Protein 1RJ9 (pdb70)

Foldseek 3Di:
DVVVVLVVQLVLLVQLQQDDVNSVVLSVVQVVVPDPDRVVVSLLVQLVLQALVPDCNVQVVVVHHDDDPPADDFPAAEEEEAAAPPQQQLLVVLLVLVVVVVVVFQEAEELLALADDCSRVSSVVSCVVVVHHYQYDHRPPQSLVSLLVQLLVCVVVVGRHYYYGHHHHDLPDPVSLVSSLSNQVSNCVSPVVDDRAYEYGGELVDHLCRLVRLVSNCVSPNHQEYEYECCLDLRLSSNSSVNCNPPVHHHAWYANDSDSNRIGGDDSSVSSVSSSD/DDDFFDAWQAVVNLVVLLVVVLVLLVLLQAANVLSVVLSVVLCVVRVTGTRPGGHDSNRVSVVSSLVSQLVLQPVFFDADDADQAFAEEEAEAAPLQQLLVLLLVCLVVVVVVAAEEEEQAEPPDPCSQVSSVVSCVVSVHHYHYDDPPDALLVVLVVVVVVCVVVVHRYYYYRYHHDALPPVVVLQSVQVNCVSNVGPAYEYRGELQDHNCLLVRLQSNCVSRNHQEYEYEPPLDLRLRSSSSSNCVRRVHHHAWYQNDSDSNRIDTDGSSVSSCSSSPVD

Nearest PDB structures (foldseek):
  2ng1-assembly1_A  TM=8.913E-01  e=1.045E-41  Thermus aquaticus
  1ng1-assembly1_A  TM=8.735E-01  e=5.032E-41  Thermus aquaticus
  2ffh-assembly1_A  TM=8.565E-01  e=5.165E-40  Thermus aquaticus
  5l3r-assembly1_A  TM=9.601E-01  e=1.207E-31  Arabidopsis thaliana
  2j37-assembly1_W  TM=8.945E-01  e=8.361E-26  Canis sp.

Structure (mmCIF, N/CA/C/O backbone):
data_1RJ9
#
_entry.id   1RJ9
#
_cell.length_a   75.040
_cell.length_b   83.680
_cell.length_c   94.020
_cell.angle_alpha   90.00
_cell.angle_beta   90.00
_cell.angle_gamma   90.00
#
_symmetry.space_group_name_H-M   'P 21 21 21'
#
loop_
_entity.id
_entity.type
_entity.pdbx_description
1 polymer 'Signal Recognition Protein'
2 polymer 'Signal recognition particle protein'
3 non-polymer 'MAGNESIUM ION'
4 non-polymer 'PHOSPHOMETHYLPHOSPHONIC ACID GUANYLATE ESTER'
5 water water
#
loop_
_atom_site.group_PDB
_atom_site.id
_atom_site.type_symbol
_atom_site.label_atom_id
_atom_site.label_alt_id
_atom_site.label_comp_id
_atom_site.label_asym_id
_atom_site.label_entity_id
_atom_site.label_seq_id
_atom_site.pdbx_PDB_ins_code
_atom_site.Cartn_x
_atom_site.Cartn_y
_atom_site.Cartn_z
_atom_site.occupancy
_atom_site.B_iso_or_equiv
_atom_site.auth_seq_id
_atom_site.auth_comp_id
_atom_site.auth_asym_id
_atom_site.auth_atom_id
_atom_site.pdbx_PDB_model_num
ATOM 1 N N . ASN A 1 27 ? 68.414 20.230 7.187 1.00 43.49 27 ASN A N 1
ATOM 2 C CA . ASN A 1 27 ? 67.187 20.590 6.419 1.00 43.60 27 ASN A CA 1
ATOM 3 C C . ASN A 1 27 ? 66.129 19.498 6.559 1.00 43.89 27 ASN A C 1
ATOM 4 O O . ASN A 1 27 ? 65.281 19.551 7.454 1.00 44.36 27 ASN A O 1
ATOM 6 N N . LEU A 1 28 ? 66.183 18.510 5.671 1.00 43.37 28 LEU A N 1
ATOM 7 C CA . LEU A 1 28 ? 65.233 17.405 5.699 1.00 42.36 28 LEU A CA 1
ATOM 8 C C . LEU A 1 28 ? 65.403 16.528 6.939 1.00 41.78 28 LEU A C 1
ATOM 9 O O . LEU A 1 28 ? 64.426 16.007 7.480 1.00 40.38 28 LEU A O 1
ATOM 14 N N . GLU A 1 29 ? 66.645 16.362 7.383 1.00 41.32 29 GLU A N 1
ATOM 15 C CA . GLU A 1 29 ? 66.923 15.545 8.557 1.00 40.24 29 GLU A CA 1
ATOM 16 C C . GLU A 1 29 ? 66.365 16.173 9.825 1.00 38.80 29 GLU A C 1
ATOM 17 O O . GLU A 1 29 ? 66.034 15.468 10.779 1.00 37.21 29 GLU A O 1
ATOM 23 N N . GLU A 1 30 ? 66.270 17.498 9.838 1.00 37.93 30 GLU A N 1
ATOM 24 C CA . GLU A 1 30 ? 65.735 18.188 11.002 1.00 37.25 30 GLU A CA 1
ATOM 25 C C . GLU A 1 30 ? 64.221 18.038 10.955 1.00 35.23 30 GLU A C 1
ATOM 26 O O . GLU A 1 30 ? 63.566 17.913 11.988 1.00 35.07 30 GLU A O 1
ATOM 32 N N . VAL A 1 31 ? 63.673 18.040 9.745 1.00 33.40 31 VAL A N 1
ATOM 33 C CA . VAL A 1 31 ? 62.237 17.898 9.564 1.00 32.55 31 VAL A CA 1
ATOM 34 C C . VAL A 1 31 ? 61.797 16.484 9.938 1.00 31.20 31 VAL A C 1
ATOM 35 O O . VAL A 1 31 ? 60.751 16.297 10.555 1.00 31.15 31 VAL A O 1
ATOM 39 N N . LEU A 1 32 ? 62.593 15.486 9.572 1.00 30.92 32 LEU A N 1
ATOM 40 C CA . LEU A 1 32 ? 62.249 14.109 9.900 1.00 29.98 32 LEU A CA 1
ATOM 41 C C . LEU A 1 32 ? 62.360 13.901 11.403 1.00 30.49 32 LEU A C 1
ATOM 42 O O . LEU A 1 32 ? 61.583 13.151 12.000 1.00 26.61 32 LEU A O 1
ATOM 47 N N . GLU A 1 33 ? 63.331 14.573 12.012 1.00 30.63 33 GLU A N 1
ATOM 48 C CA . GLU A 1 33 ? 63.542 14.465 13.446 1.00 32.35 33 GLU A CA 1
ATOM 49 C C . GLU A 1 33 ? 62.371 15.126 14.159 1.00 31.10 33 GLU A C 1
ATOM 50 O O . GLU A 1 33 ? 61.887 14.625 15.171 1.00 30.31 33 GLU A O 1
ATOM 56 N N . GLU A 1 34 ? 61.915 16.250 13.617 1.00 30.38 34 GLU A N 1
ATOM 57 C CA . GLU A 1 34 ? 60.783 16.967 14.190 1.00 31.04 34 GLU A CA 1
ATOM 58 C C . GLU A 1 34 ? 59.543 16.096 14.065 1.00 30.43 34 GLU A C 1
ATOM 59 O O . GLU A 1 34 ? 58.763 15.947 15.006 1.00 28.77 34 GLU A O 1
ATOM 65 N N . LEU A 1 35 ? 59.370 15.526 12.880 1.00 28.24 35 LEU A N 1
ATOM 66 C CA . LEU A 1 35 ? 58.223 14.686 12.602 1.00 27.36 35 LEU A CA 1
ATOM 67 C C . LEU A 1 35 ? 58.171 13.462 13.510 1.00 25.99 35 LEU A C 1
ATOM 68 O O . LEU A 1 35 ? 57.092 13.043 13.933 1.00 24.70 35 LEU A O 1
ATOM 73 N N . GLU A 1 36 ? 59.333 12.894 13.821 1.00 24.04 36 GLU A N 1
ATOM 74 C CA . GLU A 1 36 ? 59.376 11.722 14.683 1.00 25.15 36 GLU A CA 1
ATOM 75 C C . GLU A 1 36 ? 58.816 12.073 16.056 1.00 24.58 36 GLU A C 1
ATOM 76 O O . GLU A 1 36 ? 58.016 11.328 16.621 1.00 23.93 36 GLU A O 1
ATOM 82 N N . MET A 1 37 ? 59.236 13.218 16.585 1.00 24.74 37 MET A N 1
ATOM 83 C CA . MET A 1 37 ? 58.773 13.666 17.891 1.00 23.99 37 MET A CA 1
ATOM 84 C C . MET A 1 37 ? 57.276 13.932 17.886 1.00 20.97 37 MET A C 1
ATOM 85 O O . MET A 1 37 ? 56.572 13.557 18.820 1.00 19.35 37 MET A O 1
ATOM 90 N N . ALA A 1 38 ? 56.796 14.578 16.831 1.00 20.77 38 ALA A N 1
ATOM 91 C CA . ALA A 1 38 ? 55.381 14.893 16.711 1.00 19.96 38 ALA A CA 1
ATOM 92 C C . ALA A 1 38 ? 54.527 13.627 16.692 1.00 20.00 38 ALA A C 1
ATOM 93 O O . ALA A 1 38 ? 53.458 13.577 17.308 1.00 18.52 38 ALA A O 1
ATOM 95 N N . LEU A 1 39 ? 54.999 12.605 15.985 1.00 17.89 39 LEU A N 1
ATOM 96 C CA . LEU A 1 39 ? 54.261 11.348 15.896 1.00 18.31 39 LEU A CA 1
ATOM 97 C C . LEU A 1 39 ? 54.290 10.609 17.228 1.00 17.08 39 LEU A C 1
ATOM 98 O O . LEU A 1 39 ? 53.268 10.071 17.673 1.00 16.34 39 LEU A O 1
ATOM 103 N N . LEU A 1 40 ? 55.455 10.591 17.872 1.00 16.13 40 LEU A N 1
ATOM 104 C CA . LEU A 1 40 ? 55.587 9.928 19.165 1.00 16.92 40 LEU A CA 1
ATOM 105 C C . LEU A 1 40 ? 54.731 10.629 20.221 1.00 16.10 40 LEU A C 1
ATOM 106 O O . LEU A 1 40 ? 54.111 9.978 21.056 1.00 15.94 40 LEU A O 1
ATOM 111 N N . ALA A 1 41 ? 54.700 11.956 20.174 1.00 17.02 41 ALA A N 1
ATOM 112 C CA . ALA A 1 41 ? 53.919 12.741 21.130 1.00 16.87 41 ALA A CA 1
ATOM 113 C C . ALA A 1 41 ? 52.427 12.506 20.930 1.00 17.75 41 ALA A C 1
ATOM 114 O O . ALA A 1 41 ? 51.635 12.680 21.856 1.00 16.82 41 ALA A O 1
ATOM 116 N N . ALA A 1 42 ? 52.061 12.097 19.717 1.00 16.98 42 ALA A N 1
ATOM 117 C CA . ALA A 1 42 ? 50.677 11.831 19.358 1.00 15.78 42 ALA A CA 1
ATOM 118 C C . ALA A 1 42 ? 50.272 10.399 19.693 1.00 15.36 42 ALA A C 1
ATOM 119 O O . ALA A 1 42 ? 49.153 9.985 19.396 1.00 16.68 42 ALA A O 1
ATOM 121 N N . ASP A 1 43 ? 51.191 9.655 20.304 1.00 15.08 43 ASP A N 1
ATOM 122 C CA . ASP A 1 43 ? 50.964 8.270 20.711 1.00 15.14 43 ASP A CA 1
ATOM 123 C C . ASP A 1 43 ? 50.928 7.260 19.561 1.00 14.43 43 ASP A C 1
ATOM 124 O O . ASP A 1 43 ? 50.301 6.206 19.667 1.00 13.86 43 ASP A O 1
ATOM 129 N N . VAL A 1 44 ? 51.611 7.579 18.468 1.00 14.99 44 VAL A N 1
ATOM 130 C CA . VAL A 1 44 ? 51.658 6.689 17.312 1.00 13.46 44 VAL A CA 1
ATOM 131 C C . VAL A 1 44 ? 52.524 5.462 17.591 1.00 13.68 44 VAL A C 1
ATOM 132 O O . VAL A 1 44 ? 52.304 4.394 17.021 1.00 13.94 44 VAL A O 1
ATOM 136 N N . GLY A 1 45 ? 53.513 5.612 18.463 1.00 13.32 45 GLY A N 1
ATOM 137 C CA . GLY A 1 45 ? 54.370 4.485 18.784 1.00 15.84 45 GLY A CA 1
ATOM 138 C C . GLY A 1 45 ? 55.623 4.441 17.931 1.00 16.03 45 GLY A C 1
ATOM 139 O O . GLY A 1 45 ? 55.660 5.001 16.837 1.00 15.18 45 GLY A O 1
ATOM 140 N N . LEU A 1 46 ? 56.645 3.757 18.429 1.00 18.32 46 LEU A N 1
ATOM 141 C CA . LEU A 1 46 ? 57.919 3.660 17.726 1.00 20.36 46 LEU A CA 1
ATOM 142 C C . LEU A 1 46 ? 57.864 2.857 16.434 1.00 20.22 46 LEU A C 1
ATOM 143 O O . LEU A 1 46 ? 58.385 3.300 15.411 1.00 21.91 46 LEU A O 1
ATOM 148 N N . SER A 1 47 ? 57.237 1.685 16.483 1.00 21.25 47 SER A N 1
ATOM 149 C CA . SER A 1 47 ? 57.118 0.822 15.308 1.00 22.74 47 SER A CA 1
ATOM 150 C C . SER A 1 47 ? 56.539 1.561 14.108 1.00 21.20 47 SER A C 1
ATOM 151 O O . SER A 1 47 ? 57.192 1.697 13.071 1.00 19.77 47 SER A O 1
ATOM 154 N N . ALA A 1 48 ? 55.307 2.034 14.259 1.00 18.64 48 ALA A N 1
ATOM 155 C CA . ALA A 1 48 ? 54.620 2.747 13.191 1.00 17.66 48 ALA A CA 1
ATOM 156 C C . ALA A 1 48 ? 55.301 4.062 12.809 1.00 15.97 48 ALA A C 1
ATOM 157 O O . ALA A 1 48 ? 55.354 4.423 11.632 1.00 15.73 48 ALA A O 1
ATOM 159 N N . THR A 1 49 ? 55.820 4.782 13.796 1.00 16.00 49 THR A N 1
ATOM 160 C CA . THR A 1 49 ? 56.490 6.045 13.515 1.00 15.09 49 THR A CA 1
ATOM 161 C C . THR A 1 49 ? 57.687 5.820 12.590 1.00 16.73 49 THR A C 1
ATOM 162 O O . THR A 1 49 ? 57.838 6.511 11.586 1.00 16.51 49 THR A O 1
ATOM 166 N N . GLU A 1 50 ? 58.526 4.843 12.914 1.00 19.06 50 GLU A N 1
ATOM 167 C CA . GLU A 1 50 ? 59.693 4.552 12.087 1.00 22.24 50 GLU A CA 1
ATOM 168 C C . GLU A 1 50 ? 59.300 4.076 10.687 1.00 21.45 50 GLU A C 1
ATOM 169 O O . GLU A 1 50 ? 59.938 4.445 9.698 1.00 22.29 50 GLU A O 1
ATOM 175 N N . GLU A 1 51 ? 58.250 3.270 10.592 1.00 20.86 51 GLU A N 1
ATOM 176 C CA . GLU A 1 51 ? 57.819 2.788 9.285 1.00 22.56 51 GLU A CA 1
ATOM 177 C C . GLU A 1 51 ? 57.324 3.939 8.413 1.00 20.35 51 GLU A C 1
ATOM 178 O O . GLU A 1 51 ? 57.547 3.953 7.206 1.00 18.61 51 GLU A O 1
ATOM 184 N N . ILE A 1 52 ? 56.672 4.916 9.033 1.00 18.66 52 ILE A N 1
ATOM 185 C CA . ILE A 1 52 ? 56.160 6.071 8.302 1.00 18.85 52 ILE A CA 1
ATOM 186 C C . ILE A 1 52 ? 57.295 6.969 7.806 1.00 18.48 52 ILE A C 1
ATOM 187 O O . ILE A 1 52 ? 57.307 7.386 6.648 1.00 17.56 52 ILE A O 1
ATOM 192 N N . LEU A 1 53 ? 58.247 7.260 8.683 1.00 20.36 53 LEU A N 1
ATOM 193 C CA . LEU A 1 53 ? 59.371 8.117 8.324 1.00 23.09 53 LEU A CA 1
ATOM 194 C C . LEU A 1 53 ? 60.284 7.468 7.290 1.00 22.69 53 LEU A C 1
ATOM 195 O O . LEU A 1 53 ? 60.820 8.149 6.412 1.00 21.86 53 LEU A O 1
ATOM 200 N N . GLN A 1 54 ? 60.449 6.154 7.388 1.00 20.85 54 GLN A N 1
ATOM 201 C CA . GLN A 1 54 ? 61.298 5.432 6.449 1.00 22.73 54 GLN A CA 1
ATOM 202 C C . GLN A 1 54 ? 60.701 5.516 5.047 1.00 21.46 54 GLN A C 1
ATOM 203 O O . GLN A 1 54 ? 61.419 5.709 4.064 1.00 21.49 54 GLN A O 1
ATOM 209 N N . GLU A 1 55 ? 59.381 5.386 4.960 1.00 19.47 55 GLU A N 1
ATOM 210 C CA . GLU A 1 55 ? 58.707 5.448 3.673 1.00 19.87 55 GLU A CA 1
ATOM 211 C C . GLU A 1 55 ? 58.735 6.862 3.096 1.00 20.27 55 GLU A C 1
ATOM 212 O O . GLU A 1 55 ? 58.995 7.049 1.902 1.00 20.10 55 GLU A O 1
ATOM 218 N N . VAL A 1 56 ? 58.482 7.856 3.943 1.00 19.41 56 VAL A N 1
ATOM 219 C CA . VAL A 1 56 ? 58.493 9.240 3.491 1.00 21.43 56 VAL A CA 1
ATOM 220 C C . VAL A 1 56 ? 59.894 9.640 3.031 1.00 22.52 56 VAL A C 1
ATOM 221 O O . VAL A 1 56 ? 60.050 10.351 2.038 1.00 22.26 56 VAL A O 1
ATOM 225 N N . ARG A 1 57 ? 60.911 9.179 3.751 1.00 23.52 57 ARG A N 1
ATOM 226 C CA . ARG A 1 57 ? 62.293 9.487 3.397 1.00 24.87 57 ARG A CA 1
ATOM 227 C C . ARG A 1 57 ? 62.651 8.880 2.041 1.00 24.86 57 ARG A C 1
ATOM 228 O O . ARG A 1 57 ? 63.449 9.441 1.291 1.00 23.93 57 ARG A O 1
ATOM 236 N N . ALA A 1 58 ? 62.054 7.734 1.733 1.00 24.08 58 ALA A N 1
ATOM 237 C CA . ALA A 1 58 ? 62.326 7.043 0.478 1.00 23.67 58 ALA A CA 1
ATOM 238 C C . ALA A 1 58 ? 61.563 7.628 -0.707 1.00 24.00 58 ALA A C 1
ATOM 239 O O . ALA A 1 58 ? 61.963 7.450 -1.854 1.00 23.66 58 ALA A O 1
ATOM 241 N N . SER A 1 59 ? 60.469 8.330 -0.430 1.00 25.09 59 SER A N 1
ATOM 242 C CA . SER A 1 59 ? 59.656 8.917 -1.491 1.00 26.81 59 SER A CA 1
ATOM 243 C C . SER A 1 59 ? 60.396 10.006 -2.264 1.00 27.26 59 SER A C 1
ATOM 244 O O . SER A 1 59 ? 60.010 10.348 -3.379 1.00 26.95 59 SER A O 1
ATOM 247 N N . GLY A 1 60 ? 61.450 10.551 -1.666 1.00 28.88 60 GLY A N 1
ATOM 248 C CA . GLY A 1 60 ? 62.215 11.594 -2.326 1.00 31.13 60 GLY A CA 1
ATOM 249 C C . GLY A 1 60 ? 61.485 12.923 -2.352 1.00 32.92 60 GLY A C 1
ATOM 250 O O . GLY A 1 60 ? 61.997 13.916 -2.870 1.00 32.97 60 GLY A O 1
ATOM 251 N N . ARG A 1 61 ? 60.279 12.939 -1.796 1.00 33.20 61 ARG A N 1
ATOM 252 C CA . ARG A 1 61 ? 59.478 14.151 -1.745 1.00 33.39 61 ARG A CA 1
ATOM 253 C C . ARG A 1 61 ? 60.219 15.239 -0.978 1.00 34.71 61 ARG A C 1
ATOM 254 O O . ARG A 1 61 ? 60.849 14.976 0.047 1.00 35.28 61 ARG A O 1
ATOM 262 N N . LYS A 1 62 ? 60.150 16.459 -1.496 1.00 35.90 62 LYS A N 1
ATOM 263 C CA . LYS A 1 62 ? 60.807 17.608 -0.885 1.00 36.72 62 LYS A CA 1
ATOM 264 C C . LYS A 1 62 ? 60.028 18.079 0.334 1.00 37.27 62 LYS A C 1
ATOM 265 O O . LYS A 1 62 ? 60.588 18.274 1.415 1.00 37.85 62 LYS A O 1
ATOM 271 N N . ASP A 1 63 ? 58.729 18.265 0.146 1.00 37.55 63 ASP A N 1
ATOM 272 C CA . ASP A 1 63 ? 57.868 18.715 1.222 1.00 38.31 63 ASP A CA 1
ATOM 273 C C . ASP A 1 63 ? 57.353 17.536 2.036 1.00 37.96 63 ASP A C 1
ATOM 274 O O . ASP A 1 63 ? 56.290 16.982 1.750 1.00 38.43 63 ASP A O 1
ATOM 279 N N . LEU A 1 64 ? 58.120 17.132 3.042 1.00 37.75 64 LEU A N 1
ATOM 280 C CA . LEU A 1 64 ? 57.678 16.046 3.896 1.00 38.04 64 LEU A CA 1
ATOM 281 C C . LEU A 1 64 ? 56.431 16.629 4.555 1.00 39.32 64 LEU A C 1
ATOM 282 O O . LEU A 1 64 ? 55.851 17.580 4.030 1.00 40.14 64 LEU A O 1
ATOM 287 N N . LYS A 1 65 ? 56.013 16.096 5.695 1.00 39.87 65 LYS A N 1
ATOM 288 C CA . LYS A 1 65 ? 54.812 16.626 6.340 1.00 38.51 65 LYS A CA 1
ATOM 289 C C . LYS A 1 65 ? 53.606 16.356 5.445 1.00 37.61 65 LYS A C 1
ATOM 290 O O . LYS A 1 65 ? 52.670 15.670 5.843 1.00 37.00 65 LYS A O 1
ATOM 296 N N . GLU A 1 66 ? 53.637 16.905 4.233 1.00 36.77 66 GLU A N 1
ATOM 297 C CA . GLU A 1 66 ? 52.555 16.719 3.275 1.00 35.56 66 GLU A CA 1
ATOM 298 C C . GLU A 1 66 ? 52.517 15.272 2.791 1.00 34.43 66 GLU A C 1
ATOM 299 O O . GLU A 1 66 ? 51.444 14.688 2.639 1.00 34.89 66 GLU A O 1
ATOM 305 N N . ALA A 1 67 ? 53.690 14.697 2.540 1.00 32.22 67 ALA A N 1
ATOM 306 C CA . ALA A 1 67 ? 53.767 13.308 2.097 1.00 29.03 67 ALA A CA 1
ATOM 307 C C . ALA A 1 67 ? 53.348 12.439 3.279 1.00 26.68 67 ALA A C 1
ATOM 308 O O . ALA A 1 67 ? 52.739 11.379 3.113 1.00 25.30 67 ALA A O 1
ATOM 310 N N . VAL A 1 68 ? 53.679 12.909 4.477 1.00 25.38 68 VAL A N 1
ATOM 311 C CA . VAL A 1 68 ? 53.329 12.208 5.702 1.00 24.49 68 VAL A CA 1
ATOM 312 C C . VAL A 1 68 ? 51.816 12.220 5.869 1.00 24.56 68 VAL A C 1
ATOM 313 O O . VAL A 1 68 ? 51.204 11.191 6.143 1.00 21.94 68 VAL A O 1
ATOM 317 N N . LYS A 1 69 ? 51.218 13.396 5.705 1.00 25.42 69 LYS A N 1
ATOM 318 C CA . LYS A 1 69 ? 49.775 13.540 5.843 1.00 27.08 69 LYS A CA 1
ATOM 319 C C . LYS A 1 69 ? 49.081 12.619 4.857 1.00 26.68 69 LYS A C 1
ATOM 320 O O . LYS A 1 69 ? 48.103 11.954 5.197 1.00 26.60 69 LYS A O 1
ATOM 326 N N . GLU A 1 70 ? 49.595 12.585 3.631 1.00 27.13 70 GLU A N 1
ATOM 327 C CA . GLU A 1 70 ? 49.035 11.734 2.593 1.00 26.96 70 GLU A CA 1
ATOM 328 C C . GLU A 1 70 ? 49.143 10.272 3.005 1.00 26.14 70 GLU A C 1
ATOM 329 O O . GLU A 1 70 ? 48.208 9.500 2.819 1.00 27.12 70 GLU A O 1
ATOM 335 N N . LYS A 1 71 ? 50.293 9.903 3.565 1.00 26.73 71 LYS A N 1
ATOM 336 C CA . LYS A 1 71 ? 50.539 8.538 4.016 1.00 26.71 71 LYS A CA 1
ATOM 337 C C . LYS A 1 71 ? 49.616 8.153 5.174 1.00 26.57 71 LYS A C 1
ATOM 338 O O . LYS A 1 71 ? 49.014 7.076 5.168 1.00 26.41 71 LYS A O 1
ATOM 344 N N . LEU A 1 72 ? 49.504 9.034 6.165 1.00 25.13 72 LEU A N 1
ATOM 345 C CA . LEU A 1 72 ? 48.657 8.774 7.328 1.00 25.89 72 LEU A CA 1
ATOM 346 C C . LEU A 1 72 ? 47.181 8.688 6.932 1.00 26.72 72 LEU A C 1
ATOM 347 O O . LEU A 1 72 ? 46.451 7.818 7.428 1.00 28.16 72 LEU A O 1
ATOM 352 N N . VAL A 1 73 ? 46.739 9.573 6.038 1.00 28.64 73 VAL A N 1
ATOM 353 C CA . VAL A 1 73 ? 45.342 9.560 5.591 1.00 30.91 73 VAL A CA 1
ATOM 354 C C . VAL A 1 73 ? 45.094 8.233 4.858 1.00 33.53 73 VAL A C 1
ATOM 355 O O . VAL A 1 73 ? 44.002 7.987 4.326 1.00 34.97 73 VAL A O 1
ATOM 359 N N . GLY A 1 74 ? 46.121 7.374 4.847 1.00 33.81 74 GLY A N 1
ATOM 360 C CA . GLY A 1 74 ? 46.029 6.051 4.231 1.00 33.31 74 GLY A CA 1
ATOM 361 C C . GLY A 1 74 ? 46.006 4.949 5.283 1.00 35.38 74 GLY A C 1
ATOM 362 O O . GLY A 1 74 ? 45.391 3.895 5.087 1.00 36.62 74 GLY A O 1
ATOM 363 N N . MET A 1 75 ? 46.689 5.196 6.398 1.00 37.14 75 MET A N 1
ATOM 364 C CA . MET A 1 75 ? 46.758 4.242 7.506 1.00 38.18 75 MET A CA 1
ATOM 365 C C . MET A 1 75 ? 45.566 4.468 8.428 1.00 38.97 75 MET A C 1
ATOM 366 O O . MET A 1 75 ? 45.550 3.988 9.567 1.00 41.41 75 MET A O 1
ATOM 371 N N . LEU A 1 76 ? 44.584 5.221 7.929 1.00 38.61 76 LEU A N 1
ATOM 372 C CA . LEU A 1 76 ? 43.368 5.516 8.689 1.00 37.33 76 LEU A CA 1
ATOM 373 C C . LEU A 1 76 ? 42.146 5.194 7.876 1.00 37.54 76 LEU A C 1
ATOM 374 O O . LEU A 1 76 ? 41.144 5.900 7.902 1.00 35.79 76 LEU A O 1
ATOM 379 N N . GLU A 1 77 ? 42.248 4.114 7.125 1.00 38.24 77 GLU A N 1
ATOM 380 C CA . GLU A 1 77 ? 41.139 3.673 6.307 1.00 38.28 77 GLU A CA 1
ATOM 381 C C . GLU A 1 77 ? 41.425 2.418 5.537 1.00 38.92 77 GLU A C 1
ATOM 382 O O . GLU A 1 77 ? 42.126 2.429 4.508 1.00 36.89 77 GLU A O 1
ATOM 388 N N . PRO A 1 78 ? 40.898 1.299 6.048 1.00 39.11 78 PRO A N 1
ATOM 389 C CA . PRO A 1 78 ? 41.114 0.026 5.367 1.00 40.15 78 PRO A CA 1
ATOM 390 C C . PRO A 1 78 ? 40.113 -0.222 4.223 1.00 41.60 78 PRO A C 1
ATOM 391 O O . PRO A 1 78 ? 40.411 -1.015 3.337 1.00 41.55 78 PRO A O 1
ATOM 395 N N . ASP A 1 79 ? 38.952 0.456 4.177 1.00 43.44 79 ASP A N 1
ATOM 396 C CA . ASP A 1 79 ? 37.984 0.181 3.065 1.00 44.02 79 ASP A CA 1
ATOM 397 C C . ASP A 1 79 ? 38.636 0.374 1.665 1.00 43.34 79 ASP A C 1
ATOM 398 O O . ASP A 1 79 ? 37.995 0.144 0.665 1.00 43.37 79 ASP A O 1
ATOM 403 N N . GLU A 1 80 ? 39.875 0.869 1.611 1.00 42.24 80 GLU A N 1
ATOM 404 C CA . GLU A 1 80 ? 40.652 1.033 0.368 1.00 40.88 80 GLU A CA 1
ATOM 405 C C . GLU A 1 80 ? 40.294 1.979 -0.792 1.00 38.88 80 GLU A C 1
ATOM 406 O O . GLU A 1 80 ? 40.951 3.010 -0.933 1.00 38.11 80 GLU A O 1
ATOM 412 N N . ARG A 1 81 ? 39.275 1.666 -1.592 1.00 37.02 81 ARG A N 1
ATOM 413 C CA . ARG A 1 81 ? 38.916 2.487 -2.743 1.00 34.68 81 ARG A CA 1
ATOM 414 C C . ARG A 1 81 ? 39.037 4.004 -2.724 1.00 34.09 81 ARG A C 1
ATOM 415 O O . ARG A 1 81 ? 39.610 4.564 -3.659 1.00 33.52 81 ARG A O 1
ATOM 423 N N . ARG A 1 82 ? 38.504 4.685 -1.711 1.00 34.43 82 ARG A N 1
ATOM 424 C CA . ARG A 1 82 ? 38.591 6.150 -1.684 1.00 33.77 82 ARG A CA 1
ATOM 425 C C . ARG A 1 82 ? 40.039 6.641 -1.697 1.00 32.31 82 ARG A C 1
ATOM 426 O O . ARG A 1 82 ? 40.352 7.703 -2.245 1.00 32.96 82 ARG A O 1
ATOM 434 N N . ALA A 1 83 ? 40.917 5.853 -1.089 1.00 32.47 83 ALA A N 1
ATOM 435 C CA . ALA A 1 83 ? 42.337 6.178 -1.025 1.00 32.39 83 ALA A CA 1
ATOM 436 C C . ALA A 1 83 ? 42.963 6.032 -2.414 1.00 32.13 83 ALA A C 1
ATOM 437 O O . ALA A 1 83 ? 43.702 6.905 -2.877 1.00 32.68 83 ALA A O 1
ATOM 439 N N . THR A 1 84 ? 42.656 4.920 -3.073 1.00 31.55 84 THR A N 1
ATOM 440 C CA . THR A 1 84 ? 43.178 4.645 -4.405 1.00 31.62 84 THR A CA 1
ATOM 441 C C . THR A 1 84 ? 42.753 5.727 -5.394 1.00 31.70 84 THR A C 1
ATOM 442 O O . THR A 1 84 ? 43.512 6.091 -6.289 1.00 31.43 84 THR A O 1
ATOM 446 N N . LEU A 1 85 ? 41.537 6.238 -5.230 1.00 32.51 85 LEU A N 1
ATOM 447 C CA . LEU A 1 85 ? 41.016 7.268 -6.123 1.00 33.86 85 LEU A CA 1
ATOM 448 C C . LEU A 1 85 ? 41.830 8.559 -6.123 1.00 34.98 85 LEU A C 1
ATOM 449 O O . LEU A 1 85 ? 42.039 9.156 -7.179 1.00 36.76 85 LEU A O 1
ATOM 454 N N . ARG A 1 86 ? 42.297 8.991 -4.954 1.00 36.35 86 ARG A N 1
ATOM 455 C CA . ARG A 1 86 ? 43.085 10.221 -4.875 1.00 38.42 86 ARG A CA 1
ATOM 456 C C . ARG A 1 86 ? 44.455 10.019 -5.506 1.00 39.27 86 ARG A C 1
ATOM 457 O O . ARG A 1 86 ? 45.094 10.973 -5.952 1.00 40.15 86 ARG A O 1
ATOM 465 N N . LYS A 1 87 ? 44.902 8.768 -5.528 1.00 40.06 87 LYS A N 1
ATOM 466 C CA . LYS A 1 87 ? 46.196 8.413 -6.093 1.00 39.56 87 LYS A CA 1
ATOM 467 C C . LYS A 1 87 ? 46.200 8.436 -7.622 1.00 39.63 87 LYS A C 1
ATOM 468 O O . LYS A 1 87 ? 47.212 8.769 -8.242 1.00 39.72 87 LYS A O 1
ATOM 474 N N . LEU A 1 88 ? 45.070 8.089 -8.228 1.00 38.36 88 LEU A N 1
ATOM 475 C CA . LEU A 1 88 ? 44.981 8.056 -9.681 1.00 38.13 88 LEU A CA 1
ATOM 476 C C . LEU A 1 88 ? 44.615 9.397 -10.297 1.00 38.34 88 LEU A C 1
ATOM 477 O O . LEU A 1 88 ? 44.208 9.465 -11.457 1.00 39.56 88 LEU A O 1
ATOM 482 N N . GLY A 1 89 ? 44.768 10.465 -9.524 1.00 38.47 89 GLY A N 1
ATOM 483 C CA . GLY A 1 89 ? 44.451 11.785 -10.037 1.00 39.35 89 GLY A CA 1
ATOM 484 C C . GLY A 1 89 ? 42.962 12.064 -10.092 1.00 39.58 89 GLY A C 1
ATOM 485 O O . GLY A 1 89 ? 42.503 12.889 -10.884 1.00 40.13 89 GLY A O 1
ATOM 486 N N . PHE A 1 90 ? 42.203 11.370 -9.252 1.00 39.82 90 PHE A N 1
ATOM 487 C CA . PHE A 1 90 ? 40.759 11.555 -9.192 1.00 40.40 90 PHE A CA 1
ATOM 488 C C . PHE A 1 90 ? 40.448 12.319 -7.904 1.00 41.89 90 PHE A C 1
ATOM 489 O O . PHE A 1 90 ? 41.363 12.794 -7.227 1.00 42.44 90 PHE A O 1
ATOM 497 N N . ASN A 1 91 ? 39.168 12.450 -7.572 1.00 43.47 91 ASN A N 1
ATOM 498 C CA . ASN A 1 91 ? 38.765 13.155 -6.355 1.00 44.23 91 ASN A CA 1
ATOM 499 C C . ASN A 1 91 ? 37.296 12.915 -5.998 1.00 44.56 91 ASN A C 1
ATOM 500 O O . ASN A 1 91 ? 36.582 13.847 -5.625 1.00 44.85 91 ASN A O 1
ATOM 502 N N . PRO A 1 92 ? 36.828 11.658 -6.102 1.00 44.98 92 PRO A N 1
ATOM 503 C CA . PRO A 1 92 ? 35.438 11.301 -5.791 1.00 45.16 92 PRO A CA 1
ATOM 504 C C . PRO A 1 92 ? 35.143 11.297 -4.294 1.00 45.51 92 PRO A C 1
ATOM 505 O O . PRO A 1 92 ? 35.840 10.640 -3.519 1.00 45.56 92 PRO A O 1
ATOM 509 N N . GLN A 1 93 ? 34.098 12.020 -3.901 1.00 45.32 93 GLN A N 1
ATOM 510 C CA . GLN A 1 93 ? 33.702 12.102 -2.499 1.00 44.84 93 GLN A CA 1
ATOM 511 C C . GLN A 1 93 ? 32.187 11.986 -2.364 1.00 45.29 93 GLN A C 1
ATOM 512 O O . GLN A 1 93 ? 31.474 11.835 -3.357 1.00 44.90 93 GLN A O 1
ATOM 514 N N . LYS A 1 94 ? 31.707 12.057 -1.126 1.00 46.27 94 LYS A N 1
ATOM 515 C CA . LYS A 1 94 ? 30.280 11.967 -0.831 1.00 46.20 94 LYS A CA 1
ATOM 516 C C . LYS A 1 94 ? 30.092 11.794 0.670 1.00 46.47 94 LYS A C 1
ATOM 517 O O . LYS A 1 94 ? 29.089 12.234 1.239 1.00 47.08 94 LYS A O 1
ATOM 519 N N . PRO A 1 95 ? 31.071 11.151 1.302 1.00 45.99 95 PRO A N 1
ATOM 520 C CA . PRO A 1 95 ? 31.035 10.895 2.735 1.00 44.99 95 PRO A CA 1
ATOM 521 C C . PRO A 1 95 ? 29.890 9.941 3.064 1.00 44.43 95 PRO A C 1
ATOM 522 O O . PRO A 1 95 ? 30.117 8.765 3.374 1.00 44.94 95 PRO A O 1
ATOM 524 N N . LYS A 1 96 ? 28.663 10.452 2.988 1.00 41.61 96 LYS A N 1
ATOM 525 C CA . LYS A 1 96 ? 27.466 9.664 3.271 1.00 40.47 96 LYS A CA 1
ATOM 526 C C . LYS A 1 96 ? 27.432 9.195 4.722 1.00 38.65 96 LYS A C 1
ATOM 527 O O . LYS A 1 96 ? 28.376 8.574 5.209 1.00 39.32 96 LYS A O 1
ATOM 529 N N . PRO A 1 97 ? 26.336 9.492 5.434 1.00 37.19 97 PRO A N 1
ATOM 530 C CA . PRO A 1 97 ? 26.199 9.087 6.835 1.00 36.05 97 PRO A CA 1
ATOM 531 C C . PRO A 1 97 ? 26.559 7.618 7.042 1.00 34.19 97 PRO A C 1
ATOM 532 O O . PRO A 1 97 ? 26.118 6.751 6.286 1.00 34.43 97 PRO A O 1
ATOM 536 N N . VAL A 1 98 ? 27.370 7.349 8.060 1.00 31.46 98 VAL A N 1
ATOM 537 C CA . VAL A 1 98 ? 27.779 5.985 8.372 1.00 28.39 98 VAL A CA 1
ATOM 538 C C . VAL A 1 98 ? 26.530 5.168 8.688 1.00 25.73 98 VAL A C 1
ATOM 539 O O . VAL A 1 98 ? 25.676 5.604 9.452 1.00 24.77 98 VAL A O 1
ATOM 543 N N . GLU A 1 99 ? 26.423 3.985 8.098 1.00 24.43 99 GLU A N 1
ATOM 544 C CA . GLU A 1 99 ? 25.259 3.146 8.335 1.00 24.99 99 GLU A CA 1
ATOM 545 C C . GLU A 1 99 ? 25.618 1.734 8.759 1.00 21.90 99 GLU A C 1
ATOM 546 O O . GLU A 1 99 ? 26.431 1.068 8.119 1.00 18.26 99 GLU A O 1
ATOM 552 N N . PRO A 1 100 ? 25.017 1.265 9.860 1.00 20.59 100 PRO A N 1
ATOM 553 C CA . PRO A 1 100 ? 25.277 -0.085 10.367 1.00 20.64 100 PRO A CA 1
ATOM 554 C C . PRO A 1 100 ? 24.874 -1.099 9.304 1.00 19.81 100 PRO A C 1
ATOM 555 O O . PRO A 1 100 ? 23.891 -0.894 8.586 1.00 18.21 100 PRO A O 1
ATOM 559 N N . LYS A 1 101 ? 25.637 -2.179 9.198 1.00 19.61 101 LYS A N 1
ATOM 560 C CA . LYS A 1 101 ? 25.347 -3.212 8.214 1.00 21.02 101 LYS A CA 1
ATOM 561 C C . LYS A 1 101 ? 24.042 -3.922 8.559 1.00 21.71 101 LYS A C 1
ATOM 562 O O . LYS A 1 101 ? 23.284 -4.317 7.670 1.00 21.55 101 LYS A O 1
ATOM 568 N N . GLY A 1 102 ? 23.780 -4.066 9.856 1.00 19.93 102 GLY A N 1
ATOM 569 C CA . GLY A 1 102 ? 22.573 -4.735 10.304 1.00 20.43 102 GLY A CA 1
ATOM 570 C C . GLY A 1 102 ? 21.764 -3.945 11.316 1.00 19.48 102 GLY A C 1
ATOM 571 O O . GLY A 1 102 ? 21.910 -2.727 11.432 1.00 18.78 102 GLY A O 1
ATOM 572 N N . ARG A 1 103 ? 20.913 -4.645 12.060 1.00 17.62 103 ARG A N 1
ATOM 573 C CA . ARG A 1 103 ? 20.055 -4.008 13.052 1.00 16.44 103 ARG A CA 1
ATOM 574 C C . ARG A 1 103 ? 20.631 -3.975 14.460 1.00 17.07 103 ARG A C 1
ATOM 575 O O . ARG A 1 103 ? 20.170 -3.201 15.299 1.00 17.40 103 ARG A O 1
ATOM 583 N N . VAL A 1 104 ? 21.630 -4.809 14.726 1.00 13.30 104 VAL A N 1
ATOM 584 C CA . VAL A 1 104 ? 22.211 -4.837 16.061 1.00 13.31 104 VAL A CA 1
ATOM 585 C C . VAL A 1 104 ? 23.670 -4.436 16.074 1.00 11.62 104 VAL A C 1
ATOM 586 O O . VAL A 1 104 ? 24.463 -4.890 15.251 1.00 13.64 104 VAL A O 1
ATOM 590 N N . VAL A 1 105 ? 24.007 -3.564 17.017 1.00 13.02 105 VAL A N 1
ATOM 591 C CA . VAL A 1 105 ? 25.369 -3.081 17.184 1.00 12.79 105 VAL A CA 1
ATOM 592 C C . VAL A 1 105 ? 25.797 -3.381 18.614 1.00 14.16 105 VAL A C 1
ATOM 593 O O . VAL A 1 105 ? 25.189 -2.888 19.563 1.00 14.07 105 VAL A O 1
ATOM 597 N N . LEU A 1 106 ? 26.830 -4.204 18.754 1.00 13.56 106 LEU A N 1
ATOM 598 C CA . LEU A 1 106 ? 27.365 -4.570 20.059 1.00 13.07 106 LEU A CA 1
ATOM 599 C C . LEU A 1 106 ? 28.535 -3.636 20.326 1.00 12.54 106 LEU A C 1
ATOM 600 O O . LEU A 1 106 ? 29.473 -3.565 19.528 1.00 13.76 106 LEU A O 1
ATOM 605 N N . VAL A 1 107 ? 28.475 -2.918 21.443 1.00 12.26 107 VAL A N 1
ATOM 606 C CA . VAL A 1 107 ? 29.522 -1.962 21.801 1.00 12.29 107 VAL A CA 1
ATOM 607 C C . VAL A 1 107 ? 30.382 -2.527 22.919 1.00 11.26 107 VAL A C 1
ATOM 608 O O . VAL A 1 107 ? 29.878 -2.871 23.989 1.00 13.34 107 VAL A O 1
ATOM 612 N N . VAL A 1 108 ? 31.683 -2.620 22.665 1.00 10.65 108 VAL A N 1
ATOM 613 C CA . VAL A 1 108 ? 32.604 -3.194 23.636 1.00 11.90 108 VAL A CA 1
ATOM 614 C C . VAL A 1 108 ? 33.796 -2.298 23.949 1.00 10.80 108 VAL A C 1
ATOM 615 O O . VAL A 1 108 ? 34.083 -1.355 23.217 1.00 11.92 108 VAL A O 1
ATOM 619 N N . GLY A 1 109 ? 34.492 -2.605 25.041 1.00 10.06 109 GLY A N 1
ATOM 620 C CA . GLY A 1 109 ? 35.642 -1.806 25.415 1.00 10.78 109 GLY A CA 1
ATOM 621 C C . GLY A 1 109 ? 36.015 -1.935 26.876 1.00 10.98 109 GLY A C 1
ATOM 622 O O . GLY A 1 109 ? 35.238 -2.451 27.683 1.00 11.44 109 GLY A O 1
ATOM 623 N N . VAL A 1 110 ? 37.209 -1.460 27.222 1.00 11.53 110 VAL A N 1
ATOM 624 C CA . VAL A 1 110 ? 37.671 -1.544 28.600 1.00 11.62 110 VAL A CA 1
ATOM 625 C C . VAL A 1 110 ? 36.983 -0.502 29.473 1.00 10.62 110 VAL A C 1
ATOM 626 O O . VAL A 1 110 ? 36.364 0.437 28.975 1.00 11.75 110 VAL A O 1
ATOM 630 N N . ASN A 1 111 ? 37.110 -0.680 30.783 1.00 11.12 111 ASN A N 1
ATOM 631 C CA . ASN A 1 111 ? 36.508 0.211 31.772 1.00 10.23 111 ASN A CA 1
ATOM 632 C C . ASN A 1 111 ? 36.849 1.696 31.605 1.00 9.85 111 ASN A C 1
ATOM 633 O O . ASN A 1 111 ? 38.023 2.068 31.532 1.00 10.74 111 ASN A O 1
ATOM 638 N N . GLY A 1 112 ? 35.812 2.531 31.553 1.00 9.93 112 GLY A N 1
ATOM 639 C CA . GLY A 1 112 ? 35.990 3.974 31.468 1.00 8.69 112 GLY A CA 1
ATOM 640 C C . GLY A 1 112 ? 36.179 4.690 30.144 1.00 7.76 112 GLY A C 1
ATOM 641 O O . GLY A 1 112 ? 36.246 5.917 30.129 1.00 8.88 112 GLY A O 1
ATOM 642 N N . VAL A 1 113 ? 36.235 3.954 29.039 1.00 10.16 113 VAL A N 1
ATOM 643 C CA . VAL A 1 113 ? 36.476 4.565 27.739 1.00 10.73 113 VAL A CA 1
ATOM 644 C C . VAL A 1 113 ? 35.382 5.420 27.123 1.00 9.08 113 VAL A C 1
ATOM 645 O O . VAL A 1 113 ? 35.689 6.294 26.314 1.00 11.46 113 VAL A O 1
ATOM 649 N N . GLY A 1 114 ? 34.124 5.173 27.482 1.00 8.68 114 GLY A N 1
ATOM 650 C CA . GLY A 1 114 ? 33.032 5.970 26.939 1.00 10.36 114 GLY A CA 1
ATOM 651 C C . GLY A 1 114 ? 31.945 5.197 26.210 1.00 9.62 114 GLY A C 1
ATOM 652 O O . GLY A 1 114 ? 31.204 5.768 25.412 1.00 9.67 114 GLY A O 1
ATOM 653 N N . LYS A 1 115 ? 31.831 3.902 26.496 1.00 9.99 115 LYS A N 1
ATOM 654 C CA . LYS A 1 115 ? 30.832 3.061 25.840 1.00 11.09 115 LYS A CA 1
ATOM 655 C C . LYS A 1 115 ? 29.388 3.557 25.991 1.00 11.52 115 LYS A C 1
ATOM 656 O O . LYS A 1 115 ? 28.689 3.772 25.000 1.00 11.09 115 LYS A O 1
ATOM 662 N N . THR A 1 116 ? 28.950 3.738 27.231 1.00 10.24 116 THR A N 1
ATOM 663 C CA . THR A 1 116 ? 27.585 4.171 27.518 1.00 11.29 116 THR A CA 1
ATOM 664 C C . THR A 1 116 ? 27.200 5.518 26.909 1.00 11.42 116 THR A C 1
ATOM 665 O O . THR A 1 116 ? 26.134 5.647 26.304 1.00 10.81 116 THR A O 1
ATOM 669 N N . THR A 1 117 ? 28.065 6.516 27.059 1.00 9.64 117 THR A N 1
ATOM 670 C CA . THR A 1 117 ? 27.799 7.840 26.502 1.00 10.71 117 THR A CA 1
ATOM 671 C C . THR A 1 117 ? 27.814 7.828 24.960 1.00 11.27 117 THR A C 1
ATOM 672 O O . THR A 1 117 ? 27.057 8.562 24.306 1.00 9.38 117 THR A O 1
ATOM 676 N N . THR A 1 118 ? 28.685 7.005 24.381 1.00 10.63 118 THR A N 1
ATOM 677 C CA . THR A 1 118 ? 28.774 6.909 22.927 1.00 10.22 118 THR A CA 1
ATOM 678 C C . THR A 1 118 ? 27.473 6.322 22.379 1.00 9.72 118 THR A C 1
ATOM 679 O O . THR A 1 118 ? 27.005 6.721 21.314 1.00 10.05 118 THR A O 1
ATOM 683 N N . ILE A 1 119 ? 26.893 5.373 23.105 1.00 9.10 119 ILE A N 1
ATOM 684 C CA . ILE A 1 119 ? 25.634 4.779 22.674 1.00 10.14 119 ILE A CA 1
ATOM 685 C C . ILE A 1 119 ? 24.537 5.844 22.695 1.00 10.28 119 ILE A C 1
ATOM 686 O O . ILE A 1 119 ? 23.714 5.904 21.786 1.00 11.10 119 ILE A O 1
ATOM 691 N N . ALA A 1 120 ? 24.535 6.691 23.720 1.00 7.74 120 ALA A N 1
ATOM 692 C CA . ALA A 1 120 ? 23.544 7.759 23.786 1.00 10.13 120 ALA A CA 1
ATOM 693 C C . ALA A 1 120 ? 23.685 8.645 22.544 1.00 11.33 120 ALA A C 1
ATOM 694 O O . ALA A 1 120 ? 22.689 8.995 21.907 1.00 11.80 120 ALA A O 1
ATOM 696 N N . LYS A 1 121 ? 24.926 8.992 22.197 1.00 10.39 121 LYS A N 1
ATOM 697 C CA . LYS A 1 121 ? 25.195 9.831 21.028 1.00 10.77 121 LYS A CA 1
ATOM 698 C C . LYS A 1 121 ? 24.797 9.152 19.717 1.00 11.12 121 LYS A C 1
ATOM 699 O O . LYS A 1 121 ? 24.372 9.814 18.769 1.00 12.10 121 LYS A O 1
ATOM 705 N N . LEU A 1 122 ? 24.966 7.836 19.651 1.00 11.42 122 LEU A N 1
ATOM 706 C CA . LEU A 1 122 ? 24.603 7.105 18.445 1.00 12.50 122 LEU A CA 1
ATOM 707 C C . LEU A 1 122 ? 23.080 7.105 18.303 1.00 11.93 122 LEU A C 1
ATOM 708 O O . LEU A 1 122 ? 22.545 7.125 17.192 1.00 13.13 122 LEU A O 1
ATOM 713 N N . GLY A 1 123 ? 22.388 7.096 19.437 1.00 14.85 123 GLY A N 1
ATOM 714 C CA . GLY A 1 123 ? 20.938 7.121 19.417 1.00 14.22 123 GLY A CA 1
ATOM 715 C C . GLY A 1 123 ? 20.481 8.429 18.801 1.00 15.87 123 GLY A C 1
ATOM 716 O O . GLY A 1 123 ? 19.613 8.454 17.922 1.00 15.71 123 GLY A O 1
ATOM 717 N N . ARG A 1 124 ? 21.081 9.520 19.262 1.00 15.55 124 ARG A N 1
ATOM 718 C CA . ARG A 1 124 ? 20.760 10.848 18.765 1.00 15.52 124 ARG A CA 1
ATOM 719 C C . ARG A 1 124 ? 21.072 10.966 17.275 1.00 15.72 124 ARG A C 1
ATOM 720 O O . ARG A 1 124 ? 20.272 11.489 16.501 1.00 17.25 124 ARG A O 1
ATOM 728 N N . TYR A 1 125 ? 22.239 10.472 16.882 1.00 15.02 125 TYR A N 1
ATOM 729 C CA . TYR A 1 125 ? 22.672 10.533 15.496 1.00 14.89 125 TYR A CA 1
ATOM 730 C C . TYR A 1 125 ? 21.715 9.819 14.544 1.00 15.80 125 TYR A C 1
ATOM 731 O O . TYR A 1 125 ? 21.338 10.374 13.509 1.00 15.59 125 TYR A O 1
ATOM 740 N N . TYR A 1 126 ? 21.318 8.598 14.891 1.00 13.92 126 TYR A N 1
ATOM 741 C CA . TYR A 1 126 ? 20.419 7.841 14.033 1.00 16.71 126 TYR A CA 1
ATOM 742 C C . TYR A 1 126 ? 18.956 8.237 14.150 1.00 17.68 126 TYR A C 1
ATOM 743 O O . TYR A 1 126 ? 18.198 8.082 13.191 1.00 18.75 126 TYR A O 1
ATOM 752 N N . GLN A 1 127 ? 18.546 8.756 15.302 1.00 18.31 127 GLN A N 1
ATOM 753 C CA . GLN A 1 127 ? 17.158 9.173 15.423 1.00 21.08 127 GLN A CA 1
ATOM 754 C C . GLN A 1 127 ? 16.972 10.415 14.546 1.00 21.82 127 GLN A C 1
ATOM 755 O O . GLN A 1 127 ? 15.882 10.654 14.024 1.00 23.14 127 GLN A O 1
ATOM 761 N N . ASN A 1 128 ? 18.043 11.188 14.363 1.00 21.69 128 ASN A N 1
ATOM 762 C CA . ASN A 1 128 ? 17.979 12.378 13.513 1.00 22.88 128 ASN A CA 1
ATOM 763 C C . ASN A 1 128 ? 17.878 11.980 12.044 1.00 23.76 128 ASN A C 1
ATOM 764 O O . ASN A 1 128 ? 17.502 12.788 11.197 1.00 25.30 128 ASN A O 1
ATOM 769 N N . LEU A 1 129 ? 18.232 10.736 11.743 1.00 23.22 129 LEU A N 1
ATOM 770 C CA . LEU A 1 129 ? 18.167 10.234 10.380 1.00 23.37 129 LEU A CA 1
ATOM 771 C C . LEU A 1 129 ? 16.858 9.489 10.155 1.00 23.21 129 LEU A C 1
ATOM 772 O O . LEU A 1 129 ? 16.688 8.806 9.146 1.00 23.95 129 LEU A O 1
ATOM 777 N N . GLY A 1 130 ? 15.941 9.624 11.109 1.00 22.19 130 GLY A N 1
ATOM 778 C CA . GLY A 1 130 ? 14.643 8.982 11.005 1.00 23.17 130 GLY A CA 1
ATOM 779 C C . GLY A 1 130 ? 14.563 7.527 11.430 1.00 23.57 130 GLY A C 1
ATOM 780 O O . GLY A 1 130 ? 13.532 6.885 11.239 1.00 24.63 130 GLY A O 1
ATOM 781 N N . LYS A 1 131 ? 15.629 6.996 12.018 1.00 22.37 131 LYS A N 1
ATOM 782 C CA . LYS A 1 131 ? 15.619 5.598 12.439 1.00 20.36 131 LYS A CA 1
ATOM 783 C C . LYS A 1 131 ? 14.958 5.401 13.799 1.00 19.76 131 LYS A C 1
ATOM 784 O O . LYS A 1 131 ? 14.987 6.292 14.656 1.00 18.74 131 LYS A O 1
ATOM 790 N N . LYS A 1 132 ? 14.348 4.233 13.981 1.00 18.15 132 LYS A N 1
ATOM 791 C CA . LYS A 1 132 ? 13.704 3.877 15.242 1.00 19.98 132 LYS A CA 1
ATOM 792 C C . LYS A 1 132 ? 14.761 3.116 16.039 1.00 17.90 132 LYS A C 1
ATOM 793 O O . LYS A 1 132 ? 15.107 1.980 15.709 1.00 18.22 132 LYS A O 1
ATOM 799 N N . VAL A 1 133 ? 15.272 3.759 17.083 1.00 17.28 133 VAL A N 1
ATOM 800 C CA . VAL A 1 133 ? 16.336 3.183 17.894 1.00 16.59 133 VAL A CA 1
ATOM 801 C C . VAL A 1 133 ? 15.919 2.708 19.277 1.00 15.96 133 VAL A C 1
ATOM 802 O O . VAL A 1 133 ? 15.037 3.288 19.908 1.00 16.67 133 VAL A O 1
ATOM 806 N N . MET A 1 134 ? 16.577 1.643 19.731 1.00 16.27 134 MET A N 1
ATOM 807 C CA . MET A 1 134 ? 16.342 1.041 21.041 1.00 15.25 134 MET A CA 1
ATOM 808 C C . MET A 1 134 ? 17.707 0.756 21.660 1.00 14.63 134 MET A C 1
ATOM 809 O O . MET A 1 134 ? 18.676 0.530 20.939 1.00 13.85 134 MET A O 1
ATOM 814 N N . PHE A 1 135 ? 17.792 0.781 22.987 1.00 14.53 135 PHE A N 1
ATOM 815 C CA . PHE A 1 135 ? 19.059 0.482 23.662 1.00 14.16 135 PHE A CA 1
ATOM 816 C C . PHE A 1 135 ? 18.903 -0.715 24.595 1.00 13.77 135 PHE A C 1
ATOM 817 O O . PHE A 1 135 ? 17.815 -0.981 25.103 1.00 13.91 135 PHE A O 1
ATOM 825 N N . CYS A 1 136 ? 19.997 -1.437 24.813 1.00 12.63 136 CYS A N 1
ATOM 826 C CA . CYS A 1 136 ? 19.990 -2.546 25.752 1.00 13.86 136 CYS A CA 1
ATOM 827 C C . CYS A 1 136 ? 21.047 -2.202 26.791 1.00 13.56 136 CYS A C 1
ATOM 828 O O . CYS A 1 136 ? 22.231 -2.114 26.466 1.00 13.91 136 CYS A O 1
ATOM 831 N N . ALA A 1 137 ? 20.623 -1.976 28.029 1.00 15.62 137 ALA A N 1
ATOM 832 C CA . ALA A 1 137 ? 21.562 -1.639 29.092 1.00 16.34 137 ALA A CA 1
ATOM 833 C C . ALA A 1 137 ? 22.264 -2.915 29.549 1.00 17.87 137 ALA A C 1
ATOM 834 O O . ALA A 1 137 ? 21.986 -3.443 30.630 1.00 17.82 137 ALA A O 1
ATOM 836 N N . GLY A 1 138 ? 23.183 -3.386 28.707 1.00 17.83 138 GLY A N 1
ATOM 837 C CA . GLY A 1 138 ? 23.922 -4.611 28.966 1.00 17.67 138 GLY A CA 1
ATOM 838 C C . GLY A 1 138 ? 24.855 -4.630 30.160 1.00 18.19 138 GLY A C 1
ATOM 839 O O . GLY A 1 138 ? 25.282 -5.703 30.588 1.00 18.61 138 GLY A O 1
ATOM 840 N N . ASP A 1 139 ? 25.198 -3.460 30.689 1.00 17.60 139 ASP A N 1
ATOM 841 C CA . ASP A 1 139 ? 26.065 -3.410 31.859 1.00 17.17 139 ASP A CA 1
ATOM 842 C C . ASP A 1 139 ? 25.199 -3.658 33.089 1.00 17.44 139 ASP A C 1
ATOM 843 O O . ASP A 1 139 ? 24.581 -2.741 33.628 1.00 16.85 139 ASP A O 1
ATOM 848 N N . THR A 1 140 ? 25.145 -4.915 33.513 1.00 17.42 140 THR A N 1
ATOM 849 C CA . THR A 1 140 ? 24.363 -5.303 34.679 1.00 18.32 140 THR A CA 1
ATOM 850 C C . THR A 1 140 ? 25.321 -5.577 35.834 1.00 18.47 140 THR A C 1
ATOM 851 O O . THR A 1 140 ? 24.919 -6.047 36.897 1.00 18.92 140 THR A O 1
ATOM 855 N N . PHE A 1 141 ? 26.592 -5.259 35.614 1.00 17.59 141 PHE A N 1
ATOM 856 C CA . PHE A 1 141 ? 27.635 -5.497 36.603 1.00 19.19 141 PHE A CA 1
ATOM 857 C C . PHE A 1 141 ? 28.009 -4.313 37.492 1.00 18.39 141 PHE A C 1
ATOM 858 O O . PHE A 1 141 ? 28.051 -4.444 38.716 1.00 20.01 141 PHE A O 1
ATOM 866 N N . ARG A 1 142 ? 28.290 -3.166 36.882 1.00 16.27 142 ARG A N 1
ATOM 867 C CA . ARG A 1 142 ? 28.707 -1.986 37.637 1.00 16.74 142 ARG A CA 1
ATOM 868 C C . ARG A 1 142 ? 27.567 -1.161 38.243 1.00 16.30 142 ARG A C 1
ATOM 869 O O . ARG A 1 142 ? 26.466 -1.086 37.692 1.00 15.80 142 ARG A O 1
ATOM 877 N N . ALA A 1 143 ? 27.847 -0.531 39.379 1.00 16.89 143 ALA A N 1
ATOM 878 C CA . ALA A 1 143 ? 26.849 0.293 40.058 1.00 17.65 143 ALA A CA 1
ATOM 879 C C . ALA A 1 143 ? 26.309 1.364 39.123 1.00 16.98 143 ALA A C 1
ATOM 880 O O . ALA A 1 143 ? 27.080 2.127 38.538 1.00 17.91 143 ALA A O 1
ATOM 882 N N . ALA A 1 144 ? 24.986 1.409 38.989 1.00 15.58 144 ALA A N 1
ATOM 883 C CA . ALA A 1 144 ? 24.306 2.388 38.141 1.00 17.09 144 ALA A CA 1
ATOM 884 C C . ALA A 1 144 ? 24.656 2.246 36.662 1.00 17.41 144 ALA A C 1
ATOM 885 O O . ALA A 1 144 ? 24.355 3.132 35.858 1.00 17.26 144 ALA A O 1
ATOM 887 N N . GLY A 1 145 ? 25.286 1.129 36.312 1.00 18.26 145 GLY A N 1
ATOM 888 C CA . GLY A 1 145 ? 25.671 0.895 34.933 1.00 20.84 145 GLY A CA 1
ATOM 889 C C . GLY A 1 145 ? 24.499 0.878 33.973 1.00 21.69 145 GLY A C 1
ATOM 890 O O . GLY A 1 145 ? 24.638 1.260 32.811 1.00 25.25 145 GLY A O 1
ATOM 891 N N . GLY A 1 146 ? 23.342 0.432 34.453 1.00 21.85 146 GLY A N 1
ATOM 892 C CA . GLY A 1 146 ? 22.162 0.372 33.613 1.00 19.11 146 GLY A CA 1
ATOM 893 C C . GLY A 1 146 ? 21.290 1.604 33.745 1.00 19.49 146 GLY A C 1
ATOM 894 O O . GLY A 1 146 ? 20.725 2.086 32.762 1.00 17.71 146 GLY A O 1
ATOM 895 N N . THR A 1 147 ? 21.177 2.123 34.962 1.00 18.19 147 THR A N 1
ATOM 896 C CA . THR A 1 147 ? 20.364 3.307 35.197 1.00 19.37 147 THR A CA 1
ATOM 897 C C . THR A 1 147 ? 20.939 4.504 34.440 1.00 16.80 147 THR A C 1
ATOM 898 O O . THR A 1 147 ? 20.200 5.385 34.001 1.00 15.66 147 THR A O 1
ATOM 902 N N . GLN A 1 148 ? 22.259 4.526 34.280 1.00 15.84 148 GLN A N 1
ATOM 903 C CA . GLN A 1 148 ? 22.921 5.612 33.558 1.00 13.94 148 GLN A CA 1
ATOM 904 C C . GLN A 1 148 ? 22.432 5.637 32.109 1.00 13.60 148 GLN A C 1
ATOM 905 O O . GLN A 1 148 ? 22.169 6.703 31.547 1.00 12.16 148 GLN A O 1
ATOM 911 N N . LEU A 1 149 ? 22.316 4.460 31.504 1.00 11.38 149 LEU A N 1
ATOM 912 C CA . LEU A 1 149 ? 21.863 4.389 30.117 1.00 13.25 149 LEU A CA 1
ATOM 913 C C . LEU A 1 149 ? 20.366 4.679 30.038 1.00 12.32 149 LEU A C 1
ATOM 914 O O . LEU A 1 149 ? 19.901 5.323 29.096 1.00 12.45 149 LEU A O 1
ATOM 919 N N . SER A 1 150 ? 19.624 4.214 31.041 1.00 12.24 150 SER A N 1
ATOM 920 C CA . SER A 1 150 ? 18.181 4.430 31.102 1.00 14.97 150 SER A CA 1
ATOM 921 C C . SER A 1 150 ? 17.866 5.921 31.112 1.00 15.99 150 SER A C 1
ATOM 922 O O . SER A 1 150 ? 16.901 6.366 30.486 1.00 15.14 150 SER A O 1
ATOM 925 N N . GLU A 1 151 ? 18.680 6.689 31.831 1.00 15.62 151 GLU A N 1
ATOM 926 C CA . GLU A 1 151 ? 18.488 8.134 31.908 1.00 16.69 151 GLU A CA 1
ATOM 927 C C . GLU A 1 151 ? 18.727 8.775 30.544 1.00 15.26 151 GLU A C 1
ATOM 928 O O . GLU A 1 151 ? 18.022 9.708 30.164 1.00 13.55 151 GLU A O 1
ATOM 934 N N . TRP A 1 152 ? 19.724 8.289 29.809 1.00 14.68 152 TRP A N 1
ATOM 935 C CA . TRP A 1 152 ? 19.992 8.832 28.476 1.00 14.15 152 TRP A CA 1
ATOM 936 C C . TRP A 1 152 ? 18.813 8.511 27.552 1.00 13.86 152 TRP A C 1
ATOM 937 O O . TRP A 1 152 ? 18.390 9.340 26.741 1.00 13.48 152 TRP A O 1
ATOM 948 N N . GLY A 1 153 ? 18.289 7.298 27.681 1.00 13.93 153 GLY A N 1
ATOM 949 C CA . GLY A 1 153 ? 17.159 6.905 26.864 1.00 15.06 153 GLY A CA 1
ATOM 950 C C . GLY A 1 153 ? 15.986 7.829 27.125 1.00 15.80 153 GLY A C 1
ATOM 951 O O . GLY A 1 153 ? 15.294 8.248 26.193 1.00 16.39 153 GLY A O 1
ATOM 952 N N . LYS A 1 154 ? 15.764 8.160 28.394 1.00 15.43 154 LYS A N 1
ATOM 953 C CA . LYS A 1 154 ? 14.659 9.043 28.758 1.00 17.61 154 LYS A CA 1
ATOM 954 C C . LYS A 1 154 ? 14.857 10.417 28.127 1.00 17.29 154 LYS A C 1
ATOM 955 O O . LYS A 1 154 ? 13.919 11.012 27.601 1.00 15.85 154 LYS A O 1
ATOM 961 N N . ARG A 1 155 ? 16.085 10.917 28.173 1.00 17.38 155 ARG A N 1
ATOM 962 C CA . ARG A 1 155 ? 16.380 12.220 27.596 1.00 19.05 155 ARG A CA 1
ATOM 963 C C . ARG A 1 155 ? 16.191 12.223 26.084 1.00 19.44 155 ARG A C 1
ATOM 964 O O . ARG A 1 155 ? 15.789 13.229 25.501 1.00 19.52 155 ARG A O 1
ATOM 972 N N . LEU A 1 156 ? 16.466 11.086 25.455 1.00 18.50 156 LEU A N 1
ATOM 973 C CA . LEU A 1 156 ? 16.347 10.967 24.008 1.00 19.91 156 LEU A CA 1
ATOM 974 C C . LEU A 1 156 ? 15.053 10.308 23.533 1.00 19.15 156 LEU A C 1
ATOM 975 O O . LEU A 1 156 ? 14.863 10.113 22.337 1.00 21.58 156 LEU A O 1
ATOM 980 N N . SER A 1 157 ? 14.161 9.977 24.460 1.00 20.92 157 SER A N 1
ATOM 981 C CA . SER A 1 157 ? 12.912 9.316 24.099 1.00 20.47 157 SER A CA 1
ATOM 982 C C . SER A 1 157 ? 13.224 8.036 23.328 1.00 20.62 157 SER A C 1
ATOM 983 O O . SER A 1 157 ? 12.623 7.750 22.292 1.00 21.46 157 SER A O 1
ATOM 986 N N . ILE A 1 158 ? 14.189 7.278 23.840 1.00 18.22 158 ILE A N 1
ATOM 987 C CA . ILE A 1 158 ? 14.589 6.015 23.234 1.00 16.82 158 ILE A CA 1
ATOM 988 C C . ILE A 1 158 ? 14.363 4.932 24.284 1.00 16.35 158 ILE A C 1
ATOM 989 O O . ILE A 1 158 ? 14.798 5.071 25.425 1.00 17.45 158 ILE A O 1
ATOM 994 N N . PRO A 1 159 ? 13.651 3.852 23.917 1.00 15.76 159 PRO A N 1
ATOM 995 C CA . PRO A 1 159 ? 13.358 2.740 24.829 1.00 15.53 159 PRO A CA 1
ATOM 996 C C . PRO A 1 159 ? 14.650 2.076 25.269 1.00 14.09 159 PRO A C 1
ATOM 997 O O . PRO A 1 159 ? 15.560 1.901 24.458 1.00 14.35 159 PRO A O 1
ATOM 1001 N N . VAL A 1 160 ? 14.730 1.702 26.542 1.00 14.67 160 VAL A N 1
ATOM 1002 C CA . VAL A 1 160 ? 15.923 1.040 27.054 1.00 15.79 160 VAL A CA 1
ATOM 1003 C C . VAL A 1 160 ? 15.552 -0.218 27.816 1.00 16.25 160 VAL A C 1
ATOM 1004 O O . VAL A 1 160 ? 14.822 -0.168 28.807 1.00 17.93 160 VAL A O 1
ATOM 1008 N N . ILE A 1 161 ? 16.049 -1.352 27.341 1.00 15.87 161 ILE A N 1
ATOM 1009 C CA . ILE A 1 161 ? 15.784 -2.627 27.988 1.00 16.80 161 ILE A CA 1
ATOM 1010 C C . ILE A 1 161 ? 16.843 -2.826 29.064 1.00 17.15 161 ILE A C 1
ATOM 1011 O O . ILE A 1 161 ? 18.032 -2.918 28.760 1.00 17.52 161 ILE A O 1
ATOM 1016 N N . GLN A 1 162 ? 16.412 -2.882 30.321 1.00 17.46 162 GLN A N 1
ATOM 1017 C CA . GLN A 1 162 ? 17.346 -3.039 31.428 1.00 20.51 162 GLN A CA 1
ATOM 1018 C C . GLN A 1 162 ? 16.822 -3.962 32.513 1.00 20.75 162 GLN A C 1
ATOM 1019 O O . GLN A 1 162 ? 15.629 -4.241 32.585 1.00 20.26 162 GLN A O 1
ATOM 1025 N N . GLY A 1 163 ? 17.724 -4.433 33.364 1.00 20.82 163 GLY A N 1
ATOM 1026 C CA . GLY A 1 163 ? 17.314 -5.314 34.438 1.00 22.20 163 GLY A CA 1
ATOM 1027 C C . GLY A 1 163 ? 18.028 -4.983 35.730 1.00 23.23 163 GLY A C 1
ATOM 1028 O O . GLY A 1 163 ? 18.907 -4.122 35.750 1.00 23.23 163 GLY A O 1
ATOM 1029 N N . PRO A 1 164 ? 17.657 -5.636 36.837 1.00 24.89 164 PRO A N 1
ATOM 1030 C CA . PRO A 1 164 ? 18.313 -5.365 38.118 1.00 24.95 164 PRO A CA 1
ATOM 1031 C C . PRO A 1 164 ? 19.799 -5.692 37.998 1.00 25.08 164 PRO A C 1
ATOM 1032 O O . PRO A 1 164 ? 20.179 -6.567 37.220 1.00 25.09 164 PRO A O 1
ATOM 1036 N N . GLU A 1 165 ? 20.640 -4.992 38.749 1.00 25.68 165 GLU A N 1
ATOM 1037 C CA . GLU A 1 165 ? 22.066 -5.276 38.698 1.00 27.51 165 GLU A CA 1
ATOM 1038 C C . GLU A 1 165 ? 22.245 -6.741 39.085 1.00 26.77 165 GLU A C 1
ATOM 1039 O O . GLU A 1 165 ? 21.638 -7.219 40.044 1.00 27.65 165 GLU A O 1
ATOM 1045 N N . GLY A 1 166 ? 23.049 -7.459 38.310 1.00 26.04 166 GLY A N 1
ATOM 1046 C CA . GLY A 1 166 ? 23.261 -8.869 38.576 1.00 25.43 166 GLY A CA 1
ATOM 1047 C C . GLY A 1 166 ? 22.571 -9.738 37.538 1.00 25.18 166 GLY A C 1
ATOM 1048 O O . GLY A 1 166 ? 22.856 -10.930 37.431 1.00 26.41 166 GLY A O 1
ATOM 1049 N N . THR A 1 167 ? 21.659 -9.149 36.771 1.00 24.68 167 THR A N 1
ATOM 1050 C CA . THR A 1 167 ? 20.952 -9.894 35.733 1.00 25.30 167 THR A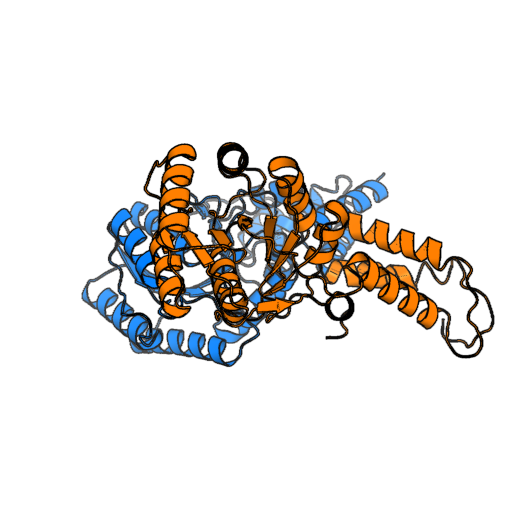 CA 1
ATOM 1051 C C . THR A 1 167 ? 21.970 -10.386 34.710 1.00 24.02 167 THR A C 1
ATOM 1052 O O . THR A 1 167 ? 22.985 -9.732 34.479 1.00 23.96 167 THR A O 1
ATOM 1056 N N . ASP A 1 168 ? 21.700 -11.541 34.106 1.00 22.10 168 ASP A N 1
ATOM 1057 C CA . ASP A 1 168 ? 22.593 -12.114 33.098 1.00 21.28 168 ASP A CA 1
ATOM 1058 C C . ASP A 1 168 ? 22.563 -11.237 31.844 1.00 19.12 168 ASP A C 1
ATOM 1059 O O . ASP A 1 168 ? 21.520 -11.104 31.210 1.00 18.85 168 ASP A O 1
ATOM 1064 N N . SER A 1 169 ? 23.709 -10.655 31.489 1.00 19.01 169 SER A N 1
ATOM 1065 C CA . SER A 1 169 ? 23.815 -9.770 30.320 1.00 18.97 169 SER A CA 1
ATOM 1066 C C . SER A 1 169 ? 23.348 -10.422 29.022 1.00 16.52 169 SER A C 1
ATOM 1067 O O . SER A 1 169 ? 22.705 -9.777 28.188 1.00 16.93 169 SER A O 1
ATOM 1070 N N . ALA A 1 170 ? 23.681 -11.698 28.852 1.00 16.24 170 ALA A N 1
ATOM 1071 C CA . ALA A 1 170 ? 23.297 -12.438 27.654 1.00 15.78 170 ALA A CA 1
ATOM 1072 C C . ALA A 1 170 ? 21.783 -12.565 27.542 1.00 16.06 170 ALA A C 1
ATOM 1073 O O . ALA A 1 170 ? 21.212 -12.345 26.471 1.00 16.50 170 ALA A O 1
ATOM 1075 N N . ALA A 1 171 ? 21.136 -12.934 28.643 1.00 16.81 171 ALA A N 1
ATOM 1076 C CA . ALA A 1 171 ? 19.685 -13.075 28.661 1.00 17.73 171 ALA A CA 1
ATOM 1077 C C . ALA A 1 171 ? 19.037 -11.726 28.357 1.00 16.78 171 ALA A C 1
ATOM 1078 O O . ALA A 1 171 ? 18.038 -11.658 27.647 1.00 16.95 171 ALA A O 1
ATOM 1080 N N . LEU A 1 172 ? 19.616 -10.654 28.891 1.00 16.79 172 LEU A N 1
ATOM 1081 C CA . LEU A 1 172 ? 19.078 -9.317 28.659 1.00 16.76 172 LEU A CA 1
ATOM 1082 C C . LEU A 1 172 ? 19.183 -8.952 27.183 1.00 15.12 172 LEU A C 1
ATOM 1083 O O . LEU A 1 172 ? 18.237 -8.424 26.598 1.00 15.30 172 LEU A O 1
ATOM 1088 N N . ALA A 1 173 ? 20.339 -9.231 26.588 1.00 15.08 173 ALA A N 1
ATOM 1089 C CA . ALA A 1 173 ? 20.565 -8.933 25.178 1.00 14.45 173 ALA A CA 1
ATOM 1090 C C . ALA A 1 173 ? 19.573 -9.713 24.317 1.00 15.20 173 ALA A C 1
ATOM 1091 O O . ALA A 1 173 ? 19.001 -9.170 23.366 1.00 14.24 173 ALA A O 1
ATOM 1093 N N . TYR A 1 174 ? 19.370 -10.984 24.658 1.00 15.76 174 TYR A N 1
ATOM 1094 C CA . TYR A 1 174 ? 18.430 -11.838 23.927 1.00 16.97 174 TYR A CA 1
ATOM 1095 C C . TYR A 1 174 ? 17.041 -11.200 23.959 1.00 15.95 174 TYR A C 1
ATOM 1096 O O . TYR A 1 174 ? 16.368 -11.091 22.929 1.00 16.55 174 TYR A O 1
ATOM 1105 N N . ASP A 1 175 ? 16.620 -10.782 25.150 1.00 15.88 175 ASP A N 1
ATOM 1106 C CA . ASP A 1 175 ? 15.320 -10.145 25.333 1.00 14.93 175 ASP A CA 1
ATOM 1107 C C . ASP A 1 175 ? 15.244 -8.852 24.538 1.00 13.27 175 ASP A C 1
ATOM 1108 O O . ASP A 1 175 ? 14.204 -8.523 23.973 1.00 10.82 175 ASP A O 1
ATOM 1113 N N . ALA A 1 176 ? 16.352 -8.117 24.502 1.00 13.65 176 ALA A N 1
ATOM 1114 C CA . ALA A 1 176 ? 16.405 -6.851 23.775 1.00 14.68 176 ALA A CA 1
ATOM 1115 C C . ALA A 1 176 ? 16.217 -7.038 22.273 1.00 13.51 176 ALA A C 1
ATOM 1116 O O . ALA A 1 176 ? 15.522 -6.255 21.620 1.00 15.41 176 ALA A O 1
ATOM 1118 N N . VAL A 1 177 ? 16.856 -8.064 21.725 1.00 14.09 177 VAL A N 1
ATOM 1119 C CA . VAL A 1 177 ? 16.746 -8.352 20.300 1.00 13.58 177 VAL A CA 1
ATOM 1120 C C . VAL A 1 177 ? 15.317 -8.784 19.979 1.00 14.19 177 VAL A C 1
ATOM 1121 O O . VAL A 1 177 ? 14.754 -8.370 18.965 1.00 14.07 177 VAL A O 1
ATOM 1125 N N . GLN A 1 178 ? 14.729 -9.601 20.851 1.00 14.76 178 GLN A N 1
ATOM 1126 C CA . GLN A 1 178 ? 13.355 -10.063 20.641 1.00 15.55 178 GLN A CA 1
ATOM 1127 C C . GLN A 1 178 ? 12.384 -8.883 20.650 1.00 15.93 178 GLN A C 1
ATOM 1128 O O . GLN A 1 178 ? 11.471 -8.812 19.820 1.00 16.00 178 GLN A O 1
ATOM 1134 N N . ALA A 1 179 ? 12.582 -7.958 21.587 1.00 14.46 179 ALA A N 1
ATOM 1135 C CA . ALA A 1 179 ? 11.728 -6.778 21.690 1.00 16.26 179 ALA A CA 1
ATOM 1136 C C . ALA A 1 179 ? 11.878 -5.905 20.445 1.00 16.98 179 ALA A C 1
ATOM 1137 O O . ALA A 1 179 ? 10.896 -5.383 19.913 1.00 17.24 179 ALA A O 1
ATOM 1139 N N . MET A 1 180 ? 13.113 -5.749 19.982 1.00 17.72 180 MET A N 1
ATOM 1140 C CA . MET A 1 180 ? 13.387 -4.948 18.796 1.00 18.27 180 MET A CA 1
ATOM 1141 C C . MET A 1 180 ? 12.666 -5.513 17.573 1.00 17.71 180 MET A C 1
ATOM 1142 O O . MET A 1 180 ? 12.103 -4.767 16.770 1.00 15.91 180 MET A O 1
ATOM 1147 N N . LYS A 1 181 ? 12.698 -6.833 17.423 1.00 18.57 181 LYS A N 1
ATOM 1148 C CA . LYS A 1 181 ? 12.037 -7.457 16.282 1.00 20.27 181 LYS A CA 1
ATOM 1149 C C . LYS A 1 181 ? 10.524 -7.347 16.389 1.00 20.21 181 LYS A C 1
ATOM 1150 O O . LYS A 1 181 ? 9.853 -6.993 15.421 1.00 22.21 181 LYS A O 1
ATOM 1156 N N . ALA A 1 182 ? 9.987 -7.631 17.570 1.00 19.19 182 ALA A N 1
ATOM 1157 C CA . ALA A 1 182 ? 8.546 -7.558 17.770 1.00 19.52 182 ALA A CA 1
ATOM 1158 C C . ALA A 1 182 ? 7.986 -6.152 17.533 1.00 21.37 182 ALA A C 1
ATOM 1159 O O . ALA A 1 182 ? 6.876 -5.997 17.017 1.00 20.51 182 ALA A O 1
ATOM 1161 N N . ARG A 1 183 ? 8.756 -5.132 17.895 1.00 22.04 183 ARG A N 1
ATOM 1162 C CA . ARG A 1 183 ? 8.299 -3.753 17.747 1.00 23.56 183 ARG A CA 1
ATOM 1163 C C . ARG A 1 183 ? 8.658 -3.077 16.431 1.00 22.80 183 ARG A C 1
ATOM 1164 O O . ARG A 1 183 ? 8.242 -1.946 16.180 1.00 23.41 183 ARG A O 1
ATOM 1172 N N . GLY A 1 184 ? 9.435 -3.755 15.594 1.00 23.98 184 GLY A N 1
ATOM 1173 C CA . GLY A 1 184 ? 9.802 -3.179 14.309 1.00 22.65 184 GLY A CA 1
ATOM 1174 C C . GLY A 1 184 ? 10.819 -2.050 14.353 1.00 23.27 184 GLY A C 1
ATOM 1175 O O . GLY A 1 184 ? 10.794 -1.150 13.509 1.00 22.09 184 GLY A O 1
ATOM 1176 N N . TYR A 1 185 ? 11.720 -2.090 15.331 1.00 21.54 185 TYR A N 1
ATOM 1177 C CA . TYR A 1 185 ? 12.753 -1.067 15.450 1.00 22.04 185 TYR A CA 1
ATOM 1178 C C . TYR A 1 185 ? 13.839 -1.296 14.408 1.00 20.65 185 TYR A C 1
ATOM 1179 O O . TYR A 1 185 ? 14.082 -2.427 13.996 1.00 21.43 185 TYR A O 1
ATOM 1188 N N . ASP A 1 186 ? 14.488 -0.217 13.984 1.00 19.27 186 ASP A N 1
ATOM 1189 C CA . ASP A 1 186 ? 15.531 -0.302 12.970 1.00 18.68 186 ASP A CA 1
ATOM 1190 C C . ASP A 1 186 ? 16.900 -0.672 13.533 1.00 18.08 186 ASP A C 1
ATOM 1191 O O . ASP A 1 186 ? 17.646 -1.449 12.929 1.00 17.28 186 ASP A O 1
ATOM 1196 N N . LEU A 1 187 ? 17.224 -0.116 14.694 1.00 16.97 187 LEU A N 1
ATOM 1197 C CA . LEU A 1 187 ? 18.523 -0.357 15.309 1.00 16.51 187 LEU A CA 1
ATOM 1198 C C . LEU A 1 187 ? 18.463 -0.592 16.809 1.00 15.52 187 LEU A C 1
ATOM 1199 O O . LEU A 1 187 ? 17.634 -0.010 17.507 1.00 14.57 187 LEU A O 1
ATOM 1204 N N . LEU A 1 188 ? 19.355 -1.457 17.289 1.00 15.68 188 LEU A N 1
ATOM 1205 C CA . LEU A 1 188 ? 19.474 -1.767 18.712 1.00 12.84 188 LEU A CA 1
ATOM 1206 C C . LEU A 1 188 ? 20.954 -1.687 19.069 1.00 14.18 188 LEU A C 1
ATOM 1207 O O . LEU A 1 188 ? 21.778 -2.366 18.458 1.00 13.38 188 LEU A O 1
ATOM 1212 N N . PHE A 1 189 ? 21.285 -0.855 20.051 1.00 12.79 189 PHE A N 1
ATOM 1213 C CA . PHE A 1 189 ? 22.667 -0.709 20.485 1.00 13.45 189 PHE A CA 1
ATOM 1214 C C . PHE A 1 189 ? 22.799 -1.403 21.829 1.00 11.79 189 PHE A C 1
ATOM 1215 O O . PHE A 1 189 ? 22.108 -1.053 22.789 1.00 14.77 189 PHE A O 1
ATOM 1223 N N . VAL A 1 190 ? 23.676 -2.399 21.881 1.00 12.63 190 VAL A N 1
ATOM 1224 C CA . VAL A 1 190 ? 23.893 -3.178 23.094 1.00 10.67 190 VAL A CA 1
ATOM 1225 C C . VAL A 1 190 ? 25.123 -2.698 23.857 1.00 12.32 190 VAL A C 1
ATOM 1226 O O . VAL A 1 190 ? 26.258 -2.818 23.385 1.00 10.53 190 VAL A O 1
ATOM 1230 N N . ASP A 1 191 ? 24.876 -2.139 25.037 1.00 12.48 191 ASP A N 1
ATOM 1231 C CA . ASP A 1 191 ? 25.933 -1.646 25.905 1.00 12.90 191 ASP A CA 1
ATOM 1232 C C . ASP A 1 191 ? 26.483 -2.867 26.638 1.00 13.51 191 ASP A C 1
ATOM 1233 O O . ASP A 1 191 ? 25.774 -3.863 26.817 1.00 13.18 191 ASP A O 1
ATOM 1238 N N . THR A 1 192 ? 27.746 -2.807 27.041 1.00 12.66 192 THR A N 1
ATOM 1239 C CA . THR A 1 192 ? 28.346 -3.905 27.787 1.00 14.33 192 THR A CA 1
ATOM 1240 C C . THR A 1 192 ? 29.118 -3.309 28.950 1.00 14.20 192 THR A C 1
ATOM 1241 O O . THR A 1 192 ? 29.529 -2.153 28.898 1.00 13.69 192 THR A O 1
ATOM 1245 N N . ALA A 1 193 ? 29.297 -4.083 30.012 1.00 12.96 193 ALA A N 1
ATOM 1246 C CA . ALA A 1 193 ? 30.048 -3.582 31.154 1.00 12.69 193 ALA A CA 1
ATOM 1247 C C . ALA A 1 193 ? 31.499 -3.410 30.718 1.00 12.69 193 ALA A C 1
ATOM 1248 O O . ALA A 1 193 ? 31.948 -4.066 29.781 1.00 13.16 193 ALA A O 1
ATOM 1250 N N . GLY A 1 194 ? 32.219 -2.509 31.376 1.00 10.43 194 GLY A N 1
ATOM 1251 C CA . GLY A 1 194 ? 33.617 -2.326 31.044 1.00 11.59 194 GLY A CA 1
ATOM 1252 C C . GLY A 1 194 ? 34.329 -3.575 31.530 1.00 13.03 194 GLY A C 1
ATOM 1253 O O . GLY A 1 194 ? 33.886 -4.201 32.491 1.00 13.87 194 GLY A O 1
ATOM 1254 N N . ARG A 1 195 ? 35.408 -3.958 30.859 1.00 14.13 195 ARG A N 1
ATOM 1255 C CA . ARG A 1 195 ? 36.164 -5.142 31.253 1.00 13.93 195 ARG A CA 1
ATOM 1256 C C . ARG A 1 195 ? 37.576 -5.014 30.707 1.00 14.64 195 ARG A C 1
ATOM 1257 O O . ARG A 1 195 ? 37.777 -4.502 29.607 1.00 15.03 195 ARG A O 1
ATOM 1265 N N . LEU A 1 196 ? 38.563 -5.463 31.468 1.00 15.29 196 LEU A N 1
ATOM 1266 C CA . LEU A 1 196 ? 39.917 -5.394 30.958 1.00 17.17 196 LEU A CA 1
ATOM 1267 C C . LEU A 1 196 ? 40.095 -6.583 30.023 1.00 16.55 196 LEU A C 1
ATOM 1268 O O . LEU A 1 196 ? 39.566 -7.673 30.268 1.00 15.43 196 LEU A O 1
ATOM 1273 N N . HIS A 1 197 ? 40.813 -6.349 28.934 1.00 16.61 197 HIS A N 1
ATOM 1274 C CA . HIS A 1 197 ? 41.054 -7.368 27.919 1.00 18.69 197 HIS A CA 1
ATOM 1275 C C . HIS A 1 197 ? 41.897 -8.542 28.411 1.00 19.74 197 HIS A C 1
ATOM 1276 O O . HIS A 1 197 ? 42.003 -9.562 27.729 1.00 20.32 197 HIS A O 1
ATOM 1283 N N . THR A 1 198 ? 42.482 -8.400 29.596 1.00 20.23 198 THR A N 1
ATOM 1284 C CA . THR A 1 198 ? 43.327 -9.442 30.168 1.00 23.11 198 THR A CA 1
ATOM 1285 C C . THR A 1 198 ? 42.577 -10.455 31.031 1.00 24.79 198 THR A C 1
ATOM 1286 O O . THR A 1 198 ? 43.188 -11.343 31.625 1.00 23.44 198 THR A O 1
ATOM 1290 N N . LYS A 1 199 ? 41.258 -10.326 31.104 1.00 26.02 199 LYS A N 1
ATOM 1291 C CA . LYS A 1 199 ? 40.474 -11.254 31.909 1.00 27.54 199 LYS A CA 1
ATOM 1292 C C . LYS A 1 199 ? 39.678 -12.203 31.018 1.00 27.11 199 LYS A C 1
ATOM 1293 O O . LYS A 1 199 ? 38.614 -11.859 30.510 1.00 25.57 199 LYS A O 1
ATOM 1299 N N . HIS A 1 200 ? 40.211 -13.407 30.842 1.00 27.76 200 HIS A N 1
ATOM 1300 C CA . HIS A 1 200 ? 39.593 -14.424 29.997 1.00 28.65 200 HIS A CA 1
ATOM 1301 C C . HIS A 1 200 ? 38.120 -14.707 30.290 1.00 27.45 200 HIS A C 1
ATOM 1302 O O . HIS A 1 200 ? 37.333 -14.908 29.364 1.00 26.14 200 HIS A O 1
ATOM 1309 N N . ASN A 1 201 ? 37.748 -14.718 31.567 1.00 26.89 201 ASN A N 1
ATOM 1310 C CA . ASN A 1 201 ? 36.367 -15.001 31.952 1.00 26.53 201 ASN A CA 1
ATOM 1311 C C . ASN A 1 201 ? 35.395 -13.914 31.504 1.00 24.51 201 ASN A C 1
ATOM 1312 O O . ASN A 1 201 ? 34.292 -14.215 31.050 1.00 22.94 201 ASN A O 1
ATOM 1317 N N . LEU A 1 202 ? 35.800 -12.655 31.635 1.00 22.08 202 LEU A N 1
ATOM 1318 C CA . LEU A 1 202 ? 34.947 -11.545 31.227 1.00 21.53 202 LEU A CA 1
ATOM 1319 C C . LEU A 1 202 ? 34.883 -11.445 29.711 1.00 19.44 202 LEU A C 1
ATOM 1320 O O . LEU A 1 202 ? 33.898 -10.970 29.158 1.00 18.01 202 LEU A O 1
ATOM 1325 N N . MET A 1 203 ? 35.942 -11.886 29.043 1.00 19.61 203 MET A N 1
ATOM 1326 C CA . MET A 1 203 ? 35.979 -11.851 27.590 1.00 19.41 203 MET A CA 1
ATOM 1327 C C . MET A 1 203 ? 35.077 -12.962 27.061 1.00 19.78 203 MET A C 1
ATOM 1328 O O . MET A 1 203 ? 34.459 -12.827 26.004 1.00 19.47 203 MET A O 1
ATOM 1333 N N . GLU A 1 204 ? 34.997 -14.058 27.808 1.00 20.29 204 GLU A N 1
ATOM 1334 C CA . GLU A 1 204 ? 34.142 -15.176 27.425 1.00 21.79 204 GLU A CA 1
ATOM 1335 C C . GLU A 1 204 ? 32.696 -14.712 27.568 1.00 19.87 204 GLU A C 1
ATOM 1336 O O . GLU A 1 204 ? 31.850 -15.022 26.732 1.00 21.41 204 GLU A O 1
ATOM 1342 N N . GLU A 1 205 ? 32.420 -13.959 28.630 1.00 19.39 205 GLU A N 1
ATOM 1343 C CA . GLU A 1 205 ? 31.075 -13.442 28.866 1.00 18.98 205 GLU A CA 1
ATOM 1344 C C . GLU A 1 205 ? 30.638 -12.600 27.673 1.00 17.89 205 GLU A C 1
ATOM 1345 O O . GLU A 1 205 ? 29.477 -12.642 27.263 1.00 15.27 205 GLU A O 1
ATOM 1351 N N . LEU A 1 206 ? 31.578 -11.834 27.126 1.00 15.83 206 LEU A N 1
ATOM 1352 C CA . LEU A 1 206 ? 31.297 -10.991 25.976 1.00 16.50 206 LEU A CA 1
ATOM 1353 C C . LEU A 1 206 ? 30.879 -11.870 24.800 1.00 17.21 206 LEU A C 1
ATOM 1354 O O . LEU A 1 206 ? 29.932 -11.547 24.079 1.00 17.83 206 LEU A O 1
ATOM 1359 N N . LYS A 1 207 ? 31.584 -12.983 24.609 1.00 15.73 207 LYS A N 1
ATOM 1360 C CA . LYS A 1 207 ? 31.260 -13.902 23.522 1.00 15.16 207 LYS A CA 1
ATOM 1361 C C . LYS A 1 207 ? 29.883 -14.530 23.742 1.00 14.77 207 LYS A C 1
ATOM 1362 O O . LYS A 1 207 ? 29.165 -14.828 22.787 1.00 14.62 207 LYS A O 1
ATOM 1368 N N . LYS A 1 208 ? 29.519 -14.724 25.006 1.00 14.31 208 LYS A N 1
ATOM 1369 C CA . LYS A 1 208 ? 28.221 -15.301 25.347 1.00 17.08 208 LYS A CA 1
ATOM 1370 C C . LYS A 1 208 ? 27.122 -14.304 24.968 1.00 16.45 208 LYS A C 1
ATOM 1371 O O . LYS A 1 208 ? 26.054 -14.688 24.479 1.00 16.53 208 LYS A O 1
ATOM 1377 N N . VAL A 1 209 ? 27.391 -13.022 25.194 1.00 15.94 209 VAL A N 1
ATOM 1378 C CA . VAL A 1 209 ? 26.440 -11.969 24.852 1.00 15.22 209 VAL A CA 1
ATOM 1379 C C . VAL A 1 209 ? 26.218 -11.966 23.341 1.00 15.01 209 VAL A C 1
ATOM 1380 O O . VAL A 1 209 ? 25.085 -11.854 22.868 1.00 14.60 209 VAL A O 1
ATOM 1384 N N . LYS A 1 210 ? 27.300 -12.094 22.581 1.00 14.98 210 LYS A N 1
ATOM 1385 C CA . LYS A 1 210 ? 27.189 -12.104 21.127 1.00 14.81 210 LYS A CA 1
ATOM 1386 C C . LYS A 1 210 ? 26.383 -13.324 20.673 1.00 15.26 210 LYS A C 1
ATOM 1387 O O . LYS A 1 210 ? 25.575 -13.238 19.745 1.00 15.84 210 LYS A O 1
ATOM 1393 N N . ARG A 1 211 ? 26.598 -14.457 21.335 1.00 15.82 211 ARG A N 1
ATOM 1394 C CA . ARG A 1 211 ? 25.882 -15.686 20.999 1.00 16.95 211 ARG A CA 1
ATOM 1395 C C . ARG A 1 211 ? 24.388 -15.571 21.327 1.00 16.24 211 ARG A C 1
ATOM 1396 O O . ARG A 1 211 ? 23.543 -16.131 20.620 1.00 15.66 211 ARG A O 1
ATOM 1404 N N . ALA A 1 212 ? 24.060 -14.846 22.394 1.00 14.07 212 ALA A N 1
ATOM 1405 C CA . ALA A 1 212 ? 22.662 -14.668 22.779 1.00 15.50 212 ALA A CA 1
ATOM 1406 C C . ALA A 1 212 ? 21.952 -13.834 21.718 1.00 14.89 212 ALA A C 1
ATOM 1407 O O . ALA A 1 212 ? 20.799 -14.100 21.366 1.00 15.89 212 ALA A O 1
ATOM 1409 N N . ILE A 1 213 ? 22.652 -12.825 21.210 1.00 14.46 213 ILE A N 1
ATOM 1410 C CA . ILE A 1 213 ? 22.097 -11.964 20.180 1.00 14.29 213 ILE A CA 1
ATOM 1411 C C . ILE A 1 213 ? 21.765 -12.800 18.947 1.00 16.26 213 ILE A C 1
ATOM 1412 O O . ILE A 1 213 ? 20.669 -12.692 18.387 1.00 14.99 213 ILE A O 1
ATOM 1417 N N . ALA A 1 214 ? 22.712 -13.640 18.539 1.00 16.51 214 ALA A N 1
ATOM 1418 C CA . ALA A 1 214 ? 22.529 -14.489 17.365 1.00 17.81 214 ALA A CA 1
ATOM 1419 C C . ALA A 1 214 ? 21.422 -15.515 17.576 1.00 19.08 214 ALA A C 1
ATOM 1420 O O . ALA A 1 214 ? 20.811 -15.989 16.616 1.00 18.65 214 ALA A O 1
ATOM 1422 N N . LYS A 1 215 ? 21.156 -15.850 18.835 1.00 20.53 215 LYS A N 1
ATOM 1423 C CA . LYS A 1 215 ? 20.116 -16.817 19.158 1.00 21.44 215 LYS A CA 1
ATOM 1424 C C . LYS A 1 215 ? 18.749 -16.212 18.857 1.00 22.24 215 LYS A C 1
ATOM 1425 O O . LYS A 1 215 ? 17.845 -16.904 18.388 1.00 21.34 215 LYS A O 1
ATOM 1431 N N . ALA A 1 216 ? 18.608 -14.915 19.127 1.00 20.51 216 ALA A N 1
ATOM 1432 C CA . ALA A 1 216 ? 17.355 -14.210 18.883 1.00 21.96 216 ALA A CA 1
ATOM 1433 C C . ALA A 1 216 ? 17.221 -13.808 17.410 1.00 22.38 216 ALA A C 1
ATOM 1434 O O . ALA A 1 216 ? 16.116 -13.579 16.917 1.00 22.29 216 ALA A O 1
ATOM 1436 N N . ASP A 1 217 ? 18.355 -13.716 16.720 1.00 22.44 217 ASP A N 1
ATOM 1437 C CA . ASP A 1 217 ? 18.391 -13.355 15.300 1.00 23.62 217 ASP A CA 1
ATOM 1438 C C . ASP A 1 217 ? 19.725 -13.842 14.738 1.00 23.60 217 ASP A C 1
ATOM 1439 O O . ASP A 1 217 ? 20.754 -13.189 14.907 1.00 22.75 217 ASP A O 1
ATOM 1444 N N . PRO A 1 218 ? 19.715 -14.997 14.048 1.00 24.70 218 PRO A N 1
ATOM 1445 C CA . PRO A 1 218 ? 20.874 -15.658 13.431 1.00 23.98 218 PRO A CA 1
ATOM 1446 C C . PRO A 1 218 ? 21.829 -14.790 12.621 1.00 23.30 218 PRO A C 1
ATOM 1447 O O . PRO A 1 218 ? 23.022 -15.100 12.513 1.00 21.31 218 PRO A O 1
ATOM 1451 N N . GLU A 1 219 ? 21.321 -13.709 12.048 1.00 23.58 219 GLU A N 1
ATOM 1452 C CA . GLU A 1 219 ? 22.176 -12.846 11.253 1.00 24.38 219 GLU A CA 1
ATOM 1453 C C . GLU A 1 219 ? 22.787 -11.685 12.031 1.00 22.80 219 GLU A C 1
ATOM 1454 O O . GLU A 1 219 ? 23.439 -10.819 11.446 1.00 23.98 219 GLU A O 1
ATOM 1460 N N . GLU A 1 220 ? 22.623 -11.675 13.350 1.00 18.94 220 GLU A N 1
ATOM 1461 C CA . GLU A 1 220 ? 23.168 -10.573 14.145 1.00 17.72 220 GLU A CA 1
ATOM 1462 C C . GLU A 1 220 ? 24.194 -11.054 15.188 1.00 15.66 220 GLU A C 1
ATOM 1463 O O . GLU A 1 220 ? 24.236 -12.242 15.531 1.00 15.40 220 GLU A O 1
ATOM 1469 N N . PRO A 1 221 ? 25.052 -10.134 15.685 1.00 14.92 221 PRO A N 1
ATOM 1470 C CA . PRO A 1 221 ? 25.098 -8.712 15.321 1.00 16.24 221 PRO A CA 1
ATOM 1471 C C . PRO A 1 221 ? 26.003 -8.437 14.132 1.00 15.89 221 PRO A C 1
ATOM 1472 O O . PRO A 1 221 ? 27.108 -8.966 14.044 1.00 17.77 221 PRO A O 1
ATOM 1476 N N . LYS A 1 222 ? 25.526 -7.596 13.225 1.00 14.72 222 LYS A N 1
ATOM 1477 C CA . LYS A 1 222 ? 26.288 -7.238 12.038 1.00 16.48 222 LYS A CA 1
ATOM 1478 C C . LYS A 1 222 ? 27.419 -6.248 12.352 1.00 15.20 222 LYS A C 1
ATOM 1479 O O . LYS A 1 222 ? 28.369 -6.124 11.579 1.00 14.48 222 LYS A O 1
ATOM 1485 N N . GLU A 1 223 ? 27.318 -5.542 13.475 1.00 14.60 223 GLU A N 1
ATOM 1486 C CA . GLU A 1 223 ? 28.370 -4.602 13.859 1.00 13.19 223 GLU A CA 1
ATOM 1487 C C . GLU A 1 223 ? 28.823 -4.841 15.295 1.00 13.18 223 GLU A C 1
ATOM 1488 O O . GLU A 1 223 ? 28.010 -5.055 16.192 1.00 11.72 223 GLU A O 1
ATOM 1494 N N . VAL A 1 224 ? 30.133 -4.835 15.499 1.00 12.25 224 VAL A N 1
ATOM 1495 C CA . VAL A 1 224 ? 30.702 -4.991 16.830 1.00 11.22 224 VAL A CA 1
ATOM 1496 C C . VAL A 1 224 ? 31.722 -3.867 16.841 1.00 11.95 224 VAL A C 1
ATOM 1497 O O . VAL A 1 224 ? 32.747 -3.933 16.154 1.00 9.80 224 VAL A O 1
ATOM 1501 N N . TRP A 1 225 ? 31.419 -2.819 17.598 1.00 11.80 225 TRP A N 1
ATOM 1502 C CA . TRP A 1 225 ? 32.291 -1.658 17.644 1.00 11.19 225 TRP A CA 1
ATOM 1503 C C . TRP A 1 225 ? 33.023 -1.472 18.956 1.00 11.00 225 TRP A C 1
ATOM 1504 O O . TRP A 1 225 ? 32.422 -1.491 20.032 1.00 10.43 225 TRP A O 1
ATOM 1515 N N . LEU A 1 226 ? 34.332 -1.296 18.842 1.00 9.34 226 LEU A N 1
ATOM 1516 C CA . LEU A 1 226 ? 35.189 -1.082 19.988 1.00 9.01 226 LEU A CA 1
ATOM 1517 C C . LEU A 1 226 ? 35.235 0.409 20.281 1.00 9.34 226 LEU A C 1
ATOM 1518 O O . LEU A 1 226 ? 35.231 1.226 19.365 1.00 12.02 226 LEU A O 1
ATOM 1523 N N . VAL A 1 227 ? 35.257 0.759 21.558 1.00 8.85 227 VAL A N 1
ATOM 1524 C CA . VAL A 1 227 ? 35.362 2.154 21.953 1.00 9.26 227 VAL A CA 1
ATOM 1525 C C . VAL A 1 227 ? 36.748 2.318 22.573 1.00 9.63 227 VAL A C 1
ATOM 1526 O O . VAL A 1 227 ? 37.150 1.530 23.431 1.00 10.53 227 VAL A O 1
ATOM 1530 N N . LEU A 1 228 ? 37.485 3.322 22.110 1.00 10.14 228 LEU A N 1
ATOM 1531 C CA . LEU A 1 228 ? 38.819 3.604 22.625 1.00 12.40 228 LEU A CA 1
ATOM 1532 C C . LEU A 1 228 ? 38.910 5.045 23.098 1.00 12.45 228 LEU A C 1
ATOM 1533 O O . LEU A 1 228 ? 38.382 5.953 22.454 1.00 12.68 228 LEU A O 1
ATOM 1538 N N . ASP A 1 229 ? 39.588 5.243 24.223 1.00 12.31 229 ASP A N 1
ATOM 1539 C CA . ASP A 1 229 ? 39.780 6.570 24.797 1.00 13.76 229 ASP A CA 1
ATOM 1540 C C . ASP A 1 229 ? 41.014 7.179 24.123 1.00 12.99 229 ASP A C 1
ATOM 1541 O O . ASP A 1 229 ? 42.095 6.599 24.160 1.00 13.98 229 ASP A O 1
ATOM 1546 N N . ALA A 1 230 ? 40.840 8.335 23.491 1.00 12.91 230 ALA A N 1
ATOM 1547 C CA . ALA A 1 230 ? 41.937 9.011 22.800 1.00 11.84 230 ALA A CA 1
ATOM 1548 C C . ALA A 1 230 ? 43.203 9.185 23.640 1.00 12.47 230 ALA A C 1
ATOM 1549 O O . ALA A 1 230 ? 44.311 9.224 23.100 1.00 12.85 230 ALA A O 1
ATOM 1551 N N . VAL A 1 231 ? 43.045 9.282 24.955 1.00 13.18 231 VAL A N 1
ATOM 1552 C CA . VAL A 1 231 ? 44.196 9.504 25.829 1.00 13.95 231 VAL A CA 1
ATOM 1553 C C . VAL A 1 231 ? 45.042 8.252 26.053 1.00 12.84 231 VAL A C 1
ATOM 1554 O O . VAL A 1 231 ? 46.155 8.326 26.584 1.00 12.64 231 VAL A O 1
ATOM 1558 N N . THR A 1 232 ? 44.516 7.111 25.617 1.00 13.12 232 THR A N 1
ATOM 1559 C CA . THR A 1 232 ? 45.195 5.829 25.766 1.00 13.06 232 THR A CA 1
ATOM 1560 C C . THR A 1 232 ? 46.505 5.734 24.998 1.00 11.86 232 THR A C 1
ATOM 1561 O O . THR A 1 232 ? 46.603 6.172 23.854 1.00 14.08 232 THR A O 1
ATOM 1565 N N . GLY A 1 233 ? 47.508 5.153 25.642 1.00 10.67 233 GLY A N 1
ATOM 1566 C CA . GLY A 1 233 ? 48.793 4.979 25.003 1.00 11.18 233 GLY A CA 1
ATOM 1567 C C . GLY A 1 233 ? 48.862 3.696 24.190 1.00 10.42 233 GLY A C 1
ATOM 1568 O O . GLY A 1 233 ? 47.864 3.256 23.625 1.00 12.04 233 GLY A O 1
ATOM 1569 N N . GLN A 1 234 ? 50.043 3.091 24.145 1.00 12.51 234 GLN A N 1
ATOM 1570 C CA . GLN A 1 234 ? 50.252 1.872 23.374 1.00 12.49 234 GLN A CA 1
ATOM 1571 C C . GLN A 1 234 ? 49.402 0.674 23.789 1.00 12.60 234 GLN A C 1
ATOM 1572 O O . GLN A 1 234 ? 49.260 -0.280 23.024 1.00 13.51 234 GLN A O 1
ATOM 1578 N N . ASN A 1 235 ? 48.831 0.707 24.986 1.00 11.39 235 ASN A N 1
ATOM 1579 C CA . ASN A 1 235 ? 48.001 -0.408 25.411 1.00 12.51 235 ASN A CA 1
ATOM 1580 C C . ASN A 1 235 ? 46.737 -0.481 24.547 1.00 11.70 235 ASN A C 1
ATOM 1581 O O . ASN A 1 235 ? 46.043 -1.500 24.523 1.00 12.98 235 ASN A O 1
ATOM 1586 N N . GLY A 1 236 ? 46.441 0.607 23.841 1.00 12.10 236 GLY A N 1
ATOM 1587 C CA . GLY A 1 236 ? 45.269 0.631 22.983 1.00 10.31 236 GLY A CA 1
ATOM 1588 C C . GLY A 1 236 ? 45.350 -0.433 21.900 1.00 11.19 236 GLY A C 1
ATOM 1589 O O . GLY A 1 236 ? 44.330 -1.001 21.494 1.00 10.53 236 GLY A O 1
ATOM 1590 N N . LEU A 1 237 ? 46.562 -0.710 21.429 1.00 11.84 237 LEU A N 1
ATOM 1591 C CA . LEU A 1 237 ? 46.741 -1.723 20.393 1.00 12.24 237 LEU A CA 1
ATOM 1592 C C . LEU A 1 237 ? 46.416 -3.103 20.951 1.00 13.10 237 LEU A C 1
ATOM 1593 O O . LEU A 1 237 ? 45.799 -3.923 20.273 1.00 12.72 237 LEU A O 1
ATOM 1598 N N . GLU A 1 238 ? 46.823 -3.355 22.192 1.00 12.10 238 GLU A N 1
ATOM 1599 C CA . GLU A 1 238 ? 46.560 -4.647 22.821 1.00 13.81 238 GLU A CA 1
ATOM 1600 C C . GLU A 1 238 ? 45.055 -4.822 23.033 1.00 12.82 238 GLU A C 1
ATOM 1601 O O . GLU A 1 238 ? 44.513 -5.900 22.804 1.00 12.56 238 GLU A O 1
ATOM 1607 N N . GLN A 1 239 ? 44.386 -3.753 23.464 1.00 12.83 239 GLN A N 1
ATOM 1608 C CA . GLN A 1 239 ? 42.939 -3.790 23.676 1.00 12.67 239 GLN A CA 1
ATOM 1609 C C . GLN A 1 239 ? 42.258 -4.182 22.365 1.00 11.99 239 GLN A C 1
ATOM 1610 O O . GLN A 1 239 ? 41.471 -5.127 22.320 1.00 12.31 239 GLN A O 1
ATOM 1616 N N . ALA A 1 240 ? 42.583 -3.462 21.296 1.00 11.09 240 ALA A N 1
ATOM 1617 C CA . ALA A 1 240 ? 41.994 -3.734 19.994 1.00 11.16 240 ALA A CA 1
ATOM 1618 C C . ALA A 1 240 ? 42.235 -5.179 19.552 1.00 12.10 240 ALA A C 1
ATOM 1619 O O . ALA A 1 240 ? 41.315 -5.840 19.072 1.00 12.04 240 ALA A O 1
ATOM 1621 N N . LYS A 1 241 ? 43.461 -5.665 19.716 1.00 11.40 241 LYS A N 1
ATOM 1622 C CA . LYS A 1 241 ? 43.797 -7.036 19.328 1.00 13.39 241 LYS A CA 1
ATOM 1623 C C . LYS A 1 241 ? 42.981 -8.077 20.094 1.00 12.51 241 LYS A C 1
ATOM 1624 O O . LYS A 1 241 ? 42.424 -9.005 19.497 1.00 13.51 241 LYS A O 1
ATOM 1630 N N . LYS A 1 242 ? 42.906 -7.920 21.411 1.00 11.44 242 LYS A N 1
ATOM 1631 C CA . LYS A 1 242 ? 42.167 -8.858 22.254 1.00 12.52 242 LYS A CA 1
ATOM 1632 C C . LYS A 1 242 ? 40.657 -8.865 22.020 1.00 13.16 242 LYS A C 1
ATOM 1633 O O . LYS A 1 242 ? 40.038 -9.926 22.000 1.00 11.55 242 LYS A O 1
ATOM 1639 N N . PHE A 1 243 ? 40.056 -7.690 21.865 1.00 13.08 243 PHE A N 1
ATOM 1640 C CA . PHE A 1 243 ? 38.615 -7.636 21.624 1.00 11.75 243 PHE A CA 1
ATOM 1641 C C . PHE A 1 243 ? 38.318 -8.175 20.224 1.00 11.25 243 PHE A C 1
ATOM 1642 O O . PHE A 1 243 ? 37.300 -8.838 19.997 1.00 12.06 243 PHE A O 1
ATOM 1650 N N . HIS A 1 244 ? 39.212 -7.897 19.282 1.00 10.40 244 HIS A N 1
ATOM 1651 C CA . HIS A 1 244 ? 39.025 -8.376 17.917 1.00 11.34 244 HIS A CA 1
ATOM 1652 C C . HIS A 1 244 ? 39.080 -9.902 17.893 1.00 12.10 244 HIS A C 1
ATOM 1653 O O . HIS A 1 244 ? 38.292 -10.564 17.203 1.00 12.04 244 HIS A O 1
ATOM 1660 N N . GLU A 1 245 ? 40.022 -10.453 18.648 1.00 13.29 245 GLU A N 1
ATOM 1661 C CA . GLU A 1 245 ? 40.192 -11.900 18.722 1.00 15.57 245 GLU A CA 1
ATOM 1662 C C . GLU A 1 245 ? 39.001 -12.547 19.413 1.00 14.84 245 GLU A C 1
ATOM 1663 O O . GLU A 1 245 ? 38.622 -13.674 19.097 1.00 16.57 245 GLU A O 1
ATOM 1669 N N . ALA A 1 246 ? 38.412 -11.825 20.357 1.00 14.48 246 ALA A N 1
ATOM 1670 C CA . ALA A 1 246 ? 37.274 -12.335 21.111 1.00 13.83 246 ALA A CA 1
ATOM 1671 C C . ALA A 1 246 ? 35.923 -12.251 20.403 1.00 13.97 246 ALA A C 1
ATOM 1672 O O . ALA A 1 246 ? 35.159 -13.216 20.419 1.00 13.19 246 ALA A O 1
ATOM 1674 N N . VAL A 1 247 ? 35.624 -11.116 19.776 1.00 13.83 247 VAL A N 1
ATOM 1675 C CA . VAL A 1 247 ? 34.326 -10.954 19.129 1.00 14.36 247 VAL A CA 1
ATOM 1676 C C . VAL A 1 247 ? 34.290 -10.471 17.680 1.00 13.76 247 VAL A C 1
ATOM 1677 O O . VAL A 1 247 ? 33.207 -10.263 17.132 1.00 14.71 247 VAL A O 1
ATOM 1681 N N . GLY A 1 248 ? 35.454 -10.294 17.058 1.00 13.28 248 GLY A N 1
ATOM 1682 C CA . GLY A 1 248 ? 35.493 -9.852 15.670 1.00 12.06 248 GLY A CA 1
ATOM 1683 C C . GLY A 1 248 ? 34.946 -8.451 15.438 1.00 13.34 248 GLY A C 1
ATOM 1684 O O . GLY A 1 248 ? 33.777 -8.276 15.080 1.00 13.30 248 GLY A O 1
ATOM 1685 N N . LEU A 1 249 ? 35.798 -7.449 15.629 1.00 13.38 249 LEU A N 1
ATOM 1686 C CA . LEU A 1 249 ? 35.397 -6.054 15.462 1.00 13.42 249 LEU A CA 1
ATOM 1687 C C . LEU A 1 249 ? 35.131 -5.688 14.009 1.00 13.63 249 LEU A C 1
ATOM 1688 O O . LEU A 1 249 ? 35.793 -6.190 13.105 1.00 11.30 249 LEU A O 1
ATOM 1693 N N . THR A 1 250 ? 34.158 -4.806 13.803 1.00 13.03 250 THR A N 1
ATOM 1694 C CA . THR A 1 250 ? 33.811 -4.332 12.473 1.00 12.56 250 THR A CA 1
ATOM 1695 C C . THR A 1 250 ? 34.004 -2.813 12.436 1.00 12.38 250 THR A C 1
ATOM 1696 O O . THR A 1 250 ? 33.804 -2.173 11.404 1.00 12.62 250 THR A O 1
ATOM 1700 N N . GLY A 1 251 ? 34.404 -2.241 13.568 1.00 10.91 251 GLY A N 1
ATOM 1701 C CA . GLY A 1 251 ? 34.611 -0.805 13.618 1.00 11.96 251 GLY A CA 1
ATOM 1702 C C . GLY A 1 251 ? 35.096 -0.321 14.969 1.00 13.05 251 GLY A C 1
ATOM 1703 O O . GLY A 1 251 ? 35.007 -1.038 15.968 1.00 13.25 251 GLY A O 1
ATOM 1704 N N . VAL A 1 252 ? 35.617 0.899 14.996 1.00 13.61 252 VAL A N 1
ATOM 1705 C CA . VAL A 1 252 ? 36.109 1.493 16.228 1.00 14.68 252 VAL A CA 1
ATOM 1706 C C . VAL A 1 252 ? 35.678 2.949 16.326 1.00 14.77 252 VAL A C 1
ATOM 1707 O O . VAL A 1 252 ? 35.589 3.660 15.316 1.00 12.13 252 VAL A O 1
ATOM 1711 N N . ILE A 1 253 ? 35.395 3.380 17.550 1.00 12.47 253 ILE A N 1
ATOM 1712 C CA . ILE A 1 253 ? 35.009 4.756 17.808 1.00 10.77 253 ILE A CA 1
ATOM 1713 C C . ILE A 1 253 ? 36.031 5.285 18.812 1.00 10.45 253 ILE A C 1
ATOM 1714 O O . ILE A 1 253 ? 36.334 4.626 19.806 1.00 11.31 253 ILE A O 1
ATOM 1719 N N . VAL A 1 254 ? 36.581 6.460 18.534 1.00 10.50 254 VAL A N 1
ATOM 1720 C CA . VAL A 1 254 ? 37.564 7.055 19.425 1.00 11.43 254 VAL A CA 1
ATOM 1721 C C . VAL A 1 254 ? 36.901 8.224 20.128 1.00 11.98 254 VAL A C 1
ATOM 1722 O O . VAL A 1 254 ? 36.395 9.147 19.485 1.00 13.05 254 VAL A O 1
ATOM 1726 N N . THR A 1 255 ? 36.910 8.178 21.453 1.00 12.55 255 THR A N 1
ATOM 1727 C CA . THR A 1 255 ? 36.277 9.216 22.251 1.00 11.20 255 THR A CA 1
ATOM 1728 C C . THR A 1 255 ? 37.267 10.198 22.858 1.00 10.97 255 THR A C 1
ATOM 1729 O O . THR A 1 255 ? 38.482 10.004 22.801 1.00 9.37 255 THR A O 1
ATOM 1733 N N . LYS A 1 256 ? 36.717 11.261 23.433 1.00 10.64 256 LYS A N 1
ATOM 1734 C CA . LYS A 1 256 ? 37.498 12.285 24.117 1.00 12.16 256 LYS A CA 1
ATOM 1735 C C . LYS A 1 256 ? 38.539 12.999 23.261 1.00 11.79 256 LYS A C 1
ATOM 1736 O O . LYS A 1 256 ? 39.572 13.437 23.767 1.00 13.03 256 LYS A O 1
ATOM 1742 N N . LEU A 1 257 ? 38.265 13.117 21.964 1.00 11.07 257 LEU A N 1
ATOM 1743 C CA . LEU A 1 257 ? 39.177 13.811 21.066 1.00 12.39 257 LEU A CA 1
ATOM 1744 C C . LEU A 1 257 ? 39.043 15.325 21.237 1.00 13.47 257 LEU A C 1
ATOM 1745 O O . LEU A 1 257 ? 39.740 16.101 20.573 1.00 13.57 257 LEU A O 1
ATOM 1750 N N . ASP A 1 258 ? 38.136 15.747 22.119 1.00 13.13 258 ASP A N 1
ATOM 1751 C CA . AS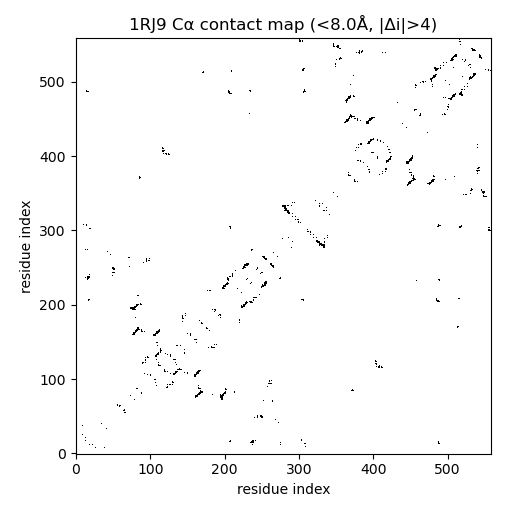P A 1 258 ? 37.977 17.169 22.389 1.00 14.52 258 ASP A CA 1
ATOM 1752 C C . ASP A 1 258 ? 39.095 17.593 23.342 1.00 14.47 258 ASP A C 1
ATOM 1753 O O . ASP A 1 258 ? 39.302 18.781 23.588 1.00 14.77 258 ASP A O 1
ATOM 1758 N N . GLY A 1 259 ? 39.818 16.604 23.864 1.00 14.54 259 GLY A N 1
ATOM 1759 C CA . GLY A 1 259 ? 40.928 16.873 24.763 1.00 13.29 259 GLY A CA 1
ATOM 1760 C C . GLY A 1 259 ? 42.213 17.072 23.975 1.00 14.07 259 GLY A C 1
ATOM 1761 O O . GLY A 1 259 ? 42.168 17.221 22.754 1.00 16.25 259 GLY A O 1
ATOM 1762 N N . THR A 1 260 ? 43.358 17.056 24.655 1.00 14.01 260 THR A N 1
ATOM 1763 C CA . THR A 1 260 ? 44.640 17.265 23.985 1.00 14.11 260 THR A CA 1
ATOM 1764 C C . THR A 1 260 ? 45.264 16.029 23.351 1.00 15.92 260 THR A C 1
ATOM 1765 O O . THR A 1 260 ? 46.196 16.153 22.550 1.00 15.39 260 THR A O 1
ATOM 1769 N N . ALA A 1 261 ? 44.774 14.844 23.713 1.00 12.68 261 ALA A N 1
ATOM 1770 C CA . ALA A 1 261 ? 45.306 13.602 23.145 1.00 13.68 261 ALA A CA 1
ATOM 1771 C C . ALA A 1 261 ? 44.880 13.485 21.680 1.00 11.42 261 ALA A C 1
ATOM 1772 O O . ALA A 1 261 ? 43.748 13.799 21.329 1.00 13.94 261 ALA A O 1
ATOM 1774 N N . LYS A 1 262 ? 45.785 13.024 20.827 1.00 13.85 262 LYS A N 1
ATOM 1775 C CA . LYS A 1 262 ? 45.500 12.917 19.398 1.00 12.67 262 LYS A CA 1
ATOM 1776 C C . LYS A 1 262 ? 44.912 11.592 18.939 1.00 12.96 262 LYS A C 1
ATOM 1777 O O . LYS A 1 262 ? 44.388 11.497 17.826 1.00 13.42 262 LYS A O 1
ATOM 1783 N N . GLY A 1 263 ? 45.006 10.567 19.782 1.00 12.00 263 GLY A N 1
ATOM 1784 C CA . GLY A 1 263 ? 44.485 9.261 19.411 1.00 12.25 263 GLY A CA 1
ATOM 1785 C C . GLY A 1 263 ? 45.374 8.562 18.390 1.00 12.35 263 GLY A C 1
ATOM 1786 O O . GLY A 1 263 ? 44.902 7.771 17.575 1.00 12.33 263 GLY A O 1
ATOM 1787 N N . GLY A 1 264 ? 46.670 8.850 18.446 1.00 13.38 264 GLY A N 1
ATOM 1788 C CA . GLY A 1 264 ? 47.609 8.252 17.516 1.00 14.13 264 GLY A CA 1
ATOM 1789 C C . GLY A 1 264 ? 47.718 6.735 17.508 1.00 14.47 264 GLY A C 1
ATOM 1790 O O . GLY A 1 264 ? 48.153 6.164 16.510 1.00 13.78 264 GLY A O 1
ATOM 1791 N N . VAL A 1 265 ? 47.333 6.067 18.593 1.00 12.48 265 VAL A N 1
ATOM 1792 C CA . VAL A 1 265 ? 47.440 4.609 18.627 1.00 13.92 265 VAL A CA 1
ATOM 1793 C C . VAL A 1 265 ? 46.543 3.966 17.561 1.00 14.50 265 VAL A C 1
ATOM 1794 O O . VAL A 1 265 ? 46.679 2.785 17.247 1.00 14.31 265 VAL A O 1
ATOM 1798 N N . LEU A 1 266 ? 45.631 4.753 17.001 1.00 14.92 266 LEU A N 1
ATOM 1799 C CA . LEU A 1 266 ? 44.750 4.262 15.945 1.00 15.54 266 LEU A CA 1
ATOM 1800 C C . LEU A 1 266 ? 45.546 3.855 14.709 1.00 16.54 266 LEU A C 1
ATOM 1801 O O . LEU A 1 266 ? 45.141 2.964 13.957 1.00 16.65 266 LEU A O 1
ATOM 1806 N N . ILE A 1 267 ? 46.670 4.521 14.487 1.00 15.98 267 ILE A N 1
ATOM 1807 C CA . ILE A 1 267 ? 47.489 4.210 13.326 1.00 17.76 267 ILE A CA 1
ATOM 1808 C C . ILE A 1 267 ? 47.960 2.753 13.349 1.00 17.08 267 ILE A C 1
ATOM 1809 O O . ILE A 1 267 ? 47.708 2.005 12.405 1.00 17.10 267 ILE A O 1
ATOM 1814 N N . PRO A 1 268 ? 48.648 2.329 14.422 1.00 16.64 268 PRO A N 1
ATOM 1815 C CA . PRO A 1 268 ? 49.103 0.935 14.469 1.00 17.09 268 PRO A CA 1
ATOM 1816 C C . PRO A 1 268 ? 47.906 -0.018 14.439 1.00 17.66 268 PRO A C 1
ATOM 1817 O O . PRO A 1 268 ? 47.970 -1.101 13.857 1.00 17.58 268 PRO A O 1
ATOM 1821 N N . ILE A 1 269 ? 46.809 0.392 15.069 1.00 16.61 269 ILE A N 1
ATOM 1822 C CA . ILE A 1 269 ? 45.615 -0.444 15.113 1.00 16.64 269 ILE A CA 1
ATOM 1823 C C . ILE A 1 269 ? 45.027 -0.710 13.730 1.00 18.54 269 ILE A C 1
ATOM 1824 O O . ILE A 1 269 ? 44.819 -1.863 13.342 1.00 18.43 269 ILE A O 1
ATOM 1829 N N . VAL A 1 270 ? 44.758 0.356 12.987 1.00 18.89 270 VAL A N 1
ATOM 1830 C CA . VAL A 1 270 ? 44.180 0.212 11.661 1.00 21.45 270 VAL A CA 1
ATOM 1831 C C . VAL A 1 270 ? 45.157 -0.476 10.720 1.00 22.47 270 VAL A C 1
ATOM 1832 O O . VAL A 1 270 ? 44.751 -1.221 9.831 1.00 23.55 270 VAL A O 1
ATOM 1836 N N . ARG A 1 271 ? 46.448 -0.245 10.924 1.00 23.53 271 ARG A N 1
ATOM 1837 C CA . ARG A 1 271 ? 47.444 -0.861 10.061 1.00 24.99 271 ARG A CA 1
ATOM 1838 C C . ARG A 1 271 ? 47.581 -2.360 10.317 1.00 24.58 271 ARG A C 1
ATOM 1839 O O . ARG A 1 271 ? 47.769 -3.138 9.385 1.00 22.77 271 ARG A O 1
ATOM 1847 N N . THR A 1 272 ? 47.470 -2.768 11.575 1.00 22.47 272 THR A N 1
ATOM 1848 C CA . THR A 1 272 ? 47.607 -4.178 11.917 1.00 23.19 272 THR A CA 1
ATOM 1849 C C . THR A 1 272 ? 46.312 -4.984 11.869 1.00 22.54 272 THR A C 1
ATOM 1850 O O . THR A 1 272 ? 46.328 -6.149 11.481 1.00 21.65 272 THR A O 1
ATOM 1854 N N . LEU A 1 273 ? 45.195 -4.375 12.264 1.00 20.97 273 LEU A N 1
ATOM 1855 C CA . LEU A 1 273 ? 43.920 -5.088 12.290 1.00 20.53 273 LEU A CA 1
ATOM 1856 C C . LEU A 1 273 ? 42.960 -4.764 11.152 1.00 20.06 273 LEU A C 1
ATOM 1857 O O . LEU A 1 273 ? 42.010 -5.505 10.911 1.00 19.67 273 LEU A O 1
ATOM 1862 N N . LYS A 1 274 ? 43.205 -3.660 10.456 1.00 20.73 274 LYS A N 1
ATOM 1863 C CA . LYS A 1 274 ? 42.356 -3.247 9.344 1.00 22.81 274 LYS A CA 1
ATOM 1864 C C . LYS A 1 274 ? 40.890 -3.056 9.727 1.00 22.47 274 LYS A C 1
ATOM 1865 O O . LYS A 1 274 ? 39.985 -3.363 8.950 1.00 24.19 274 LYS A O 1
ATOM 1871 N N . VAL A 1 275 ? 40.664 -2.554 10.933 1.00 22.00 275 VAL A N 1
ATOM 1872 C CA . VAL A 1 275 ? 39.314 -2.285 11.408 1.00 21.02 275 VAL A CA 1
ATOM 1873 C C . VAL A 1 275 ? 39.081 -0.796 11.158 1.00 19.20 275 VAL A C 1
ATOM 1874 O O . VAL A 1 275 ? 39.893 0.039 11.554 1.00 19.74 275 VAL A O 1
ATOM 1878 N N . PRO A 1 276 ? 37.972 -0.444 10.490 1.00 19.30 276 PRO A N 1
ATOM 1879 C CA . PRO A 1 276 ? 37.665 0.960 10.193 1.00 18.40 276 PRO A CA 1
ATOM 1880 C C . PRO A 1 276 ? 37.234 1.808 11.383 1.00 16.91 276 PRO A C 1
ATOM 1881 O O . PRO A 1 276 ? 36.592 1.317 12.311 1.00 16.87 276 PRO A O 1
ATOM 1885 N N . ILE A 1 277 ? 37.584 3.091 11.338 1.00 16.13 277 ILE A N 1
ATOM 1886 C CA . ILE A 1 277 ? 37.193 4.032 12.383 1.00 16.29 277 ILE A CA 1
ATOM 1887 C C . ILE A 1 277 ? 35.844 4.586 11.930 1.00 15.68 277 ILE A C 1
ATOM 1888 O O . ILE A 1 277 ? 35.745 5.173 10.855 1.00 16.45 277 ILE A O 1
ATOM 1893 N N . LYS A 1 278 ? 34.811 4.396 12.744 1.00 14.50 278 LYS A N 1
ATOM 1894 C CA . LYS A 1 278 ? 33.467 4.847 12.390 1.00 14.37 278 LYS A CA 1
ATOM 1895 C C . LYS A 1 278 ? 33.116 6.283 12.779 1.00 13.29 278 LYS A C 1
ATOM 1896 O O . LYS A 1 278 ? 32.608 7.052 11.952 1.00 12.59 278 LYS A O 1
ATOM 1902 N N . PHE A 1 279 ? 33.383 6.641 14.033 1.00 12.39 279 PHE A N 1
ATOM 1903 C CA . PHE A 1 279 ? 33.058 7.975 14.546 1.00 13.42 279 PHE A CA 1
ATOM 1904 C C . PHE A 1 279 ? 34.116 8.456 15.535 1.00 13.91 279 PHE A C 1
ATOM 1905 O O . PHE A 1 279 ? 34.967 7.686 15.975 1.00 13.82 279 PHE A O 1
ATOM 1913 N N . VAL A 1 280 ? 34.037 9.738 15.885 1.00 14.78 280 VAL A N 1
ATOM 1914 C CA . VAL A 1 280 ? 34.925 10.325 16.877 1.00 14.29 280 VAL A CA 1
ATOM 1915 C C . VAL A 1 280 ? 34.027 11.006 17.908 1.00 13.58 280 VAL A C 1
ATOM 1916 O O . VAL A 1 280 ? 33.022 11.628 17.553 1.00 14.43 280 VAL A O 1
ATOM 1920 N N . GLY A 1 281 ? 34.375 10.852 19.182 1.00 13.41 281 GLY A N 1
ATOM 1921 C CA . GLY A 1 281 ? 33.607 11.473 20.247 1.00 10.77 281 GLY A CA 1
ATOM 1922 C C . GLY A 1 281 ? 34.310 12.766 20.609 1.00 11.13 281 GLY A C 1
ATOM 1923 O O . GLY A 1 281 ? 35.526 12.770 20.801 1.00 9.52 281 GLY A O 1
ATOM 1924 N N . VAL A 1 282 ? 33.559 13.858 20.712 1.00 10.73 282 VAL A N 1
ATOM 1925 C CA . VAL A 1 282 ? 34.157 15.153 21.013 1.00 10.54 282 VAL A CA 1
ATOM 1926 C C . VAL A 1 282 ? 33.419 15.953 22.080 1.00 10.75 282 VAL A C 1
ATOM 1927 O O . VAL A 1 282 ? 33.320 17.177 21.985 1.00 13.25 282 VAL A O 1
ATOM 1931 N N . GLY A 1 283 ? 32.916 15.272 23.101 1.00 11.30 283 GLY A N 1
ATOM 1932 C CA . GLY A 1 283 ? 32.202 15.974 24.148 1.00 13.25 283 GLY A CA 1
ATOM 1933 C C . GLY A 1 283 ? 31.335 15.038 24.957 1.00 14.06 283 GLY A C 1
ATOM 1934 O O . GLY A 1 283 ? 31.331 13.825 24.731 1.00 14.69 283 GLY A O 1
ATOM 1935 N N . GLU A 1 284 ? 30.588 15.598 25.896 1.00 14.41 284 GLU A N 1
ATOM 1936 C CA . GLU A 1 284 ? 29.731 14.790 26.749 1.00 17.08 284 GLU A CA 1
ATOM 1937 C C . GLU A 1 284 ? 28.253 15.037 26.486 1.00 16.90 284 GLU A C 1
ATOM 1938 O O . GLU A 1 284 ? 27.398 14.589 27.250 1.00 18.65 284 GLU A O 1
ATOM 1944 N N . GLY A 1 285 ? 27.964 15.753 25.404 1.00 16.42 285 GLY A N 1
ATOM 1945 C CA . GLY A 1 285 ? 26.590 16.035 25.042 1.00 17.00 285 GLY A CA 1
ATOM 1946 C C . GLY A 1 285 ? 26.103 15.049 23.996 1.00 16.19 285 GLY A C 1
ATOM 1947 O O . GLY A 1 285 ? 26.918 14.426 23.315 1.00 15.48 285 GLY A O 1
ATOM 1948 N N . PRO A 1 286 ? 24.780 14.888 23.837 1.00 16.92 286 PRO A N 1
ATOM 1949 C CA . PRO A 1 286 ? 24.168 13.968 22.868 1.00 18.77 286 PRO A CA 1
ATOM 1950 C C . PRO A 1 286 ? 24.594 14.189 21.417 1.00 17.99 286 PRO A C 1
ATOM 1951 O O . PRO A 1 286 ? 24.580 13.255 20.611 1.00 17.18 286 PRO A O 1
ATOM 1955 N N . ASP A 1 287 ? 24.960 15.426 21.086 1.00 17.90 287 ASP A N 1
ATOM 1956 C CA . ASP A 1 287 ? 25.363 15.769 19.720 1.00 18.07 287 ASP A CA 1
ATOM 1957 C C . ASP A 1 287 ? 26.869 15.760 19.480 1.00 17.69 287 ASP A C 1
ATOM 1958 O O . ASP A 1 287 ? 27.317 15.987 18.358 1.00 16.70 287 ASP A O 1
ATOM 1963 N N . ASP A 1 288 ? 27.646 15.492 20.522 1.00 16.30 288 ASP A N 1
ATOM 1964 C CA . ASP A 1 288 ? 29.104 15.506 20.411 1.00 16.75 288 ASP A CA 1
ATOM 1965 C C . ASP A 1 288 ? 29.715 14.263 19.767 1.00 15.92 288 ASP A C 1
ATOM 1966 O O . ASP A 1 288 ? 30.621 13.629 20.317 1.00 15.33 288 ASP A O 1
ATOM 1971 N N . LEU A 1 289 ? 29.215 13.934 18.584 1.00 16.50 289 LEU A N 1
ATOM 1972 C CA . LEU A 1 289 ? 29.689 12.782 17.832 1.00 16.96 289 LEU A CA 1
ATOM 1973 C C . LEU A 1 289 ? 29.798 13.204 16.373 1.00 17.81 289 LEU A C 1
ATOM 1974 O O . LEU A 1 289 ? 28.918 13.896 15.860 1.00 18.51 289 LEU A O 1
ATOM 1979 N N . GLN A 1 290 ? 30.872 12.798 15.704 1.00 18.00 290 GLN A N 1
ATOM 1980 C CA . GLN A 1 290 ? 31.054 13.149 14.300 1.00 18.51 290 GLN A CA 1
ATOM 1981 C C . GLN A 1 290 ? 31.576 11.966 13.498 1.00 18.98 290 GLN A C 1
ATOM 1982 O O . GLN A 1 290 ? 32.369 11.165 13.995 1.00 15.25 290 GLN A O 1
ATOM 1988 N N . PRO A 1 291 ? 31.124 11.831 12.243 1.00 20.09 291 PRO A N 1
ATOM 1989 C CA . PRO A 1 291 ? 31.610 10.715 11.430 1.00 19.52 291 PRO A CA 1
ATOM 1990 C C . PRO A 1 291 ? 33.116 10.918 11.316 1.00 18.76 291 PRO A C 1
ATOM 1991 O O . PRO A 1 291 ? 33.586 12.059 11.302 1.00 15.73 291 PRO A O 1
ATOM 1995 N N . PHE A 1 292 ? 33.873 9.831 11.254 1.00 18.41 292 PHE A N 1
ATOM 1996 C CA . PHE A 1 292 ? 35.325 9.943 11.152 1.00 20.03 292 PHE A CA 1
ATOM 1997 C C . PHE A 1 292 ? 35.740 10.586 9.832 1.00 21.35 292 PHE A C 1
ATOM 1998 O O . PHE A 1 292 ? 35.276 10.187 8.762 1.00 21.27 292 PHE A O 1
ATOM 2006 N N . ASP A 1 293 ? 36.610 11.589 9.926 1.00 22.73 293 ASP A N 1
ATOM 2007 C CA . ASP A 1 293 ? 37.128 12.302 8.763 1.00 22.78 293 ASP A CA 1
ATOM 2008 C C . ASP A 1 293 ? 38.650 12.173 8.791 1.00 21.46 293 ASP A C 1
ATOM 2009 O O . ASP A 1 293 ? 39.324 12.870 9.549 1.00 20.42 293 ASP A O 1
ATOM 2014 N N . PRO A 1 294 ? 39.210 11.275 7.964 1.00 21.61 294 PRO A N 1
ATOM 2015 C CA . PRO A 1 294 ? 40.657 11.053 7.897 1.00 22.84 294 PRO A CA 1
ATOM 2016 C C . PRO A 1 294 ? 41.475 12.341 7.787 1.00 22.55 294 PRO A C 1
ATOM 2017 O O . PRO A 1 294 ? 42.413 12.555 8.559 1.00 22.65 294 PRO A O 1
ATOM 2021 N N . GLU A 1 295 ? 41.120 13.191 6.826 1.00 24.24 295 GLU A N 1
ATOM 2022 C CA . GLU A 1 295 ? 41.833 14.452 6.619 1.00 25.76 295 GLU A CA 1
ATOM 2023 C C . GLU A 1 295 ? 41.935 15.287 7.887 1.00 23.88 295 GLU A C 1
ATOM 2024 O O . GLU A 1 295 ? 43.029 15.598 8.348 1.00 22.40 295 GLU A O 1
ATOM 2030 N N . ALA A 1 296 ? 40.786 15.660 8.439 1.00 21.95 296 ALA A N 1
ATOM 2031 C CA . ALA A 1 296 ? 40.752 16.463 9.654 1.00 21.03 296 ALA A CA 1
ATOM 2032 C C . ALA A 1 296 ? 41.517 15.809 10.805 1.00 19.77 296 ALA A C 1
ATOM 2033 O O . ALA A 1 296 ? 42.253 16.479 11.527 1.00 19.99 296 ALA A O 1
ATOM 2035 N N . PHE A 1 297 ? 41.343 14.501 10.976 1.00 18.99 297 PHE A N 1
ATOM 2036 C CA . PHE A 1 297 ? 42.020 13.787 12.056 1.00 17.65 297 PHE A CA 1
ATOM 2037 C C . PHE A 1 297 ? 43.535 13.884 11.947 1.00 17.32 297 PHE A C 1
ATOM 2038 O O . PHE A 1 297 ? 44.216 14.158 12.933 1.00 16.80 297 PHE A O 1
ATOM 2046 N N . VAL A 1 298 ? 44.055 13.667 10.743 1.00 16.80 298 VAL A N 1
ATOM 2047 C CA . VAL A 1 298 ? 45.489 13.725 10.502 1.00 16.68 298 VAL A CA 1
ATOM 2048 C C . VAL A 1 298 ? 46.028 15.142 10.665 1.00 20.11 298 VAL A C 1
ATOM 2049 O O . VAL A 1 298 ? 47.141 15.336 11.152 1.00 19.81 298 VAL A O 1
ATOM 2053 N N . GLU A 1 299 ? 45.244 16.133 10.253 1.00 21.77 299 GLU A N 1
ATOM 2054 C CA . GLU A 1 299 ? 45.675 17.519 10.390 1.00 24.42 299 GLU A CA 1
ATOM 2055 C C . GLU A 1 299 ? 45.837 17.860 11.863 1.00 23.57 299 GLU A C 1
ATOM 2056 O O . GLU A 1 299 ? 46.800 18.517 12.253 1.00 23.18 299 GLU A O 1
ATOM 2062 N N . ALA A 1 300 ? 44.894 17.397 12.679 1.00 23.65 300 ALA A N 1
ATOM 2063 C CA . ALA A 1 300 ? 44.937 17.650 14.113 1.00 23.45 300 ALA A CA 1
ATOM 2064 C C . ALA A 1 300 ? 46.091 16.898 14.770 1.00 22.10 300 ALA A C 1
ATOM 2065 O O . ALA A 1 300 ? 46.794 17.445 15.618 1.00 20.14 300 ALA A O 1
ATOM 2067 N N . LEU A 1 301 ? 46.289 15.646 14.370 1.00 22.39 301 LEU A N 1
ATOM 2068 C CA . LEU A 1 301 ? 47.350 14.829 14.943 1.00 22.24 301 LEU A CA 1
ATOM 2069 C C . LEU A 1 301 ? 48.727 15.464 14.779 1.00 23.80 301 LEU A C 1
ATOM 2070 O O . LEU A 1 301 ? 49.547 15.420 15.693 1.00 22.47 301 LEU A O 1
ATOM 2075 N N . LEU A 1 302 ? 48.978 16.046 13.611 1.00 24.96 302 LEU A N 1
ATOM 2076 C CA . LEU A 1 302 ? 50.258 16.695 13.347 1.00 29.22 302 LEU A CA 1
ATOM 2077 C C . LEU A 1 302 ? 50.216 18.146 13.821 1.00 31.67 302 LEU A C 1
ATOM 2078 O O . LEU A 1 302 ? 51.058 18.958 13.441 1.00 33.39 302 LEU A O 1
ATOM 2083 N N . GLU A 1 303 ? 49.232 18.447 14.667 1.00 34.92 303 GLU A N 1
ATOM 2084 C CA . GLU A 1 303 ? 49.013 19.786 15.215 1.00 38.07 303 GLU A CA 1
ATOM 2085 C C . GLU A 1 303 ? 48.446 20.724 14.162 1.00 39.16 303 GLU A C 1
ATOM 2086 O O . GLU A 1 303 ? 47.204 20.839 14.092 1.00 41.62 303 GLU A O 1
ATOM 2092 N N . GLY B 2 14 ? 80.401 -5.953 23.716 1.00 44.75 14 GLY B N 1
ATOM 2093 C CA . GLY B 2 14 ? 79.351 -5.566 24.700 1.00 43.64 14 GLY B CA 1
ATOM 2094 C C . GLY B 2 14 ? 79.041 -6.728 25.642 1.00 44.17 14 GLY B C 1
ATOM 2095 O O . GLY B 2 14 ? 78.024 -6.721 26.336 1.00 44.00 14 GLY B O 1
ATOM 2096 N N . ARG B 2 15 ? 79.923 -7.722 25.669 1.00 44.80 15 ARG B N 1
ATOM 2097 C CA . ARG B 2 15 ? 79.726 -8.886 26.525 1.00 44.92 15 ARG B CA 1
ATOM 2098 C C . ARG B 2 15 ? 81.045 -9.396 27.105 1.00 45.25 15 ARG B C 1
ATOM 2099 O O . ARG B 2 15 ? 81.464 -10.518 26.817 1.00 46.65 15 ARG B O 1
ATOM 2101 N N . LEU B 2 16 ? 81.690 -8.571 27.925 1.00 44.25 16 LEU B N 1
ATOM 2102 C CA . LEU B 2 16 ? 82.961 -8.935 28.551 1.00 42.85 16 LEU B CA 1
ATOM 2103 C C . LEU B 2 16 ? 82.935 -8.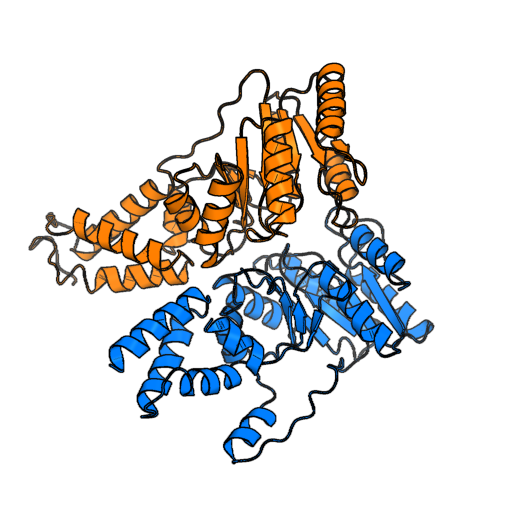603 30.043 1.00 42.00 16 LEU B C 1
ATOM 2104 O O . LEU B 2 16 ? 82.191 -7.725 30.477 1.00 42.04 16 LEU B O 1
ATOM 2106 N N . ARG B 2 17 ? 83.754 -9.301 30.823 1.00 40.92 17 ARG B N 1
ATOM 2107 C CA . ARG B 2 17 ? 83.810 -9.088 32.267 1.00 39.70 17 ARG B CA 1
ATOM 2108 C C . ARG B 2 17 ? 84.775 -7.979 32.682 1.00 39.28 17 ARG B C 1
ATOM 2109 O O . ARG B 2 17 ? 85.806 -7.764 32.045 1.00 40.33 17 ARG B O 1
ATOM 2111 N N . GLY B 2 18 ? 84.418 -7.289 33.761 1.00 37.70 18 GLY B N 1
ATOM 2112 C CA . GLY B 2 18 ? 85.209 -6.193 34.303 1.00 36.43 18 GLY B CA 1
ATOM 2113 C C . GLY B 2 18 ? 86.570 -5.865 33.716 1.00 35.63 18 GLY B C 1
ATOM 2114 O O . GLY B 2 18 ? 87.597 -6.060 34.367 1.00 35.12 18 GLY B O 1
ATOM 2115 N N . ARG B 2 19 ? 86.582 -5.341 32.495 1.00 35.08 19 ARG B N 1
ATOM 2116 C CA . ARG B 2 19 ? 87.834 -4.985 31.839 1.00 34.47 19 ARG B CA 1
ATOM 2117 C C . ARG B 2 19 ? 87.826 -3.546 31.338 1.00 33.98 19 ARG B C 1
ATOM 2118 O O . ARG B 2 19 ? 88.302 -3.251 30.242 1.00 32.12 19 ARG B O 1
ATOM 2126 N N . GLY B 2 20 ? 87.286 -2.650 32.157 1.00 34.26 20 GLY B N 1
ATOM 2127 C CA . GLY B 2 20 ? 87.232 -1.252 31.781 1.00 35.09 20 GLY B CA 1
ATOM 2128 C C . GLY B 2 20 ? 86.051 -0.508 32.371 1.00 35.89 20 GLY B C 1
ATOM 2129 O O . GLY B 2 20 ? 85.096 -1.112 32.867 1.00 35.34 20 GLY B O 1
ATOM 2130 N N . ARG B 2 21 ? 86.124 0.817 32.321 1.00 35.90 21 ARG B N 1
ATOM 2131 C CA . ARG B 2 21 ? 85.057 1.659 32.837 1.00 35.71 21 ARG B CA 1
ATOM 2132 C C . ARG B 2 21 ? 84.033 1.944 31.741 1.00 34.63 21 ARG B C 1
ATOM 2133 O O . ARG B 2 21 ? 84.346 1.895 30.549 1.00 33.02 21 ARG B O 1
ATOM 2141 N N . ILE B 2 22 ? 82.804 2.232 32.153 1.00 33.66 22 ILE B N 1
ATOM 2142 C CA . ILE B 2 22 ? 81.739 2.524 31.207 1.00 33.43 22 ILE B CA 1
ATOM 2143 C C . ILE B 2 22 ? 82.157 3.638 30.252 1.00 35.06 22 ILE B C 1
ATOM 2144 O O . ILE B 2 22 ? 82.527 4.732 30.676 1.00 36.07 22 ILE B O 1
ATOM 2149 N N . THR B 2 23 ? 82.096 3.345 28.959 1.00 36.86 23 THR B N 1
ATOM 2150 C CA . THR B 2 23 ? 82.463 4.306 27.928 1.00 39.10 23 THR B CA 1
ATOM 2151 C C . THR B 2 23 ? 81.230 4.992 27.353 1.00 40.59 23 THR B C 1
ATOM 2152 O O . THR B 2 23 ? 80.107 4.527 27.547 1.00 40.67 23 THR B O 1
ATOM 2156 N N . GLU B 2 24 ? 81.440 6.104 26.655 1.00 41.45 24 GLU B N 1
ATOM 2157 C CA . GLU B 2 24 ? 80.333 6.828 26.040 1.00 42.85 24 GLU B CA 1
ATOM 2158 C C . GLU B 2 24 ? 79.785 5.997 24.886 1.00 42.42 24 GLU B C 1
ATOM 2159 O O . GLU B 2 24 ? 78.679 6.237 24.405 1.00 42.18 24 GLU B O 1
ATOM 2165 N N . GLU B 2 25 ? 80.566 5.007 24.461 1.00 42.70 25 GLU B N 1
ATOM 2166 C CA . GLU B 2 25 ? 80.178 4.129 23.363 1.00 42.30 25 GLU B CA 1
ATOM 2167 C C . GLU B 2 25 ? 79.301 2.989 23.861 1.00 42.47 25 GLU B C 1
ATOM 2168 O O . GLU B 2 25 ? 78.643 2.309 23.072 1.00 42.88 25 GLU B O 1
ATOM 2174 N N . ASP B 2 26 ? 79.310 2.763 25.169 1.00 41.76 26 ASP B N 1
ATOM 2175 C CA . ASP B 2 26 ? 78.483 1.712 25.744 1.00 42.01 26 ASP B CA 1
ATOM 2176 C C . ASP B 2 26 ? 77.172 2.376 26.147 1.00 40.45 26 ASP B C 1
ATOM 2177 O O . ASP B 2 26 ? 76.109 1.758 26.111 1.00 40.38 26 ASP B O 1
ATOM 2182 N N . LEU B 2 27 ? 77.271 3.647 26.530 1.00 39.45 27 LEU B N 1
ATOM 2183 C CA . LEU B 2 27 ? 76.115 4.445 26.920 1.00 39.23 27 LEU B CA 1
ATOM 2184 C C . LEU B 2 27 ? 75.596 5.184 25.694 1.00 39.74 27 LEU B C 1
ATOM 2185 O O . LEU B 2 27 ? 75.475 6.409 25.692 1.00 39.86 27 LEU B O 1
ATOM 2190 N N . LYS B 2 28 ? 75.315 4.425 24.644 1.00 40.52 28 LYS B N 1
ATOM 2191 C CA . LYS B 2 28 ? 74.794 4.970 23.401 1.00 40.91 28 LYS B CA 1
ATOM 2192 C C . LYS B 2 28 ? 74.027 3.833 22.756 1.00 41.04 28 LYS B C 1
ATOM 2193 O O . LYS B 2 28 ? 72.964 4.027 22.166 1.00 42.65 28 LYS B O 1
ATOM 2199 N N . ALA B 2 29 ? 74.574 2.634 22.901 1.00 40.23 29 ALA B N 1
ATOM 2200 C CA . ALA B 2 29 ? 73.960 1.442 22.350 1.00 39.21 29 ALA B CA 1
ATOM 2201 C C . ALA B 2 29 ? 72.915 0.939 23.333 1.00 38.41 29 ALA B C 1
ATOM 2202 O O . ALA B 2 29 ? 71.803 0.588 22.943 1.00 38.24 29 ALA B O 1
ATOM 2204 N N . THR B 2 30 ? 73.281 0.922 24.612 1.00 37.13 30 THR B N 1
ATOM 2205 C CA . THR B 2 30 ? 72.392 0.452 25.669 1.00 36.26 30 THR B CA 1
ATOM 2206 C C . THR B 2 30 ? 71.242 1.408 25.978 1.00 34.31 30 THR B C 1
ATOM 2207 O O . THR B 2 30 ? 70.088 0.987 26.074 1.00 33.54 30 THR B O 1
ATOM 2211 N N . LEU B 2 31 ? 71.557 2.689 26.140 1.00 32.27 31 LEU B N 1
ATOM 2212 C CA . LEU B 2 31 ? 70.538 3.681 26.454 1.00 31.48 31 LEU B CA 1
ATOM 2213 C C . LEU B 2 31 ? 69.548 3.909 25.317 1.00 31.31 31 LEU B C 1
ATOM 2214 O O . LEU B 2 31 ? 68.456 4.431 25.538 1.00 29.30 31 LEU B O 1
ATOM 2219 N N . ARG B 2 32 ? 69.926 3.519 24.104 1.00 31.57 32 ARG B N 1
ATOM 2220 C CA . ARG B 2 32 ? 69.044 3.677 22.957 1.00 33.13 32 ARG B CA 1
ATOM 2221 C C . ARG B 2 32 ? 67.934 2.642 23.096 1.00 32.41 32 ARG B C 1
ATOM 2222 O O . ARG B 2 32 ? 66.784 2.888 22.727 1.00 33.60 32 ARG B O 1
ATOM 2230 N N . GLU B 2 33 ? 68.290 1.479 23.632 1.00 31.16 33 GLU B N 1
ATOM 2231 C CA . GLU B 2 33 ? 67.326 0.409 23.847 1.00 31.59 33 GLU B CA 1
ATOM 2232 C C . GLU B 2 33 ? 66.456 0.752 25.050 1.00 30.00 33 GLU B C 1
ATOM 2233 O O . GLU B 2 33 ? 65.275 0.414 25.095 1.00 29.40 33 GLU B O 1
ATOM 2239 N N . ILE B 2 34 ? 67.058 1.420 26.027 1.00 28.57 34 ILE B N 1
ATOM 2240 C CA . ILE B 2 34 ? 66.349 1.822 27.230 1.00 26.45 34 ILE B CA 1
ATOM 2241 C C . ILE B 2 34 ? 65.332 2.899 26.874 1.00 25.37 34 ILE B C 1
ATOM 2242 O O . ILE B 2 34 ? 64.205 2.883 27.363 1.00 23.52 34 ILE B O 1
ATOM 2247 N N . ARG B 2 35 ? 65.731 3.825 26.010 1.00 25.99 35 ARG B N 1
ATOM 2248 C CA . ARG B 2 35 ? 64.836 4.891 25.583 1.00 27.55 35 ARG B CA 1
ATOM 2249 C C . ARG B 2 35 ? 63.612 4.275 24.920 1.00 26.26 35 ARG B C 1
ATOM 2250 O O . ARG B 2 35 ? 62.491 4.724 25.138 1.00 24.34 35 ARG B O 1
ATOM 2258 N N . ARG B 2 36 ? 63.838 3.242 24.112 1.00 26.40 36 ARG B N 1
ATOM 2259 C CA . ARG B 2 36 ? 62.753 2.560 23.410 1.00 26.62 36 ARG B CA 1
ATOM 2260 C C . ARG B 2 36 ? 61.828 1.815 24.353 1.00 24.21 36 ARG B C 1
ATOM 2261 O O . ARG B 2 36 ? 60.613 1.814 24.168 1.00 23.72 36 ARG B O 1
ATOM 2269 N N . ALA B 2 37 ? 62.405 1.167 25.356 1.00 22.10 37 ALA B N 1
ATOM 2270 C CA . ALA B 2 37 ? 61.602 0.431 26.317 1.00 19.99 37 ALA B CA 1
ATOM 2271 C C . ALA B 2 37 ? 60.704 1.405 27.075 1.00 18.89 37 ALA B C 1
ATOM 2272 O O . ALA B 2 37 ? 59.526 1.128 27.293 1.00 19.08 37 ALA B O 1
ATOM 2274 N N . LEU B 2 38 ? 61.262 2.551 27.463 1.00 18.01 38 LEU B N 1
ATOM 2275 C CA . LEU B 2 38 ? 60.501 3.558 28.198 1.00 17.39 38 LEU B CA 1
ATOM 2276 C C . LEU B 2 38 ? 59.373 4.109 27.336 1.00 16.55 38 LEU B C 1
ATOM 2277 O O . LEU B 2 38 ? 58.256 4.308 27.815 1.00 16.44 38 LEU B O 1
ATOM 2282 N N . MET B 2 39 ? 59.663 4.349 26.062 1.00 17.01 39 MET B N 1
ATOM 2283 C CA . MET B 2 39 ? 58.646 4.852 25.141 1.00 18.63 39 MET B CA 1
ATOM 2284 C C . MET B 2 39 ? 57.532 3.818 24.964 1.00 17.58 39 MET B C 1
ATOM 2285 O O . MET B 2 39 ? 56.347 4.161 25.003 1.00 18.32 39 MET B O 1
ATOM 2290 N N . ASP B 2 40 ? 57.906 2.554 24.775 1.00 18.64 40 ASP B N 1
ATOM 2291 C CA . ASP B 2 40 ? 56.908 1.496 24.613 1.00 18.66 40 ASP B CA 1
ATOM 2292 C C . ASP B 2 40 ? 56.055 1.394 25.869 1.00 17.57 40 ASP B C 1
ATOM 2293 O O . ASP B 2 40 ? 54.908 0.939 25.816 1.00 15.60 40 ASP B O 1
ATOM 2298 N N . ALA B 2 41 ? 56.628 1.810 26.996 1.00 15.99 41 ALA B N 1
ATOM 2299 C CA . ALA B 2 41 ? 55.939 1.770 28.284 1.00 16.16 41 ALA B CA 1
ATOM 2300 C C . ALA B 2 41 ? 55.057 2.997 28.486 1.00 16.79 41 ALA B C 1
ATOM 2301 O O . ALA B 2 41 ? 54.387 3.128 29.512 1.00 17.58 41 ALA B O 1
ATOM 2303 N N . ASP B 2 42 ? 55.078 3.897 27.508 1.00 17.36 42 ASP B N 1
ATOM 2304 C CA . ASP B 2 42 ? 54.276 5.115 27.539 1.00 18.78 42 ASP B CA 1
ATOM 2305 C C . ASP B 2 42 ? 54.812 6.229 28.442 1.00 19.52 42 ASP B C 1
ATOM 2306 O O . ASP B 2 42 ? 54.061 7.121 28.853 1.00 19.08 42 ASP B O 1
ATOM 2311 N N . VAL B 2 43 ? 56.099 6.175 28.773 1.00 17.81 43 VAL B N 1
ATOM 2312 C CA . VAL B 2 43 ? 56.691 7.246 29.567 1.00 17.30 43 VAL B CA 1
ATOM 2313 C C . VAL B 2 43 ? 56.764 8.382 28.551 1.00 16.96 43 VAL B C 1
ATOM 2314 O O . VAL B 2 43 ? 57.094 8.147 27.389 1.00 17.98 43 VAL B O 1
ATOM 2318 N N . ASN B 2 44 ? 56.442 9.600 28.971 1.00 16.47 44 ASN B N 1
ATOM 2319 C CA . ASN B 2 44 ? 56.462 10.739 28.065 1.00 16.84 44 ASN B CA 1
ATOM 2320 C C . ASN B 2 44 ? 57.850 10.974 27.454 1.00 16.95 44 ASN B C 1
ATOM 2321 O O . ASN B 2 44 ? 58.874 10.854 28.130 1.00 15.47 44 ASN B O 1
ATOM 2326 N N . LEU B 2 45 ? 57.863 11.308 26.166 1.00 17.09 45 LEU B N 1
ATOM 2327 C CA . LEU B 2 45 ? 59.100 11.531 25.415 1.00 18.90 45 LEU B CA 1
ATOM 2328 C C . LEU B 2 45 ? 60.120 12.417 26.123 1.00 18.91 45 LEU B C 1
ATOM 2329 O O . LEU B 2 45 ? 61.277 12.025 26.292 1.00 16.96 45 LEU B O 1
ATOM 2334 N N . GLU B 2 46 ? 59.700 13.613 26.525 1.00 19.96 46 GLU B N 1
ATOM 2335 C CA . GLU B 2 46 ? 60.609 14.528 27.195 1.00 21.14 46 GLU B CA 1
ATOM 2336 C C . GLU B 2 46 ? 61.092 13.956 28.523 1.00 20.61 46 GLU B C 1
ATOM 2337 O O . GLU B 2 46 ? 62.233 14.185 28.925 1.00 20.73 46 GLU B O 1
ATOM 2343 N N . VAL B 2 47 ? 60.239 13.194 29.197 1.00 18.95 47 VAL B N 1
ATOM 2344 C CA . VAL B 2 47 ? 60.637 12.595 30.461 1.00 17.31 47 VAL B CA 1
ATOM 2345 C C . VAL B 2 47 ? 61.669 11.506 30.191 1.00 18.00 47 VAL B C 1
ATOM 2346 O O . VAL B 2 47 ? 62.613 11.320 30.960 1.00 16.95 47 VAL B O 1
ATOM 2350 N N . THR B 2 48 ? 61.487 10.788 29.089 1.00 17.48 48 THR B N 1
ATOM 2351 C CA . THR B 2 48 ? 62.412 9.726 28.718 1.00 19.02 48 THR B CA 1
ATOM 2352 C C . THR B 2 48 ? 63.810 10.275 28.410 1.00 20.16 48 THR B C 1
ATOM 2353 O O . THR B 2 48 ? 64.805 9.723 28.869 1.00 20.76 48 THR B O 1
ATOM 2357 N N . ARG B 2 49 ? 63.894 11.364 27.652 1.00 22.09 49 ARG B N 1
ATOM 2358 C CA . ARG B 2 49 ? 65.210 11.914 27.332 1.00 25.19 49 ARG B CA 1
ATOM 2359 C C . ARG B 2 49 ? 65.929 12.365 28.598 1.00 24.93 49 ARG B C 1
ATOM 2360 O O . ARG B 2 49 ? 67.126 12.133 28.748 1.00 24.66 49 ARG B O 1
ATOM 2368 N N . ASP B 2 50 ? 65.200 13.003 29.510 1.00 24.21 50 ASP B N 1
ATOM 2369 C CA . ASP B 2 50 ? 65.802 13.467 30.758 1.00 26.51 50 ASP B CA 1
ATOM 2370 C C . ASP B 2 50 ? 66.334 12.294 31.572 1.00 26.39 50 ASP B C 1
ATOM 2371 O O . ASP B 2 50 ? 67.440 12.346 32.113 1.00 27.05 50 ASP B O 1
ATOM 2376 N N . PHE B 2 51 ? 65.531 11.239 31.659 1.00 24.92 51 PHE B N 1
ATOM 2377 C CA . PHE B 2 51 ? 65.899 10.050 32.414 1.00 24.97 51 PHE B CA 1
ATOM 2378 C C . PHE B 2 51 ? 67.136 9.374 31.835 1.00 26.68 51 PHE B C 1
ATOM 2379 O O . PHE B 2 51 ? 68.016 8.935 32.577 1.00 27.53 51 PHE B O 1
ATOM 2387 N N . VAL B 2 52 ? 67.192 9.279 30.509 1.00 26.78 52 VAL B N 1
ATOM 2388 C CA . VAL B 2 52 ? 68.328 8.654 29.845 1.00 29.07 52 VAL B CA 1
ATOM 2389 C C . VAL B 2 52 ? 69.580 9.491 30.077 1.00 29.47 52 VAL B C 1
ATOM 2390 O O . VAL B 2 52 ? 70.644 8.958 30.384 1.00 29.21 52 VAL B O 1
ATOM 2394 N N . GLU B 2 53 ? 69.445 10.806 29.941 1.00 30.60 53 GLU B N 1
ATOM 2395 C CA . GLU B 2 53 ? 70.573 11.701 30.144 1.00 32.45 53 GLU B CA 1
ATOM 2396 C C . GLU B 2 53 ? 70.974 11.750 31.610 1.00 33.07 53 GLU B C 1
ATOM 2397 O O . GLU B 2 53 ? 72.104 12.108 31.939 1.00 33.39 53 GLU B O 1
ATOM 2403 N N . ARG B 2 54 ? 70.047 11.391 32.492 1.00 32.76 54 ARG B N 1
ATOM 2404 C CA . ARG B 2 54 ? 70.336 11.378 33.917 1.00 32.70 54 ARG B CA 1
ATOM 2405 C C . ARG B 2 54 ? 71.215 10.154 34.171 1.00 32.71 54 ARG B C 1
ATOM 2406 O O . ARG B 2 54 ? 72.220 10.231 34.880 1.00 32.78 54 ARG B O 1
ATOM 2414 N N . VAL B 2 55 ? 70.829 9.024 33.582 1.00 31.67 55 VAL B N 1
ATOM 2415 C CA . VAL B 2 55 ? 71.589 7.786 33.730 1.00 31.13 55 VAL B CA 1
ATOM 2416 C C . VAL B 2 55 ? 72.965 7.942 33.090 1.00 31.94 55 VAL B C 1
ATOM 2417 O O . VAL B 2 55 ? 73.969 7.475 33.631 1.00 31.67 55 VAL B O 1
ATOM 2421 N N . ARG B 2 56 ? 73.013 8.603 31.938 1.00 32.05 56 ARG B N 1
ATOM 2422 C CA . ARG B 2 56 ? 74.281 8.807 31.253 1.00 33.96 56 ARG B CA 1
ATOM 2423 C C . ARG B 2 56 ? 75.266 9.501 32.187 1.00 34.69 56 ARG B C 1
ATOM 2424 O O . ARG B 2 56 ? 76.439 9.135 32.239 1.00 35.46 56 ARG B O 1
ATOM 2432 N N . GLU B 2 57 ? 74.785 10.501 32.924 1.00 35.71 57 GLU B N 1
ATOM 2433 C CA . GLU B 2 57 ? 75.634 11.236 33.856 1.00 37.29 57 GLU B CA 1
ATOM 2434 C C . GLU B 2 57 ? 76.080 10.364 35.022 1.00 37.15 57 GLU B C 1
ATOM 2435 O O . GLU B 2 57 ? 77.254 10.350 35.381 1.00 36.31 57 GLU B O 1
ATOM 2441 N N . GLU B 2 58 ? 75.131 9.647 35.614 1.00 38.43 58 GLU B N 1
ATOM 2442 C CA . GLU B 2 58 ? 75.418 8.789 36.755 1.00 39.58 58 GLU B CA 1
ATOM 2443 C C . GLU B 2 58 ? 76.361 7.639 36.416 1.00 39.14 58 GLU B C 1
ATOM 2444 O O . GLU B 2 58 ? 77.226 7.288 37.216 1.00 38.99 58 GLU B O 1
ATOM 2450 N N . ALA B 2 59 ? 76.193 7.054 35.235 1.00 38.65 59 ALA B N 1
ATOM 2451 C CA . ALA B 2 59 ? 77.029 5.928 34.826 1.00 38.82 59 ALA B CA 1
ATOM 2452 C C . ALA B 2 59 ? 78.306 6.345 34.104 1.00 39.03 59 ALA B C 1
ATOM 2453 O O . ALA B 2 59 ? 79.332 5.675 34.220 1.00 38.83 59 ALA B O 1
ATOM 2455 N N . LEU B 2 60 ? 78.229 7.448 33.363 1.00 39.77 60 LEU B N 1
ATOM 2456 C CA . LEU B 2 60 ? 79.350 7.982 32.592 1.00 40.29 60 LEU B CA 1
ATOM 2457 C C . LEU B 2 60 ? 80.591 7.101 32.631 1.00 40.71 60 LEU B C 1
ATOM 2458 O O . LEU B 2 60 ? 80.742 6.195 31.811 1.00 41.78 60 LEU B O 1
ATOM 2463 N N . GLY B 2 61 ? 81.473 7.361 33.590 1.00 40.23 61 GLY B N 1
ATOM 2464 C CA . GLY B 2 61 ? 82.692 6.580 33.692 1.00 40.10 61 GLY B CA 1
ATOM 2465 C C . GLY B 2 61 ? 82.842 5.809 34.988 1.00 39.64 61 GLY B C 1
ATOM 2466 O O . GLY B 2 61 ? 83.799 6.023 35.731 1.00 39.50 61 GLY B O 1
ATOM 2467 N N . LYS B 2 62 ? 81.898 4.914 35.265 1.00 38.93 62 LYS B N 1
ATOM 2468 C CA . LYS B 2 62 ? 81.954 4.100 36.475 1.00 39.10 62 LYS B CA 1
ATOM 2469 C C . LYS B 2 62 ? 82.654 2.770 36.197 1.00 38.51 62 LYS B C 1
ATOM 2470 O O . LYS B 2 62 ? 82.624 2.259 35.076 1.00 37.55 62 LYS B O 1
ATOM 2476 N N . GLN B 2 63 ? 83.292 2.217 37.224 1.00 38.71 63 GLN B N 1
ATOM 2477 C CA . GLN B 2 63 ? 83.999 0.954 37.081 1.00 39.24 63 GLN B CA 1
ATOM 2478 C C . GLN B 2 63 ? 83.074 -0.240 36.949 1.00 38.78 63 GLN B C 1
ATOM 2479 O O . GLN B 2 63 ? 82.011 -0.302 37.569 1.00 39.39 63 GLN B O 1
ATOM 2485 N N . VAL B 2 64 ? 83.496 -1.190 36.127 1.00 38.61 64 VAL B N 1
ATOM 2486 C CA . VAL B 2 64 ? 82.748 -2.415 35.924 1.00 38.28 64 VAL B CA 1
ATOM 2487 C C . VAL B 2 64 ? 83.570 -3.479 36.639 1.00 39.51 64 VAL B C 1
ATOM 2488 O O . VAL B 2 64 ? 84.295 -4.227 35.996 1.00 39.59 64 VAL B O 1
ATOM 2492 N N . LEU B 2 65 ? 83.465 -3.499 37.969 1.00 41.34 65 LEU B N 1
ATOM 2493 C CA . LEU B 2 65 ? 84.168 -4.435 38.863 1.00 42.45 65 LEU B CA 1
ATOM 2494 C C . LEU B 2 65 ? 84.798 -5.665 38.209 1.00 43.77 65 LEU B C 1
ATOM 2495 O O . LEU B 2 65 ? 85.458 -5.597 37.171 1.00 45.68 65 LEU B O 1
ATOM 2500 N N . GLU B 2 66 ? 84.631 -6.788 38.891 1.00 43.97 66 GLU B N 1
ATOM 2501 C CA . GLU B 2 66 ? 85.082 -8.085 38.419 1.00 44.75 66 GLU B CA 1
ATOM 2502 C C . GLU B 2 66 ? 83.741 -8.777 38.519 1.00 43.87 66 GLU B C 1
ATOM 2503 O O . GLU B 2 66 ? 83.110 -8.756 39.577 1.00 44.90 66 GLU B O 1
ATOM 2509 N N . SER B 2 67 ? 83.316 -9.363 37.407 1.00 42.82 67 SER B N 1
ATOM 2510 C CA . SER B 2 67 ? 82.005 -9.987 37.260 1.00 43.16 67 SER B CA 1
ATOM 2511 C C . SER B 2 67 ? 81.293 -8.769 36.684 1.00 42.53 67 SER B C 1
ATOM 2512 O O . SER B 2 67 ? 81.893 -7.698 36.596 1.00 43.98 67 SER B O 1
ATOM 2515 N N . LEU B 2 68 ? 80.037 -8.906 36.288 1.00 41.67 68 LEU B N 1
ATOM 2516 C CA . LEU B 2 68 ? 79.319 -7.765 35.729 1.00 39.04 68 LEU B CA 1
ATOM 2517 C C . LEU B 2 68 ? 79.930 -7.251 34.428 1.00 38.02 68 LEU B C 1
ATOM 2518 O O . LEU B 2 68 ? 81.137 -7.026 34.320 1.00 37.42 68 LEU B O 1
ATOM 2523 N N . THR B 2 69 ? 79.073 -7.063 33.438 1.00 36.03 69 THR B N 1
ATOM 2524 C CA . THR B 2 69 ? 79.496 -6.551 32.149 1.00 35.05 69 THR B CA 1
ATOM 2525 C C . THR B 2 69 ? 79.053 -5.090 32.149 1.00 33.93 69 THR B C 1
ATOM 2526 O O . THR B 2 69 ? 78.274 -4.679 33.009 1.00 32.04 69 THR B O 1
ATOM 2530 N N . PRO B 2 70 ? 79.564 -4.278 31.212 1.00 33.95 70 PRO B N 1
ATOM 2531 C CA . PRO B 2 70 ? 79.141 -2.877 31.204 1.00 33.63 70 PRO B CA 1
ATOM 2532 C C . PRO B 2 70 ? 77.621 -2.751 31.130 1.00 33.53 70 PRO B C 1
ATOM 2533 O O . PRO B 2 70 ? 77.035 -1.839 31.713 1.00 32.85 70 PRO B O 1
ATOM 2537 N N . ALA B 2 71 ? 76.992 -3.679 30.414 1.00 33.21 71 ALA B N 1
ATOM 2538 C CA . ALA B 2 71 ? 75.540 -3.687 30.255 1.00 33.63 71 ALA B CA 1
ATOM 2539 C C . ALA B 2 71 ? 74.857 -3.820 31.612 1.00 33.12 71 ALA B C 1
ATOM 2540 O O . ALA B 2 71 ? 73.990 -3.019 31.963 1.00 33.93 71 ALA B O 1
ATOM 2542 N N . GLU B 2 72 ? 75.258 -4.836 32.370 1.00 31.88 72 GLU B N 1
ATOM 2543 C CA . GLU B 2 72 ? 74.689 -5.086 33.689 1.00 32.01 72 GLU B CA 1
ATOM 2544 C C . GLU B 2 72 ? 74.756 -3.872 34.618 1.00 30.91 72 GLU B C 1
ATOM 2545 O O . GLU B 2 72 ? 73.796 -3.578 35.335 1.00 30.41 72 GLU B O 1
ATOM 2551 N N . VAL B 2 73 ? 75.884 -3.170 34.609 1.00 29.60 73 VAL B N 1
ATOM 2552 C CA . VAL B 2 73 ? 76.039 -1.989 35.451 1.00 28.22 73 VAL B CA 1
ATOM 2553 C C . VAL B 2 73 ? 75.062 -0.889 35.031 1.00 28.10 73 VAL B C 1
ATOM 2554 O O . VAL B 2 73 ? 74.468 -0.216 35.877 1.00 28.60 73 VAL B O 1
ATOM 2558 N N . ILE B 2 74 ? 74.893 -0.716 33.723 1.00 27.23 74 ILE B N 1
ATOM 2559 C CA . ILE B 2 74 ? 73.995 0.307 33.193 1.00 27.05 74 ILE B CA 1
ATOM 2560 C C . ILE B 2 74 ? 72.535 -0.052 33.463 1.00 27.10 74 ILE B C 1
ATOM 2561 O O . ILE B 2 74 ? 71.714 0.814 33.770 1.00 26.54 74 ILE B O 1
ATOM 2566 N N . LEU B 2 75 ? 72.215 -1.334 33.344 1.00 26.66 75 LEU B N 1
ATOM 2567 C CA . LEU B 2 75 ? 70.858 -1.795 33.591 1.00 26.14 75 LEU B CA 1
ATOM 2568 C C . LEU B 2 75 ? 70.522 -1.616 35.070 1.00 25.49 75 LEU B C 1
ATOM 2569 O O . LEU B 2 75 ? 69.389 -1.287 35.425 1.00 24.48 75 LEU B O 1
ATOM 2574 N N . ALA B 2 76 ? 71.514 -1.838 35.930 1.00 23.85 76 ALA B N 1
ATOM 2575 C CA . ALA B 2 76 ? 71.335 -1.694 37.372 1.00 22.60 76 ALA B CA 1
ATOM 2576 C C . ALA B 2 76 ? 71.106 -0.226 37.703 1.00 22.31 76 ALA B C 1
ATOM 2577 O O . ALA B 2 76 ? 70.265 0.115 38.532 1.00 21.20 76 ALA B O 1
ATOM 2579 N N . THR B 2 77 ? 71.866 0.638 37.042 1.00 21.37 77 THR B N 1
ATOM 2580 C CA . THR B 2 77 ? 71.755 2.075 37.241 1.00 22.06 77 THR B CA 1
ATOM 2581 C C . THR B 2 77 ? 70.363 2.538 36.811 1.00 21.77 77 THR B C 1
ATOM 2582 O O . THR B 2 77 ? 69.735 3.350 37.483 1.00 21.16 77 THR B O 1
ATOM 2586 N N . VAL B 2 78 ? 69.895 2.013 35.685 1.00 21.66 78 VAL B N 1
ATOM 2587 C CA . VAL B 2 78 ? 68.580 2.363 35.158 1.00 21.48 78 VAL B CA 1
ATOM 2588 C C . VAL B 2 78 ? 67.469 1.984 36.132 1.00 21.43 78 VAL B C 1
ATOM 2589 O O . VAL B 2 78 ? 66.609 2.804 36.454 1.00 20.81 78 VAL B O 1
ATOM 2593 N N . TYR B 2 79 ? 67.495 0.742 36.603 1.00 21.26 79 TYR B N 1
ATOM 2594 C CA . TYR B 2 79 ? 66.486 0.269 37.534 1.00 21.39 79 TYR B CA 1
ATOM 2595 C C . TYR B 2 79 ? 66.478 1.081 38.825 1.00 21.06 79 TYR B C 1
ATOM 2596 O O . TYR B 2 79 ? 65.418 1.462 39.322 1.00 18.41 79 TYR B O 1
ATOM 2605 N N . GLU B 2 80 ? 67.661 1.347 39.369 1.00 20.99 80 GLU B N 1
ATOM 2606 C CA . GLU B 2 80 ? 67.770 2.124 40.600 1.00 21.00 80 GLU B CA 1
ATOM 2607 C C . GLU B 2 80 ? 67.260 3.551 40.404 1.00 20.62 80 GLU B C 1
ATOM 2608 O O . GLU B 2 80 ? 66.582 4.104 41.271 1.00 18.75 80 GLU B O 1
ATOM 2614 N N . ALA B 2 81 ? 67.588 4.143 39.262 1.00 19.38 81 ALA B N 1
ATOM 2615 C CA . ALA B 2 81 ? 67.150 5.499 38.969 1.00 20.06 81 ALA B CA 1
ATOM 2616 C C . ALA B 2 81 ? 65.631 5.522 38.839 1.00 18.70 81 ALA B C 1
ATOM 2617 O O . ALA B 2 81 ? 64.969 6.440 39.316 1.00 19.95 81 ALA B O 1
ATOM 2619 N N . LEU B 2 82 ? 65.088 4.500 38.193 1.00 20.01 82 LEU B N 1
ATOM 2620 C CA . LEU B 2 82 ? 63.650 4.399 37.987 1.00 20.16 82 LEU B CA 1
ATOM 2621 C C . LEU B 2 82 ? 62.914 4.225 39.315 1.00 19.47 82 LEU B C 1
ATOM 2622 O O . LEU B 2 82 ? 61.897 4.873 39.566 1.00 16.10 82 LEU B O 1
ATOM 2627 N N . LYS B 2 83 ? 63.430 3.346 40.167 1.00 19.27 83 LYS B N 1
ATOM 2628 C CA . LYS B 2 83 ? 62.812 3.114 41.470 1.00 19.61 83 LYS B CA 1
ATOM 2629 C C . LYS B 2 83 ? 62.766 4.423 42.258 1.00 18.56 83 LYS B C 1
ATOM 2630 O O . LYS B 2 83 ? 61.739 4.775 42.841 1.00 16.57 83 LYS B 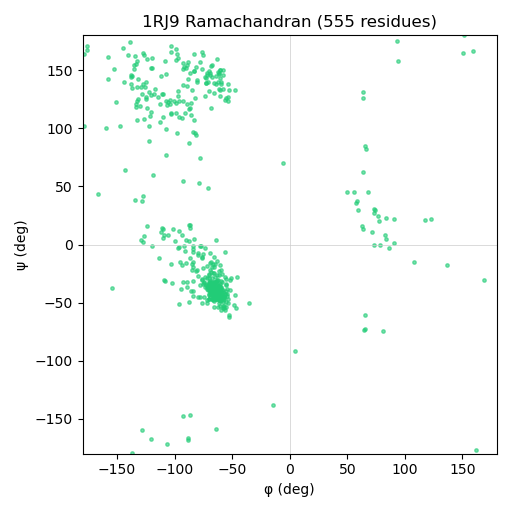O 1
ATOM 2636 N N . GLU B 2 84 ? 63.882 5.147 42.259 1.00 19.56 84 GLU B N 1
ATOM 2637 C CA . GLU B 2 84 ? 63.975 6.418 42.973 1.00 19.86 84 GLU B CA 1
ATOM 2638 C C . GLU B 2 84 ? 63.016 7.458 42.415 1.00 17.70 84 GLU B C 1
ATOM 2639 O O . GLU B 2 84 ? 62.310 8.128 43.174 1.00 17.51 84 GLU B O 1
ATOM 2645 N N . ALA B 2 85 ? 62.983 7.588 41.091 1.00 16.90 85 ALA B N 1
ATOM 2646 C CA . ALA B 2 85 ? 62.113 8.572 40.456 1.00 16.05 85 ALA B CA 1
ATOM 2647 C C . ALA B 2 85 ? 60.634 8.294 40.722 1.00 16.46 85 ALA B C 1
ATOM 2648 O O . ALA B 2 85 ? 59.817 9.213 40.707 1.00 15.38 85 ALA B O 1
ATOM 2650 N N . LEU B 2 86 ? 60.297 7.032 40.974 1.00 15.45 86 LEU B N 1
ATOM 2651 C CA . LEU B 2 86 ? 58.910 6.659 41.244 1.00 16.12 86 LEU B CA 1
ATOM 2652 C C . LEU B 2 86 ? 58.534 6.803 42.717 1.00 14.80 86 LEU B C 1
ATOM 2653 O O . LEU B 2 86 ? 57.358 6.736 43.068 1.00 14.83 86 LEU B O 1
ATOM 2658 N N . GLY B 2 87 ? 59.526 7.006 43.580 1.00 16.12 87 GLY B N 1
ATOM 2659 C CA . GLY B 2 87 ? 59.225 7.180 44.990 1.00 16.47 87 GLY B CA 1
ATOM 2660 C C . GLY B 2 87 ? 60.128 6.436 45.951 1.00 19.72 87 GLY B C 1
ATOM 2661 O O . GLY B 2 87 ? 60.168 6.760 47.141 1.00 19.53 87 GLY B O 1
ATOM 2662 N N . GLY B 2 88 ? 60.846 5.440 45.442 1.00 19.95 88 GLY B N 1
ATOM 2663 C CA . GLY B 2 88 ? 61.751 4.669 46.278 1.00 21.49 88 GLY B CA 1
ATOM 2664 C C . GLY B 2 88 ? 61.051 3.590 47.080 1.00 22.18 88 GLY B C 1
ATOM 2665 O O . GLY B 2 88 ? 61.159 2.405 46.771 1.00 24.12 88 GLY B O 1
ATOM 2666 N N . GLU B 2 89 ? 60.332 4.005 48.117 1.00 21.88 89 GLU B N 1
ATOM 2667 C CA . GLU B 2 89 ? 59.603 3.076 48.970 1.00 22.63 89 GLU B CA 1
ATOM 2668 C C . GLU B 2 89 ? 58.144 3.521 49.041 1.00 21.20 89 GLU B C 1
ATOM 2669 O O . GLU B 2 89 ? 57.821 4.659 48.698 1.00 19.29 89 GLU B O 1
ATOM 2675 N N . ALA B 2 90 ? 57.264 2.624 49.476 1.00 19.98 90 ALA B N 1
ATOM 2676 C CA . ALA B 2 90 ? 55.852 2.963 49.586 1.00 20.23 90 ALA B CA 1
ATOM 2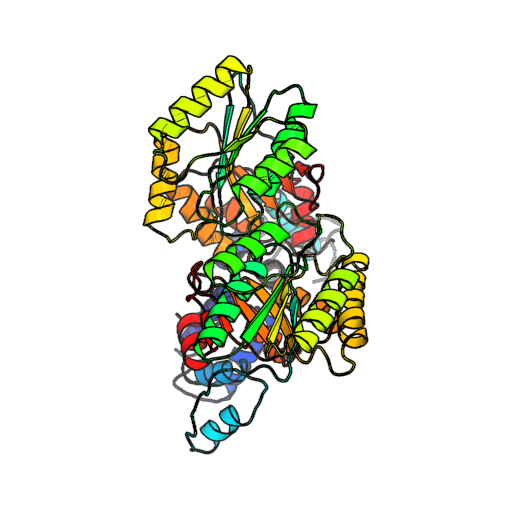677 C C . ALA B 2 90 ? 55.692 4.108 50.567 1.00 19.93 90 ALA B C 1
ATOM 2678 O O . ALA B 2 90 ? 56.485 4.263 51.490 1.00 19.24 90 ALA B O 1
ATOM 2680 N N . ARG B 2 91 ? 54.662 4.915 50.355 1.00 19.13 91 ARG B N 1
ATOM 2681 C CA . ARG B 2 91 ? 54.390 6.043 51.227 1.00 21.02 91 ARG B CA 1
ATOM 2682 C C . ARG B 2 91 ? 52.899 6.312 51.225 1.00 19.56 91 ARG B C 1
ATOM 2683 O O . ARG B 2 91 ? 52.306 6.534 50.172 1.00 16.88 91 ARG B O 1
ATOM 2691 N N . LEU B 2 92 ? 52.293 6.283 52.406 1.00 20.89 92 LEU B N 1
ATOM 2692 C CA . LEU B 2 92 ? 50.861 6.527 52.520 1.00 20.44 92 LEU B CA 1
ATOM 2693 C C . LEU B 2 92 ? 50.579 7.876 53.166 1.00 19.75 92 LEU B C 1
ATOM 2694 O O . LEU B 2 92 ? 51.430 8.434 53.867 1.00 20.00 92 LEU B O 1
ATOM 2699 N N . PRO B 2 93 ? 49.376 8.423 52.931 1.00 17.31 93 PRO B N 1
ATOM 2700 C CA . PRO B 2 93 ? 49.002 9.719 53.498 1.00 18.96 93 PRO B CA 1
ATOM 2701 C C . PRO B 2 93 ? 49.082 9.727 55.026 1.00 20.55 93 PRO B C 1
ATOM 2702 O O . PRO B 2 93 ? 48.906 8.692 55.673 1.00 20.43 93 PRO B O 1
ATOM 2706 N N . VAL B 2 94 ? 49.374 10.894 55.589 1.00 21.29 94 VAL B N 1
ATOM 2707 C CA . VAL B 2 94 ? 49.434 11.046 57.037 1.00 22.55 94 VAL B CA 1
ATOM 2708 C C . VAL B 2 94 ? 48.140 11.746 57.427 1.00 20.56 94 VAL B C 1
ATOM 2709 O O . VAL B 2 94 ? 47.920 12.897 57.063 1.00 21.47 94 VAL B O 1
ATOM 2713 N N . LEU B 2 95 ? 47.277 11.046 58.153 1.00 20.33 95 LEU B N 1
ATOM 2714 C CA . LEU B 2 95 ? 46.004 11.623 58.554 1.00 20.90 95 LEU B CA 1
ATOM 2715 C C . LEU B 2 95 ? 46.075 12.343 59.894 1.00 21.14 95 LEU B C 1
ATOM 2716 O O . LEU B 2 95 ? 46.901 12.017 60.744 1.00 22.21 95 LEU B O 1
ATOM 2721 N N . LYS B 2 96 ? 45.217 13.341 60.061 1.00 22.03 96 LYS B N 1
ATOM 2722 C CA . LYS B 2 96 ? 45.151 14.106 61.302 1.00 24.87 96 LYS B CA 1
ATOM 2723 C C . LYS B 2 96 ? 43.745 13.969 61.881 1.00 24.09 96 LYS B C 1
ATOM 2724 O O . LYS B 2 96 ? 42.971 13.128 61.429 1.00 21.68 96 LYS B O 1
ATOM 2730 N N . ASP B 2 97 ? 43.411 14.792 62.871 1.00 24.79 97 ASP B N 1
ATOM 2731 C CA . ASP B 2 97 ? 42.090 14.726 63.495 1.00 27.20 97 ASP B CA 1
ATOM 2732 C C . ASP B 2 97 ? 40.952 14.828 62.481 1.00 25.67 97 ASP B C 1
ATOM 2733 O O . ASP B 2 97 ? 40.001 14.048 62.529 1.00 25.61 97 ASP B O 1
ATOM 2738 N N . ARG B 2 98 ? 41.051 15.798 61.577 1.00 25.13 98 ARG B N 1
ATOM 2739 C CA . ARG B 2 98 ? 40.045 15.993 60.537 1.00 24.77 98 ARG B CA 1
ATOM 2740 C C . ARG B 2 98 ? 40.730 15.987 59.173 1.00 22.93 98 ARG B C 1
ATOM 2741 O O . ARG B 2 98 ? 41.780 16.601 58.995 1.00 21.63 98 ARG B O 1
ATOM 2749 N N . ASN B 2 99 ? 40.138 15.283 58.213 1.00 19.00 99 ASN B N 1
ATOM 2750 C CA . ASN B 2 99 ? 40.719 15.190 56.877 1.00 16.72 99 ASN B CA 1
ATOM 2751 C C . ASN B 2 99 ? 39.651 15.343 55.797 1.00 15.63 99 ASN B C 1
ATOM 2752 O O . ASN B 2 99 ? 38.578 14.749 55.886 1.00 16.01 99 ASN B O 1
ATOM 2757 N N . LEU B 2 100 ? 39.938 16.150 54.783 1.00 14.90 100 LEU B N 1
ATOM 2758 C CA . LEU B 2 100 ? 39.010 16.316 53.674 1.00 13.89 100 LEU B CA 1
ATOM 2759 C C . LEU B 2 100 ? 39.867 16.203 52.416 1.00 13.12 100 LEU B C 1
ATOM 2760 O O . LEU B 2 100 ? 40.790 16.992 52.209 1.00 14.75 100 LEU B O 1
ATOM 2765 N N . TRP B 2 101 ? 39.577 15.199 51.598 1.00 12.89 101 TRP B N 1
ATOM 2766 C CA . TRP B 2 101 ? 40.334 14.976 50.370 1.00 12.66 101 TRP B CA 1
ATOM 2767 C C . TRP B 2 101 ? 39.457 15.064 49.125 1.00 12.91 101 TRP B C 1
ATOM 2768 O O . TRP B 2 101 ? 38.255 14.793 49.182 1.00 14.31 101 TRP B O 1
ATOM 2779 N N . PHE B 2 102 ? 40.072 15.445 48.007 1.00 12.35 102 PHE B N 1
ATOM 2780 C CA . PHE B 2 102 ? 39.387 15.523 46.715 1.00 12.50 102 PHE B CA 1
ATOM 2781 C C . PHE B 2 102 ? 39.957 14.434 45.806 1.00 10.86 102 PHE B C 1
ATOM 2782 O O . PHE B 2 102 ? 41.152 14.135 45.871 1.00 10.65 102 PHE B O 1
ATOM 2790 N N . LEU B 2 103 ? 39.108 13.848 44.966 1.00 11.47 103 LEU B N 1
ATOM 2791 C CA . LEU B 2 103 ? 39.558 12.867 43.977 1.00 10.26 103 LEU B CA 1
ATOM 2792 C C . LEU B 2 103 ? 39.304 13.614 42.668 1.00 9.45 103 LEU B C 1
ATOM 2793 O O . LEU B 2 103 ? 38.171 14.012 42.394 1.00 9.96 103 LEU B O 1
ATOM 2798 N N . VAL B 2 104 ? 40.350 13.826 41.874 1.00 8.70 104 VAL B N 1
ATOM 2799 C CA . VAL B 2 104 ? 40.206 14.577 40.633 1.00 7.71 104 VAL B CA 1
ATOM 2800 C C . VAL B 2 104 ? 40.901 13.897 39.465 1.00 8.90 104 VAL B C 1
ATOM 2801 O O . VAL B 2 104 ? 41.749 13.022 39.652 1.00 7.36 104 VAL B O 1
ATOM 2805 N N . GLY B 2 105 ? 40.532 14.298 38.254 1.00 9.03 105 GLY B N 1
ATOM 2806 C CA . GLY B 2 105 ? 41.155 13.699 37.091 1.00 8.08 105 GLY B CA 1
ATOM 2807 C C . GLY B 2 105 ? 40.276 13.678 35.857 1.00 8.38 105 GLY B C 1
ATOM 2808 O O . GLY B 2 105 ? 39.131 14.134 35.877 1.00 8.21 105 GLY B O 1
ATOM 2809 N N . LEU B 2 106 ? 40.838 13.132 34.780 1.00 10.05 106 LEU B N 1
ATOM 2810 C CA . LEU B 2 106 ? 40.153 13.026 33.502 1.00 8.26 106 LEU B CA 1
ATOM 2811 C C . LEU B 2 106 ? 38.918 12.149 33.581 1.00 10.93 106 LEU B C 1
ATOM 2812 O O . LEU B 2 106 ? 38.782 11.318 34.476 1.00 11.94 106 LEU B O 1
ATOM 2817 N N . GLN B 2 107 ? 38.028 12.328 32.614 1.00 10.78 107 GLN B N 1
ATOM 2818 C CA . GLN B 2 107 ? 36.822 11.534 32.562 1.00 11.28 107 GLN B CA 1
ATOM 2819 C C . GLN B 2 107 ? 37.183 10.052 32.418 1.00 11.21 107 GLN B C 1
ATOM 2820 O O . GLN B 2 107 ? 37.970 9.671 31.542 1.00 12.34 107 GLN B O 1
ATOM 2826 N N . GLY B 2 108 ? 36.624 9.229 33.299 1.00 10.51 108 GLY B N 1
ATOM 2827 C CA . GLY B 2 108 ? 36.857 7.794 33.239 1.00 11.40 108 GLY B CA 1
ATOM 2828 C C . GLY B 2 108 ? 38.099 7.208 33.886 1.00 11.07 108 GLY B C 1
ATOM 2829 O O . GLY B 2 108 ? 38.326 6.002 33.773 1.00 12.54 108 GLY B O 1
ATOM 2830 N N . SER B 2 109 ? 38.888 8.025 34.582 1.00 11.17 109 SER B N 1
ATOM 2831 C CA . SER B 2 109 ? 40.113 7.539 35.212 1.00 12.18 109 SER B CA 1
ATOM 2832 C C . SER B 2 109 ? 39.903 6.579 36.386 1.00 12.10 109 SER B C 1
ATOM 2833 O O . SER B 2 109 ? 40.797 5.795 36.710 1.00 12.37 109 SER B O 1
ATOM 2836 N N . GLY B 2 110 ? 38.737 6.644 37.025 1.00 9.74 110 GLY B N 1
ATOM 2837 C CA . GLY B 2 110 ? 38.448 5.752 38.144 1.00 9.41 110 GLY B CA 1
ATOM 2838 C C . GLY B 2 110 ? 38.217 6.434 39.485 1.00 8.30 110 GLY B C 1
ATOM 2839 O O . GLY B 2 110 ? 38.325 5.809 40.539 1.00 11.44 110 GLY B O 1
ATOM 2840 N N . LYS B 2 111 ? 37.876 7.717 39.446 1.00 8.87 111 LYS B N 1
ATOM 2841 C CA . LYS B 2 111 ? 37.652 8.502 40.658 1.00 8.05 111 LYS B CA 1
ATOM 2842 C C . LYS B 2 111 ? 36.569 7.994 41.620 1.00 9.53 111 LYS B C 1
ATOM 2843 O O . LYS B 2 111 ? 36.833 7.784 42.808 1.00 9.33 111 LYS B O 1
ATOM 2849 N N . THR B 2 112 ? 35.356 7.805 41.112 1.00 9.44 112 THR B N 1
ATOM 2850 C CA . THR B 2 112 ? 34.255 7.350 41.951 1.00 9.60 112 THR B CA 1
ATOM 2851 C C . THR B 2 112 ? 34.557 6.023 42.634 1.00 11.26 112 THR B C 1
ATOM 2852 O O . THR B 2 112 ? 34.309 5.867 43.830 1.00 9.90 112 THR B O 1
ATOM 2856 N N . THR B 2 113 ? 35.106 5.074 41.881 1.00 10.87 113 THR B N 1
ATOM 2857 C CA . THR B 2 113 ? 35.433 3.770 42.447 1.00 13.01 113 THR B CA 1
ATOM 2858 C C . THR B 2 113 ? 36.537 3.917 43.497 1.00 13.10 113 THR B C 1
ATOM 2859 O O . THR B 2 113 ? 36.470 3.315 44.572 1.00 12.48 113 THR B O 1
ATOM 2863 N N . THR B 2 114 ? 37.543 4.729 43.186 1.00 11.54 114 THR B N 1
ATOM 2864 C CA . THR B 2 114 ? 38.645 4.954 44.113 1.00 11.30 114 THR B CA 1
ATOM 2865 C C . THR B 2 114 ? 38.163 5.595 45.420 1.00 12.29 114 THR B C 1
ATOM 2866 O O . THR B 2 114 ? 38.680 5.283 46.497 1.00 11.08 114 THR B O 1
ATOM 2870 N N . ALA B 2 115 ? 37.169 6.479 45.335 1.00 11.59 115 ALA B N 1
ATOM 2871 C CA . ALA B 2 115 ? 36.646 7.115 46.543 1.00 11.58 115 ALA B CA 1
ATOM 2872 C C . ALA B 2 115 ? 36.067 6.044 47.471 1.00 10.13 115 ALA B C 1
ATOM 2873 O O . ALA B 2 115 ? 36.315 6.054 48.682 1.00 11.39 115 ALA B O 1
ATOM 2875 N N . ALA B 2 116 ? 35.311 5.116 46.895 1.00 11.32 116 ALA B N 1
ATOM 2876 C CA . ALA B 2 116 ? 34.708 4.023 47.659 1.00 11.46 116 ALA B CA 1
ATOM 2877 C C . ALA B 2 116 ? 35.800 3.108 48.220 1.00 11.84 116 ALA B C 1
ATOM 2878 O O . ALA B 2 116 ? 35.702 2.633 49.352 1.00 12.10 116 ALA B O 1
ATOM 2880 N N . LYS B 2 117 ? 36.837 2.853 47.424 1.00 11.59 117 LYS B N 1
ATOM 2881 C CA . LYS B 2 117 ? 37.943 2.014 47.881 1.00 10.38 117 LYS B CA 1
ATOM 2882 C C . LYS B 2 117 ? 38.627 2.671 49.073 1.00 10.98 117 LYS B C 1
ATOM 2883 O O . LYS B 2 117 ? 38.919 2.013 50.065 1.00 11.84 117 LYS B O 1
ATOM 2889 N N . LEU B 2 118 ? 38.884 3.971 48.975 1.00 10.52 118 LEU B N 1
ATOM 2890 C CA . LEU B 2 118 ? 39.527 4.684 50.068 1.00 12.78 118 LEU B CA 1
ATOM 2891 C C . LEU B 2 118 ? 38.667 4.623 51.326 1.00 12.74 118 LEU B C 1
ATOM 2892 O O . LEU B 2 118 ? 39.179 4.411 52.427 1.00 13.68 118 LEU B O 1
ATOM 2897 N N . ALA B 2 119 ? 37.359 4.798 51.156 1.00 12.36 119 ALA B N 1
ATOM 2898 C CA . ALA B 2 119 ? 36.431 4.758 52.282 1.00 13.65 119 ALA B CA 1
ATOM 2899 C C . ALA B 2 119 ? 36.504 3.408 53.004 1.00 13.93 119 ALA B C 1
ATOM 2900 O O . ALA B 2 119 ? 36.563 3.351 54.239 1.00 14.14 119 ALA B O 1
ATOM 2902 N N . LEU B 2 120 ? 36.503 2.324 52.234 1.00 13.64 120 LEU B N 1
ATOM 2903 C CA . LEU B 2 120 ? 36.579 0.988 52.823 1.00 14.81 120 LEU B CA 1
ATOM 2904 C C . LEU B 2 120 ? 37.930 0.772 53.501 1.00 14.67 120 LEU B C 1
ATOM 2905 O O . LEU B 2 120 ? 38.005 0.275 54.623 1.00 15.21 120 LEU B O 1
ATOM 2910 N N . TYR B 2 121 ? 38.997 1.147 52.808 1.00 15.09 121 TYR B N 1
ATOM 2911 C CA . TYR B 2 121 ? 40.349 0.992 53.331 1.00 15.38 121 TYR B CA 1
ATOM 2912 C C . TYR B 2 121 ? 40.516 1.672 54.690 1.00 16.25 121 TYR B C 1
ATOM 2913 O O . TYR B 2 121 ? 41.018 1.069 55.643 1.00 16.65 121 TYR B O 1
ATOM 2922 N N . TYR B 2 122 ? 40.090 2.928 54.785 1.00 14.82 122 TYR B N 1
ATOM 2923 C CA . TYR B 2 122 ? 40.231 3.655 56.037 1.00 15.25 122 TYR B CA 1
ATOM 2924 C C . TYR B 2 122 ? 39.219 3.278 57.116 1.00 15.95 122 TYR B C 1
ATOM 2925 O O . TYR B 2 122 ? 39.527 3.351 58.303 1.00 17.16 122 TYR B O 1
ATOM 2934 N N . LYS B 2 123 ? 38.021 2.869 56.714 1.00 17.90 123 LYS B N 1
ATOM 2935 C CA . LYS B 2 123 ? 37.023 2.453 57.695 1.00 19.46 123 LYS B CA 1
ATOM 2936 C C . LYS B 2 123 ? 37.621 1.256 58.440 1.00 20.56 123 LYS B C 1
ATOM 2937 O O . LYS B 2 123 ? 37.451 1.109 59.650 1.00 19.42 123 LYS B O 1
ATOM 2943 N N . GLY B 2 124 ? 38.331 0.410 57.697 1.00 21.37 124 GLY B N 1
ATOM 2944 C CA . GLY B 2 124 ? 38.961 -0.762 58.277 1.00 22.62 124 GLY B CA 1
ATOM 2945 C C . GLY B 2 124 ? 40.097 -0.396 59.214 1.00 24.36 124 GLY B C 1
ATOM 2946 O O . GLY B 2 124 ? 40.568 -1.226 59.998 1.00 24.90 124 GLY B O 1
ATOM 2947 N N . LYS B 2 125 ? 40.540 0.853 59.138 1.00 25.67 125 LYS B N 1
ATOM 2948 C CA . LYS B 2 125 ? 41.619 1.331 59.991 1.00 26.72 125 LYS B CA 1
ATOM 2949 C C . LYS B 2 125 ? 41.076 2.159 61.155 1.00 26.27 125 LYS B C 1
ATOM 2950 O O . LYS B 2 125 ? 41.829 2.849 61.841 1.00 26.87 125 LYS B O 1
ATOM 2956 N N . GLY B 2 126 ? 39.765 2.092 61.368 1.00 25.30 126 GLY B N 1
ATOM 2957 C CA . GLY B 2 126 ? 39.159 2.823 62.468 1.00 25.05 126 GLY B CA 1
ATOM 2958 C C . GLY B 2 126 ? 38.667 4.228 62.171 1.00 24.60 126 GLY B C 1
ATOM 2959 O O . GLY B 2 126 ? 38.181 4.919 63.071 1.00 25.18 126 GLY B O 1
ATOM 2960 N N . ARG B 2 127 ? 38.797 4.674 60.927 1.00 21.89 127 ARG B N 1
ATOM 2961 C CA . ARG B 2 127 ? 38.328 6.008 60.580 1.00 19.56 127 ARG B CA 1
ATOM 2962 C C . ARG B 2 127 ? 36.833 5.955 60.301 1.00 18.96 127 ARG B C 1
ATOM 2963 O O . ARG B 2 127 ? 36.260 4.878 60.109 1.00 17.16 127 ARG B O 1
ATOM 2971 N N . ARG B 2 128 ? 36.202 7.123 60.292 1.00 16.91 128 ARG B N 1
ATOM 2972 C CA . ARG B 2 128 ? 34.774 7.209 60.026 1.00 17.08 128 ARG B CA 1
ATOM 2973 C C . ARG B 2 128 ? 34.617 8.126 58.818 1.00 15.49 128 ARG B C 1
ATOM 2974 O O . ARG B 2 128 ? 34.490 9.345 58.948 1.00 14.66 128 ARG B O 1
ATOM 2982 N N . PRO B 2 129 ? 34.646 7.540 57.612 1.00 14.61 129 PRO B N 1
ATOM 2983 C CA . PRO B 2 129 ? 34.521 8.300 56.366 1.00 14.79 129 PRO B CA 1
ATOM 2984 C C . PRO B 2 129 ? 33.136 8.763 55.947 1.00 13.58 129 PRO B C 1
ATOM 2985 O O . PRO B 2 129 ? 32.105 8.203 56.337 1.00 14.77 129 PRO B O 1
ATOM 2989 N N . LEU B 2 130 ? 33.150 9.802 55.124 1.00 13.58 130 LEU B N 1
ATOM 2990 C CA . LEU B 2 130 ? 31.954 10.377 54.541 1.00 12.63 130 LEU B CA 1
ATOM 2991 C C . LEU B 2 130 ? 32.273 10.564 53.057 1.00 11.94 130 LEU B C 1
ATOM 2992 O O . LEU B 2 130 ? 33.242 11.239 52.700 1.00 12.20 130 LEU B O 1
ATOM 2997 N N . LEU B 2 131 ? 31.480 9.940 52.198 1.00 10.86 131 LEU B N 1
ATOM 2998 C CA . LEU B 2 131 ? 31.680 10.067 50.764 1.00 11.73 131 LEU B CA 1
ATOM 2999 C C . LEU B 2 131 ? 30.807 11.220 50.289 1.00 13.13 131 LEU B C 1
ATOM 3000 O O . LEU B 2 131 ? 29.666 11.364 50.728 1.00 15.11 131 LEU B O 1
ATOM 3005 N N . VAL B 2 132 ? 31.353 12.058 49.418 1.00 13.50 132 VAL B N 1
ATOM 3006 C CA . VAL B 2 132 ? 30.601 13.187 48.893 1.00 12.86 132 VAL B CA 1
ATOM 3007 C C . VAL B 2 132 ? 30.527 13.086 47.378 1.00 12.53 132 VAL B C 1
ATOM 3008 O O . VAL B 2 132 ? 31.530 13.242 46.687 1.00 14.21 132 VAL B O 1
ATOM 3012 N N . ALA B 2 133 ? 29.329 12.819 46.871 1.00 13.73 133 ALA B N 1
ATOM 3013 C CA . ALA B 2 133 ? 29.114 12.706 45.436 1.00 14.02 133 ALA B CA 1
ATOM 3014 C C . ALA B 2 133 ? 28.901 14.115 44.904 1.00 13.44 133 ALA B C 1
ATOM 3015 O O . ALA B 2 133 ? 27.791 14.641 44.952 1.00 14.69 133 ALA B O 1
ATOM 3017 N N . ALA B 2 134 ? 29.969 14.719 44.389 1.00 14.65 134 ALA B N 1
ATOM 3018 C CA . ALA B 2 134 ? 29.898 16.090 43.884 1.00 15.36 134 ALA B CA 1
ATOM 3019 C C . ALA B 2 134 ? 29.706 16.213 42.374 1.00 17.75 134 ALA B C 1
ATOM 3020 O O . ALA B 2 134 ? 29.582 17.320 41.851 1.00 19.66 134 ALA B O 1
ATOM 3022 N N . ASP B 2 135 ? 29.677 15.079 41.678 1.00 17.22 135 ASP B N 1
ATOM 3023 C CA . ASP B 2 135 ? 29.481 15.065 40.228 1.00 17.55 135 ASP B CA 1
ATOM 3024 C C . ASP B 2 135 ? 27.982 15.154 39.923 1.00 17.17 135 ASP B C 1
ATOM 3025 O O . ASP B 2 135 ? 27.245 14.190 40.114 1.00 18.85 135 ASP B O 1
ATOM 3030 N N . THR B 2 136 ? 27.533 16.312 39.447 1.00 17.29 136 THR B N 1
ATOM 3031 C CA . THR B 2 136 ? 26.122 16.494 39.128 1.00 17.47 136 THR B CA 1
ATOM 3032 C C . THR B 2 136 ? 25.853 16.588 37.634 1.00 17.08 136 THR B C 1
ATOM 3033 O O . THR B 2 136 ? 24.737 16.895 37.234 1.00 17.95 136 THR B O 1
ATOM 3037 N N . GLN B 2 137 ? 26.863 16.327 36.810 1.00 16.51 137 GLN B N 1
ATOM 3038 C CA . GLN B 2 137 ? 26.686 16.416 35.363 1.00 16.84 137 GLN B CA 1
ATOM 3039 C C . GLN B 2 137 ? 26.536 15.061 34.677 1.00 15.39 137 GLN B C 1
ATOM 3040 O O . GLN B 2 137 ? 25.815 14.939 33.695 1.00 16.25 137 GLN B O 1
ATOM 3046 N N . ARG B 2 138 ? 27.210 14.042 35.195 1.00 15.75 138 ARG B N 1
ATOM 3047 C CA . ARG B 2 138 ? 27.122 12.713 34.605 1.00 15.96 138 ARG B CA 1
ATOM 3048 C C . ARG B 2 138 ? 25.870 11.979 35.081 1.00 15.33 138 ARG B C 1
ATOM 3049 O O . ARG B 2 138 ? 25.636 11.836 36.282 1.00 16.21 138 ARG B O 1
ATOM 3057 N N . PRO B 2 139 ? 25.048 11.496 34.140 1.00 15.58 139 PRO B N 1
ATOM 3058 C CA . PRO B 2 139 ? 23.827 10.780 34.516 1.00 15.10 139 PRO B CA 1
ATOM 3059 C C . PRO B 2 139 ? 24.090 9.628 35.486 1.00 12.95 139 PRO B C 1
ATOM 3060 O O . PRO B 2 139 ? 25.011 8.833 35.289 1.00 14.71 139 PRO B O 1
ATOM 3064 N N . ALA B 2 140 ? 23.280 9.561 36.540 1.00 14.03 140 ALA B N 1
ATOM 3065 C CA . ALA B 2 140 ? 23.372 8.511 37.555 1.00 12.93 140 ALA B CA 1
ATOM 3066 C C . ALA B 2 140 ? 24.679 8.452 38.347 1.00 13.29 140 ALA B C 1
ATOM 3067 O O . ALA B 2 140 ? 24.958 7.451 39.017 1.00 13.50 140 ALA B O 1
ATOM 3069 N N . ALA B 2 141 ? 25.469 9.519 38.281 1.00 12.77 141 ALA B N 1
ATOM 3070 C CA . ALA B 2 141 ? 26.740 9.585 39.001 1.00 12.83 141 ALA B CA 1
ATOM 3071 C C . ALA B 2 141 ? 26.538 9.552 40.515 1.00 12.67 141 ALA B C 1
ATOM 3072 O O . ALA B 2 141 ? 27.311 8.937 41.243 1.00 11.91 141 ALA B O 1
ATOM 3074 N N . ARG B 2 142 ? 25.501 10.226 40.995 1.00 14.32 142 ARG B N 1
ATOM 3075 C CA . ARG B 2 142 ? 25.239 10.245 42.427 1.00 12.83 142 ARG B CA 1
ATOM 3076 C C . ARG B 2 142 ? 24.734 8.889 42.895 1.00 13.53 142 ARG B C 1
ATOM 3077 O O . ARG B 2 142 ? 25.118 8.411 43.964 1.00 11.95 142 ARG B O 1
ATOM 3085 N N . GLU B 2 143 ? 23.890 8.262 42.081 1.00 14.26 143 GLU B N 1
ATOM 3086 C CA . GLU B 2 143 ? 23.356 6.947 42.408 1.00 15.81 143 GLU B CA 1
ATOM 3087 C C . GLU B 2 143 ? 24.528 5.977 42.477 1.00 14.07 143 GLU B C 1
ATOM 3088 O O . GLU B 2 143 ? 24.578 5.107 43.346 1.00 13.40 143 GLU B O 1
ATOM 3094 N N . GLN B 2 144 ? 25.471 6.129 41.550 1.00 14.44 144 GLN B N 1
ATOM 3095 C CA . GLN B 2 144 ? 26.634 5.258 41.508 1.00 12.14 144 GLN B CA 1
ATOM 3096 C C . GLN B 2 144 ? 27.387 5.251 42.836 1.00 12.25 144 GLN B C 1
ATOM 3097 O O . GLN B 2 144 ? 27.620 4.188 43.411 1.00 11.87 144 GLN B O 1
ATOM 3103 N N . LEU B 2 145 ? 27.754 6.430 43.334 1.00 12.22 145 LEU B N 1
ATOM 3104 C CA . LEU B 2 145 ? 28.494 6.502 44.592 1.00 12.12 145 LEU B CA 1
ATOM 3105 C C . LEU B 2 145 ? 27.606 6.108 45.765 1.00 11.03 145 LEU B C 1
ATOM 3106 O O . LEU B 2 145 ? 28.085 5.555 46.752 1.00 11.13 145 LEU B O 1
ATOM 3111 N N . ARG B 2 146 ? 26.313 6.389 45.650 1.00 12.06 146 ARG B N 1
ATOM 3112 C CA . ARG B 2 146 ? 25.360 6.031 46.699 1.00 13.97 146 ARG B CA 1
ATOM 3113 C C . ARG B 2 146 ? 25.381 4.515 46.870 1.00 14.31 146 ARG B C 1
ATOM 3114 O O . ARG B 2 146 ? 25.452 4.003 47.990 1.00 14.99 146 ARG B O 1
ATOM 3122 N N . LEU B 2 147 ? 25.335 3.799 45.751 1.00 13.88 147 LEU B N 1
ATOM 3123 C CA . LEU B 2 147 ? 25.346 2.338 45.781 1.00 14.23 147 LEU B CA 1
ATOM 3124 C C . LEU B 2 147 ? 26.650 1.783 46.339 1.00 14.57 147 LEU B C 1
ATOM 3125 O O . LEU B 2 147 ? 26.639 0.834 47.125 1.00 13.51 147 LEU B O 1
ATOM 3130 N N . LEU B 2 148 ? 27.772 2.375 45.938 1.00 13.72 148 LEU B N 1
ATOM 3131 C CA . LEU B 2 148 ? 29.068 1.922 46.429 1.00 14.20 148 LEU B CA 1
ATOM 3132 C C . LEU B 2 148 ? 29.137 2.170 47.931 1.00 14.06 148 LEU B C 1
ATOM 3133 O O . LEU B 2 148 ? 29.658 1.343 48.682 1.00 13.54 148 LEU B O 1
ATOM 3138 N N . GLY B 2 149 ? 28.617 3.318 48.359 1.00 14.34 149 GLY B N 1
ATOM 3139 C CA . GLY B 2 149 ? 28.605 3.643 49.774 1.00 15.75 149 GLY B CA 1
ATOM 3140 C C . GLY B 2 149 ? 27.888 2.558 50.561 1.00 16.32 149 GLY B C 1
ATOM 3141 O O . GLY B 2 149 ? 28.366 2.122 51.609 1.00 16.99 149 GLY B O 1
ATOM 3142 N N . GLU B 2 150 ? 26.740 2.119 50.051 1.00 18.32 150 GLU B N 1
ATOM 3143 C CA . GLU B 2 150 ? 25.953 1.072 50.702 1.00 18.97 150 GLU B CA 1
ATOM 3144 C C . GLU B 2 150 ? 26.771 -0.215 50.785 1.00 19.62 150 GLU B C 1
ATOM 3145 O O . GLU B 2 150 ? 26.783 -0.893 51.813 1.00 16.51 150 GLU B O 1
ATOM 3151 N N . LYS B 2 151 ? 27.459 -0.542 49.695 1.00 19.48 151 LYS B N 1
ATOM 3152 C CA . LYS B 2 151 ? 28.276 -1.747 49.643 1.00 21.00 151 LYS B CA 1
ATOM 3153 C C . LYS B 2 151 ? 29.413 -1.728 50.666 1.00 21.45 151 LYS B C 1
ATOM 3154 O O . LYS B 2 151 ? 29.684 -2.741 51.312 1.00 22.16 151 LYS B O 1
ATOM 3160 N N . VAL B 2 152 ? 30.077 -0.584 50.825 1.00 19.03 152 VAL B N 1
ATOM 3161 C CA . VAL B 2 152 ? 31.180 -0.504 51.779 1.00 17.65 152 VAL B CA 1
ATOM 3162 C C . VAL B 2 152 ? 30.763 -0.056 53.182 1.00 17.39 152 VAL B C 1
ATOM 3163 O O . VAL B 2 152 ? 31.593 0.022 54.085 1.00 15.37 152 VAL B O 1
ATOM 3167 N N . GLY B 2 153 ? 29.474 0.223 53.364 1.00 17.18 153 GLY B N 1
ATOM 3168 C CA . GLY B 2 153 ? 28.987 0.640 54.671 1.00 15.98 153 GLY B CA 1
ATOM 3169 C C . GLY B 2 153 ? 29.474 2.003 55.126 1.00 15.35 153 GLY B C 1
ATOM 3170 O O . GLY B 2 153 ? 29.870 2.180 56.284 1.00 15.19 153 GLY B O 1
ATOM 3171 N N . VAL B 2 154 ? 29.431 2.970 54.216 1.00 14.73 154 VAL B N 1
ATOM 3172 C CA . VAL B 2 154 ? 29.868 4.334 54.494 1.00 15.60 154 VAL B CA 1
ATOM 3173 C C . VAL B 2 154 ? 28.830 5.339 53.989 1.00 14.54 154 VAL B C 1
ATOM 3174 O O . VAL B 2 154 ? 28.309 5.202 52.883 1.00 14.75 154 VAL B O 1
ATOM 3178 N N . PRO B 2 155 ? 28.512 6.358 54.805 1.00 15.32 155 PRO B N 1
ATOM 3179 C CA . PRO B 2 155 ? 27.539 7.409 54.483 1.00 15.39 155 PRO B CA 1
ATOM 3180 C C . PRO B 2 155 ? 27.906 8.154 53.201 1.00 13.10 155 PRO B C 1
ATOM 3181 O O . PRO B 2 155 ? 29.082 8.358 52.918 1.00 12.69 155 PRO B O 1
ATOM 3185 N N . VAL B 2 156 ? 26.897 8.572 52.444 1.00 13.32 156 VAL B N 1
ATOM 3186 C CA . VAL B 2 156 ? 27.125 9.305 51.206 1.00 13.29 156 VAL B CA 1
ATOM 3187 C C . VAL B 2 156 ? 26.248 10.553 51.136 1.00 15.24 156 VAL B C 1
ATOM 3188 O O . VAL B 2 156 ? 25.027 10.475 51.284 1.00 16.13 156 VAL B O 1
ATOM 3192 N N . LEU B 2 157 ? 26.879 11.703 50.925 1.00 15.55 157 LEU B N 1
ATOM 3193 C CA . LEU B 2 157 ? 26.149 12.955 50.797 1.00 15.49 157 LEU B CA 1
ATOM 3194 C C . LEU B 2 157 ? 26.134 13.285 49.311 1.00 15.16 157 LEU B C 1
ATOM 3195 O O . LEU B 2 157 ? 27.184 13.361 48.671 1.00 15.87 157 LEU B O 1
ATOM 3200 N N . GLU B 2 158 ? 24.944 13.478 48.762 1.00 16.70 158 GLU B N 1
ATOM 3201 C CA . GLU B 2 158 ? 24.815 13.771 47.341 1.00 16.72 158 GLU B CA 1
ATOM 3202 C C . GLU B 2 158 ? 24.517 15.240 47.090 1.00 17.26 158 GLU B C 1
ATOM 3203 O O . GLU B 2 158 ? 23.517 15.771 47.571 1.00 15.65 158 GLU B O 1
ATOM 3209 N N . VAL B 2 159 ? 25.399 15.890 46.336 1.00 16.83 159 VAL B N 1
ATOM 3210 C CA . VAL B 2 159 ? 25.240 17.299 46.004 1.00 17.65 159 VAL B CA 1
ATOM 3211 C C . VAL B 2 159 ? 24.028 17.479 45.094 1.00 17.32 159 VAL B C 1
ATOM 3212 O O . VAL B 2 159 ? 23.745 16.630 44.251 1.00 16.55 159 VAL B O 1
ATOM 3216 N N . MET B 2 160 ? 23.310 18.583 45.272 1.00 18.46 160 MET B N 1
ATOM 3217 C CA . MET B 2 160 ? 22.126 18.853 44.461 1.00 21.92 160 MET B CA 1
ATOM 3218 C C . MET B 2 160 ? 22.455 19.683 43.224 1.00 21.19 160 MET B C 1
ATOM 3219 O O . MET B 2 160 ? 23.451 20.402 43.200 1.00 19.57 160 MET B O 1
ATOM 3224 N N . ASP B 2 161 ? 21.613 19.572 42.199 1.00 22.25 161 ASP B N 1
ATOM 3225 C CA . ASP B 2 161 ? 21.803 20.312 40.955 1.00 25.29 161 ASP B CA 1
ATOM 3226 C C . ASP B 2 161 ? 21.883 21.819 41.194 1.00 25.74 161 ASP B C 1
ATOM 3227 O O . ASP B 2 161 ? 20.986 22.408 41.794 1.00 25.55 161 ASP B O 1
ATOM 3232 N N . GLY B 2 162 ? 22.968 22.429 40.726 1.00 24.92 162 GLY B N 1
ATOM 3233 C CA . GLY B 2 162 ? 23.147 23.859 40.884 1.00 25.00 162 GLY B CA 1
ATOM 3234 C C . GLY B 2 162 ? 23.603 24.338 42.251 1.00 24.58 162 GLY B C 1
ATOM 3235 O O . GLY B 2 162 ? 23.787 25.538 42.444 1.00 24.10 162 GLY B O 1
ATOM 3236 N N . GLU B 2 163 ? 23.796 23.423 43.198 1.00 23.54 163 GLU B N 1
ATOM 3237 C CA . GLU B 2 163 ? 24.219 23.807 44.545 1.00 21.54 163 GLU B CA 1
ATOM 3238 C C . GLU B 2 163 ? 25.579 24.507 44.529 1.00 21.35 163 GLU B C 1
ATOM 3239 O O . GLU B 2 163 ? 26.520 24.037 43.887 1.00 20.95 163 GLU B O 1
ATOM 3245 N N . SER B 2 164 ? 25.682 25.624 45.244 1.00 18.81 164 SER B N 1
ATOM 3246 C CA . SER B 2 164 ? 26.931 26.385 45.303 1.00 18.42 164 SER B CA 1
ATOM 3247 C C . SER B 2 164 ? 27.955 25.698 46.197 1.00 17.21 164 SER B C 1
ATOM 3248 O O . SER B 2 164 ? 27.610 24.820 46.981 1.00 18.67 164 SER B O 1
ATOM 3251 N N . PRO B 2 165 ? 29.238 26.085 46.077 1.00 18.26 165 PRO B N 1
ATOM 3252 C CA . PRO B 2 165 ? 30.313 25.504 46.891 1.00 16.93 165 PRO B CA 1
ATOM 3253 C C . PRO B 2 165 ? 30.050 25.783 48.369 1.00 17.26 165 PRO B C 1
ATOM 3254 O O . PRO B 2 165 ? 30.261 24.922 49.223 1.00 16.00 165 PRO B O 1
ATOM 3258 N N . GLU B 2 166 ? 29.587 26.999 48.655 1.00 16.95 166 GLU B N 1
ATOM 3259 C CA . GLU B 2 166 ? 29.271 27.407 50.020 1.00 19.94 166 GLU B CA 1
ATOM 3260 C C . GLU B 2 166 ? 28.176 26.534 50.625 1.00 18.36 166 GLU B C 1
ATOM 3261 O O . GLU B 2 166 ? 28.228 26.192 51.807 1.00 19.56 166 GLU B O 1
ATOM 3267 N N . SER B 2 167 ? 27.177 26.181 49.823 1.00 17.95 167 SER B N 1
ATOM 3268 C CA . SER B 2 167 ? 26.091 25.338 50.313 1.00 18.00 167 SER B CA 1
ATOM 3269 C C . SER B 2 167 ? 26.633 23.937 50.583 1.00 16.78 167 SER B C 1
ATOM 3270 O O . SER B 2 167 ? 26.310 23.320 51.601 1.00 16.35 167 SER B O 1
ATOM 3273 N N . ILE B 2 168 ? 27.461 23.441 49.666 1.00 15.56 168 ILE B N 1
ATOM 3274 C CA . ILE B 2 168 ? 28.071 22.121 49.818 1.00 15.02 168 ILE B CA 1
ATOM 3275 C C . ILE B 2 168 ? 28.858 22.082 51.128 1.00 14.18 168 ILE B C 1
ATOM 3276 O O . ILE B 2 168 ? 28.743 21.134 51.914 1.00 14.00 168 ILE B O 1
ATOM 3281 N N . ARG B 2 169 ? 29.655 23.120 51.360 1.00 16.02 169 ARG B N 1
ATOM 3282 C CA . ARG B 2 169 ? 30.455 23.207 52.577 1.00 17.18 169 ARG B CA 1
ATOM 3283 C C . ARG B 2 169 ? 29.532 23.139 53.796 1.00 17.44 169 ARG B C 1
ATOM 3284 O O . ARG B 2 169 ? 29.802 22.422 54.760 1.00 17.18 169 ARG B O 1
ATOM 3292 N N . ARG B 2 170 ? 28.439 23.891 53.740 1.00 18.30 170 ARG B N 1
ATOM 3293 C CA . ARG B 2 170 ? 27.474 23.930 54.837 1.00 18.71 170 ARG B CA 1
ATOM 3294 C C . ARG B 2 170 ? 26.935 22.547 55.181 1.00 16.47 170 ARG B C 1
ATOM 3295 O O . ARG B 2 170 ? 26.981 22.126 56.335 1.00 18.18 170 ARG B O 1
ATOM 3303 N N . ARG B 2 171 ? 26.424 21.841 54.180 1.00 16.10 171 ARG B N 1
ATOM 3304 C CA . ARG B 2 171 ? 25.862 20.519 54.416 1.00 16.20 171 ARG B CA 1
ATOM 3305 C C . ARG B 2 171 ? 26.908 19.480 54.805 1.00 16.35 171 ARG B C 1
ATOM 3306 O O . ARG B 2 171 ? 26.640 18.610 55.636 1.00 15.45 171 ARG B O 1
ATOM 3314 N N . VAL B 2 172 ? 28.093 19.559 54.205 1.00 15.86 172 VAL B N 1
ATOM 3315 C CA . VAL B 2 172 ? 29.159 18.625 54.549 1.00 16.78 172 VAL B CA 1
ATOM 3316 C C . VAL B 2 172 ? 29.546 18.829 56.014 1.00 18.90 172 VAL B C 1
ATOM 3317 O O . VAL B 2 172 ? 29.724 17.860 56.754 1.00 18.62 172 VAL B O 1
ATOM 3321 N N . GLU B 2 173 ? 29.667 20.088 56.431 1.00 19.08 173 GLU B N 1
ATOM 3322 C CA . GLU B 2 173 ? 30.031 20.402 57.813 1.00 20.96 173 GLU B CA 1
ATOM 3323 C C . GLU B 2 173 ? 28.993 19.850 58.786 1.00 19.38 173 GLU B C 1
ATOM 3324 O O . GLU B 2 173 ? 29.338 19.233 59.797 1.00 18.17 173 GLU B O 1
ATOM 3330 N N . GLU B 2 174 ? 27.722 20.081 58.479 1.00 19.15 174 GLU B N 1
ATOM 3331 C CA . GLU B 2 174 ? 26.634 19.608 59.330 1.00 20.79 174 GLU B CA 1
ATOM 3332 C C . GLU B 2 174 ? 26.614 18.087 59.457 1.00 19.60 174 GLU B C 1
ATOM 3333 O O . GLU B 2 174 ? 26.481 17.554 60.559 1.00 19.95 174 GLU B O 1
ATOM 3339 N N . LYS B 2 175 ? 26.747 17.392 58.331 1.00 17.91 175 LYS B N 1
ATOM 3340 C CA . LYS B 2 175 ? 26.718 15.936 58.340 1.00 17.36 175 LYS B CA 1
ATOM 3341 C C . LYS B 2 175 ? 27.929 15.338 59.050 1.00 16.97 175 LYS B C 1
ATOM 3342 O O . LYS B 2 175 ? 27.799 14.370 59.795 1.00 17.82 175 LYS B O 1
ATOM 3348 N N . ALA B 2 176 ? 29.106 15.911 58.819 1.00 17.15 176 ALA B N 1
ATOM 3349 C CA . ALA B 2 176 ? 30.318 15.414 59.455 1.00 17.67 176 ALA B CA 1
ATOM 3350 C C . ALA B 2 176 ? 30.221 15.576 60.969 1.00 19.35 176 ALA B C 1
ATOM 3351 O O . ALA B 2 176 ? 30.687 14.719 61.721 1.00 19.78 176 ALA B O 1
ATOM 3353 N N . ARG B 2 177 ? 29.617 16.674 61.418 1.00 20.00 177 ARG B N 1
ATOM 3354 C CA . ARG B 2 177 ? 29.477 16.912 62.851 1.00 21.93 177 ARG B CA 1
ATOM 3355 C C . ARG B 2 177 ? 28.451 15.970 63.490 1.00 21.75 177 ARG B C 1
ATOM 3356 O O . ARG B 2 177 ? 28.738 15.328 64.496 1.00 22.05 177 ARG B O 1
ATOM 3364 N N . LEU B 2 178 ? 27.261 15.880 62.901 1.00 20.70 178 LEU B N 1
ATOM 3365 C CA . LEU B 2 178 ? 26.215 15.016 63.444 1.00 20.54 178 LEU B CA 1
ATOM 3366 C C . LEU B 2 178 ? 26.543 13.526 63.404 1.00 19.83 178 LEU B C 1
ATOM 3367 O O . LEU B 2 178 ? 26.047 12.759 64.235 1.00 19.59 178 LEU B O 1
ATOM 3372 N N . GLU B 2 179 ? 27.367 13.116 62.443 1.00 19.61 179 GLU B N 1
ATOM 3373 C CA . GLU B 2 179 ? 27.729 11.705 62.311 1.00 18.14 179 GLU B CA 1
ATOM 3374 C C . GLU B 2 179 ? 29.183 11.398 62.678 1.00 16.62 179 GLU B C 1
ATOM 3375 O O . GLU B 2 179 ? 29.689 10.311 62.403 1.00 16.09 179 GLU B O 1
ATOM 3381 N N . ALA B 2 180 ? 29.846 12.355 63.314 1.00 17.38 180 ALA B N 1
ATOM 3382 C CA . ALA B 2 180 ? 31.232 12.179 63.743 1.00 18.04 180 ALA B CA 1
ATOM 3383 C C . ALA B 2 180 ? 32.163 11.647 62.649 1.00 16.89 180 ALA B C 1
ATOM 3384 O O . ALA B 2 180 ? 32.954 10.739 62.889 1.00 17.20 180 ALA B O 1
ATOM 3386 N N . ARG B 2 181 ? 32.065 12.213 61.452 1.00 18.38 181 ARG B N 1
ATOM 3387 C CA . ARG B 2 181 ? 32.923 11.798 60.342 1.00 18.38 181 ARG B CA 1
ATOM 3388 C C . ARG B 2 181 ? 34.285 12.477 60.494 1.00 19.47 181 ARG B C 1
ATOM 3389 O O . ARG B 2 181 ? 34.350 13.650 60.865 1.00 19.99 181 ARG B O 1
ATOM 3397 N N . ASP B 2 182 ? 35.367 11.751 60.205 1.00 19.24 182 ASP B N 1
ATOM 3398 C CA . ASP B 2 182 ? 36.709 12.321 60.316 1.00 18.42 182 ASP B CA 1
ATOM 3399 C C . ASP B 2 182 ? 37.565 12.179 59.051 1.00 19.16 182 ASP B C 1
ATOM 3400 O O . ASP B 2 182 ? 38.757 12.490 59.062 1.00 19.18 182 ASP B O 1
ATOM 3405 N N . LEU B 2 183 ? 36.961 11.696 57.969 1.00 16.38 183 LEU B N 1
ATOM 3406 C CA . LEU B 2 183 ? 37.655 11.565 56.686 1.00 17.18 183 LEU B CA 1
ATOM 3407 C C . LEU B 2 183 ? 36.609 11.791 55.603 1.00 15.68 183 LEU B C 1
ATOM 3408 O O . LEU B 2 183 ? 35.806 10.912 55.308 1.00 17.41 183 LEU B O 1
ATOM 3413 N N . ILE B 2 184 ? 36.614 12.985 55.026 1.00 14.71 184 ILE B N 1
ATOM 3414 C CA . ILE B 2 184 ? 35.654 13.333 53.990 1.00 12.71 184 ILE B CA 1
ATOM 3415 C C . ILE B 2 184 ? 36.301 13.165 52.616 1.00 12.72 184 ILE B C 1
ATOM 3416 O O . ILE B 2 184 ? 37.322 13.785 52.324 1.00 12.74 184 ILE B O 1
ATOM 3421 N N . LEU B 2 185 ? 35.701 12.319 51.783 1.00 11.97 185 LEU B N 1
ATOM 3422 C CA . LEU B 2 185 ? 36.224 12.049 50.445 1.00 13.09 185 LEU B CA 1
ATOM 3423 C C . LEU B 2 185 ? 35.295 12.649 49.387 1.00 11.01 185 LEU B C 1
ATOM 3424 O O . LEU B 2 185 ? 34.175 12.175 49.178 1.00 11.51 185 LEU B O 1
ATOM 3429 N N . VAL B 2 186 ? 35.772 13.699 48.726 1.00 11.56 186 VAL B N 1
ATOM 3430 C CA . VAL B 2 186 ? 34.982 14.379 47.715 1.00 11.26 186 VAL B CA 1
ATOM 3431 C C . VAL B 2 186 ? 35.299 13.892 46.304 1.00 12.18 186 VAL B C 1
ATOM 3432 O O . VAL B 2 186 ? 36.372 14.161 45.751 1.00 11.48 186 VAL B O 1
ATOM 3436 N N . ASP B 2 187 ? 34.334 13.173 45.740 1.00 12.76 187 ASP B N 1
ATOM 3437 C CA . ASP B 2 187 ? 34.416 12.609 44.398 1.00 12.72 187 ASP B CA 1
ATOM 3438 C C . ASP B 2 187 ? 33.949 13.670 43.404 1.00 12.17 187 ASP B C 1
ATOM 3439 O O . ASP B 2 187 ? 32.768 14.016 43.384 1.00 13.96 187 ASP B O 1
ATOM 3444 N N . THR B 2 188 ? 34.863 14.190 42.586 1.00 10.48 188 THR B N 1
ATOM 3445 C CA . THR B 2 188 ? 34.492 15.211 41.608 1.00 10.84 188 THR B CA 1
ATOM 3446 C C . THR B 2 188 ? 34.289 14.610 40.221 1.00 12.14 188 THR B C 1
ATOM 3447 O O . THR B 2 188 ? 34.781 13.518 39.922 1.00 12.13 188 THR B O 1
ATOM 3451 N N . ALA B 2 189 ? 33.556 15.326 39.377 1.00 11.19 189 ALA B N 1
ATOM 3452 C CA . ALA B 2 189 ? 33.291 14.856 38.026 1.00 12.68 189 ALA B CA 1
ATOM 3453 C C . ALA B 2 189 ? 34.572 14.859 37.198 1.00 10.65 189 ALA B C 1
ATOM 3454 O O . ALA B 2 189 ? 35.494 15.628 37.468 1.00 12.55 189 ALA B O 1
ATOM 3456 N N . GLY B 2 190 ? 34.627 13.998 36.188 1.00 11.29 190 GLY B N 1
ATOM 3457 C CA . GLY B 2 190 ? 35.796 13.967 35.333 1.00 10.52 190 GLY B CA 1
ATOM 3458 C C . GLY B 2 190 ? 35.784 15.225 34.481 1.00 11.14 190 GLY B C 1
ATOM 3459 O O . GLY B 2 190 ? 34.718 15.719 34.123 1.00 10.90 190 GLY B O 1
ATOM 3460 N N . ARG B 2 191 ? 36.956 15.764 34.167 1.00 9.95 191 ARG B N 1
ATOM 3461 C CA . ARG B 2 191 ? 37.012 16.959 33.337 1.00 9.60 191 ARG B CA 1
ATOM 3462 C C . ARG B 2 191 ? 38.328 16.992 32.588 1.00 11.20 191 ARG B C 1
ATOM 3463 O O . ARG B 2 191 ? 39.323 16.436 33.052 1.00 12.28 191 ARG B O 1
ATOM 3471 N N . LEU B 2 192 ? 38.320 17.621 31.417 1.00 11.89 192 LEU B N 1
ATOM 3472 C CA . LEU B 2 192 ? 39.532 17.753 30.618 1.00 12.61 192 LEU B CA 1
ATOM 3473 C C . LEU B 2 192 ? 40.393 18.789 31.324 1.00 12.36 192 LEU B C 1
ATOM 3474 O O . LEU B 2 192 ? 39.868 19.749 31.888 1.00 13.37 192 LEU B O 1
ATOM 3479 N N . GLN B 2 193 ? 41.707 18.602 31.298 1.00 11.82 193 GLN B N 1
ATOM 3480 C CA . GLN B 2 193 ? 42.595 19.537 31.976 1.00 13.36 193 GLN B CA 1
ATOM 3481 C C . GLN B 2 193 ? 42.641 20.911 31.295 1.00 13.13 193 GLN B C 1
ATOM 3482 O O . GLN B 2 193 ? 43.232 21.847 31.828 1.00 13.27 193 GLN B O 1
ATOM 3488 N N . ILE B 2 194 ? 42.010 21.022 30.128 1.00 13.05 194 ILE B N 1
ATOM 3489 C CA . ILE B 2 194 ? 41.970 22.278 29.379 1.00 16.68 194 ILE B CA 1
ATOM 3490 C C . ILE B 2 194 ? 40.581 22.919 29.363 1.00 15.62 194 ILE B C 1
ATOM 3491 O O . ILE B 2 194 ? 40.370 23.914 28.670 1.00 16.74 194 ILE B O 1
ATOM 3496 N N . ASP B 2 195 ? 39.639 22.340 30.107 1.00 14.88 195 ASP B N 1
ATOM 3497 C CA . ASP B 2 195 ? 38.277 22.868 30.183 1.00 15.12 195 ASP B CA 1
ATOM 3498 C C . ASP B 2 195 ? 38.299 24.001 31.209 1.00 13.76 195 ASP B C 1
ATOM 3499 O O . ASP B 2 195 ? 38.201 23.762 32.414 1.00 13.05 195 ASP B O 1
ATOM 3504 N N . GLU B 2 196 ? 38.446 25.234 30.725 1.00 12.29 196 GLU B N 1
ATOM 3505 C CA . GLU B 2 196 ? 38.535 26.397 31.608 1.00 11.46 196 GLU B CA 1
ATOM 3506 C C . GLU B 2 196 ? 37.398 26.546 32.615 1.00 10.99 196 GLU B C 1
ATOM 3507 O O . GLU B 2 196 ? 37.648 26.728 33.803 1.00 13.04 196 GLU B O 1
ATOM 3513 N N . PRO B 2 197 ? 36.135 26.476 32.163 1.00 12.62 197 PRO B N 1
ATOM 3514 C CA . PRO B 2 197 ? 35.027 26.617 33.113 1.00 12.22 197 PRO B CA 1
ATOM 3515 C C . PRO B 2 197 ? 35.059 25.585 34.240 1.00 11.50 197 PRO B C 1
ATOM 3516 O O . PRO B 2 197 ? 34.945 25.939 35.415 1.00 10.06 197 PRO B O 1
ATOM 3520 N N . LEU B 2 198 ? 35.216 24.312 33.877 1.00 10.97 198 LEU B N 1
ATOM 3521 C CA . LEU B 2 198 ? 35.245 23.231 34.861 1.00 12.35 198 LEU B CA 1
ATOM 3522 C C . LEU B 2 198 ? 36.500 23.205 35.725 1.00 11.47 198 LEU B C 1
ATOM 3523 O O . LEU B 2 198 ? 36.446 22.833 36.897 1.00 13.71 198 LEU B O 1
ATOM 3528 N N . MET B 2 199 ? 37.640 23.574 35.157 1.00 12.93 199 MET B N 1
ATOM 3529 C CA . MET B 2 199 ? 38.862 23.599 35.953 1.00 10.81 199 MET B CA 1
ATOM 3530 C C . MET B 2 199 ? 38.744 24.765 36.936 1.00 12.96 199 MET B C 1
ATOM 3531 O O . MET B 2 199 ? 39.261 24.711 38.053 1.00 12.07 199 MET B O 1
ATOM 3536 N N . GLY B 2 200 ? 38.049 25.818 36.510 1.00 13.83 200 GLY B N 1
ATOM 3537 C CA . GLY B 2 200 ? 37.846 26.968 37.374 1.00 13.71 200 GLY B CA 1
ATOM 3538 C C . GLY B 2 200 ? 36.885 26.599 38.491 1.00 14.47 200 GLY B C 1
ATOM 3539 O O . GLY B 2 200 ? 37.020 27.067 39.622 1.00 15.29 200 GLY B O 1
ATOM 3540 N N . GLU B 2 201 ? 35.906 25.756 38.180 1.00 15.13 201 GLU B N 1
ATOM 3541 C CA . GLU B 2 201 ? 34.945 25.330 39.191 1.00 15.50 201 GLU B CA 1
ATOM 3542 C C . GLU B 2 201 ? 35.648 24.479 40.243 1.00 15.33 201 GLU B C 1
ATOM 3543 O O . GLU B 2 201 ? 35.336 24.562 41.431 1.00 13.88 201 GLU B O 1
ATOM 3549 N N . LEU B 2 202 ? 36.595 23.656 39.797 1.00 13.83 202 LEU B N 1
ATOM 3550 C CA . LEU B 2 202 ? 37.337 22.788 40.704 1.00 13.35 202 LEU B CA 1
ATOM 3551 C C . LEU B 2 202 ? 38.198 23.622 41.646 1.00 12.94 202 LEU B C 1
ATOM 3552 O O . LEU B 2 202 ? 38.311 23.315 42.832 1.00 11.74 202 LEU B O 1
ATOM 3557 N N . ALA B 2 203 ? 38.812 24.675 41.108 1.00 12.76 203 ALA B N 1
ATOM 3558 C CA . ALA B 2 203 ? 39.661 25.558 41.903 1.00 12.33 203 ALA B CA 1
ATOM 3559 C C . ALA B 2 203 ? 38.836 26.285 42.960 1.00 12.67 203 ALA B C 1
ATOM 3560 O O . ALA B 2 203 ? 39.276 26.451 44.103 1.00 13.29 203 ALA B O 1
ATOM 3562 N N . ARG B 2 204 ? 37.641 26.722 42.571 1.00 13.70 204 ARG B N 1
ATOM 3563 C CA . ARG B 2 204 ? 36.756 27.423 43.494 1.00 15.15 204 ARG B CA 1
ATOM 3564 C C . ARG B 2 204 ? 36.263 26.477 44.581 1.00 14.56 204 ARG B C 1
ATOM 3565 O O . ARG B 2 204 ? 36.183 26.855 45.749 1.00 14.96 204 ARG B O 1
ATOM 3573 N N . LEU B 2 205 ? 35.931 25.246 44.205 1.00 12.65 205 LEU B N 1
ATOM 3574 C CA . LEU B 2 205 ? 35.466 24.280 45.194 1.00 13.97 205 LEU B CA 1
ATOM 3575 C C . LEU B 2 205 ? 36.582 24.060 46.216 1.00 13.80 205 LEU B C 1
ATOM 3576 O O . LEU B 2 205 ? 36.336 23.945 47.419 1.00 14.82 205 LEU B O 1
ATOM 3581 N N . LYS B 2 206 ? 3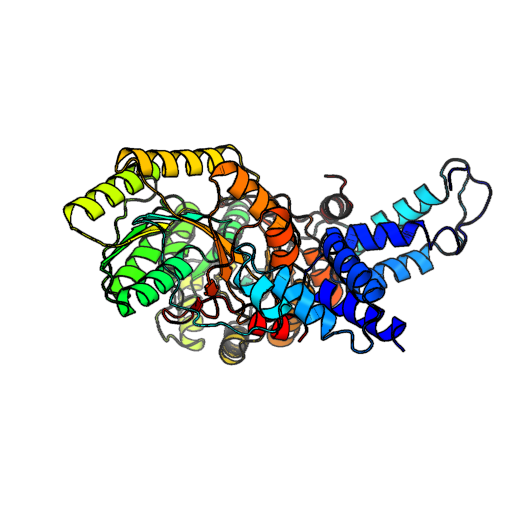7.819 24.020 45.729 1.00 16.22 206 LYS B N 1
ATOM 3582 C CA . LYS B 2 206 ? 38.970 23.823 46.601 1.00 15.88 206 LYS B CA 1
ATOM 3583 C C . LYS B 2 206 ? 39.160 24.976 47.582 1.00 16.16 206 LYS B C 1
ATOM 3584 O O . LYS B 2 206 ? 39.439 24.755 48.763 1.00 15.99 206 LYS B O 1
ATOM 3590 N N . GLU B 2 207 ? 39.022 26.208 47.108 1.00 18.10 207 GLU B N 1
ATOM 3591 C CA . GLU B 2 207 ? 39.204 27.342 48.006 1.00 20.14 207 GLU B CA 1
ATOM 3592 C C . GLU B 2 207 ? 38.122 27.388 49.092 1.00 19.60 207 GLU B C 1
ATOM 3593 O O . GLU B 2 207 ? 38.391 27.800 50.223 1.00 19.31 207 GLU B O 1
ATOM 3599 N N . VAL B 2 208 ? 36.917 26.932 48.759 1.00 18.18 208 VAL B N 1
ATOM 3600 C CA . VAL B 2 208 ? 35.810 26.909 49.715 1.00 18.37 208 VAL B CA 1
ATOM 3601 C C . VAL B 2 208 ? 35.901 25.743 50.707 1.00 17.30 208 VAL B C 1
ATOM 3602 O O . VAL B 2 208 ? 35.700 25.929 51.911 1.00 15.73 208 VAL B O 1
ATOM 3606 N N . LEU B 2 209 ? 36.197 24.544 50.213 1.00 16.23 209 LEU B N 1
ATOM 3607 C CA . LEU B 2 209 ? 36.286 23.377 51.093 1.00 17.74 209 LEU B CA 1
ATOM 3608 C C . LEU B 2 209 ? 37.637 23.208 51.795 1.00 17.81 209 LEU B C 1
ATOM 3609 O O . LEU B 2 209 ? 37.692 22.703 52.917 1.00 19.88 209 LEU B O 1
ATOM 3614 N N . GLY B 2 210 ? 38.716 23.631 51.142 1.00 16.01 210 GLY B N 1
ATOM 3615 C CA . GLY B 2 210 ? 40.038 23.524 51.737 1.00 16.88 210 GLY B CA 1
ATOM 3616 C C . GLY B 2 210 ? 40.517 22.106 52.009 1.00 18.56 210 GLY B C 1
ATOM 3617 O O . GLY B 2 210 ? 40.766 21.745 53.163 1.00 17.05 210 GLY B O 1
ATOM 3618 N N . PRO B 2 211 ? 40.679 21.278 50.962 1.00 17.45 211 PRO B N 1
ATOM 3619 C CA . PRO B 2 211 ? 41.134 19.886 51.097 1.00 16.30 211 PRO B CA 1
ATOM 3620 C C . PRO B 2 211 ? 42.556 19.777 51.645 1.00 16.75 211 PRO B C 1
ATOM 3621 O O . PRO B 2 211 ? 43.410 20.603 51.328 1.00 16.57 211 PRO B O 1
ATOM 3625 N N . ASP B 2 212 ? 42.802 18.744 52.447 1.00 16.58 212 ASP B N 1
ATOM 3626 C CA . ASP B 2 212 ? 44.127 18.495 53.006 1.00 16.18 212 ASP B CA 1
ATOM 3627 C C . ASP B 2 212 ? 44.939 17.704 51.986 1.00 15.41 212 ASP B C 1
ATOM 3628 O O . ASP B 2 212 ? 46.168 17.693 52.021 1.00 17.09 212 ASP B O 1
ATOM 3633 N N . GLU B 2 213 ? 44.235 17.031 51.082 1.00 14.73 213 GLU B N 1
ATOM 3634 C CA . GLU B 2 213 ? 44.871 16.244 50.036 1.00 11.97 213 GLU B CA 1
ATOM 3635 C C . GLU B 2 213 ? 44.038 16.367 48.766 1.00 11.68 213 GLU B C 1
ATOM 3636 O O . GLU B 2 213 ? 42.812 16.369 48.819 1.00 11.76 213 GLU B O 1
ATOM 3642 N N . VAL B 2 214 ? 44.712 16.481 47.629 1.00 9.81 214 VAL B N 1
ATOM 3643 C CA . VAL B 2 214 ? 44.037 16.552 46.342 1.00 10.87 214 VAL B CA 1
ATOM 3644 C C . VAL B 2 214 ? 44.718 15.449 45.542 1.00 10.59 214 VAL B C 1
ATOM 3645 O O . VAL B 2 214 ? 45.883 15.570 45.156 1.00 11.76 214 VAL B O 1
ATOM 3649 N N . LEU B 2 215 ? 43.993 14.362 45.317 1.00 11.12 215 LEU B N 1
ATOM 3650 C CA . LEU B 2 215 ? 44.559 13.224 44.614 1.00 9.69 215 LEU B CA 1
ATOM 3651 C C . LEU B 2 215 ? 44.165 13.132 43.149 1.00 9.95 215 LEU B C 1
ATOM 3652 O O . LEU B 2 215 ? 42.983 13.105 42.803 1.00 10.30 215 LEU B O 1
ATOM 3657 N N . LEU B 2 216 ? 45.174 13.101 42.290 1.00 10.44 216 LEU B N 1
ATOM 3658 C CA . LEU B 2 216 ? 44.947 12.964 40.863 1.00 10.09 216 LEU B CA 1
ATOM 3659 C C . LEU B 2 216 ? 44.852 11.463 40.598 1.00 8.61 216 LEU B C 1
ATOM 3660 O O . LEU B 2 216 ? 45.801 10.717 40.849 1.00 9.91 216 LEU B O 1
ATOM 3665 N N . VAL B 2 217 ? 43.692 11.026 40.122 1.00 9.04 217 VAL B N 1
ATOM 3666 C CA . VAL B 2 217 ? 43.464 9.619 39.813 1.00 9.16 217 VAL B CA 1
ATOM 3667 C C . VAL B 2 217 ? 43.842 9.434 38.343 1.00 10.40 217 VAL B C 1
ATOM 3668 O O . VAL B 2 217 ? 43.193 9.971 37.442 1.00 12.04 217 VAL B O 1
ATOM 3672 N N . LEU B 2 218 ? 44.907 8.676 38.122 1.00 11.55 218 LEU B N 1
ATOM 3673 C CA . LEU B 2 218 ? 45.438 8.445 36.788 1.00 12.29 218 LEU B CA 1
ATOM 3674 C C . LEU B 2 218 ? 45.330 6.998 36.337 1.00 12.08 218 LEU B C 1
ATOM 3675 O O . LEU B 2 218 ? 45.786 6.089 37.020 1.00 12.16 218 LEU B O 1
ATOM 3680 N N . ASP B 2 219 ? 44.732 6.805 35.170 1.00 12.29 219 ASP B N 1
ATOM 3681 C CA . ASP B 2 219 ? 44.563 5.484 34.586 1.00 12.98 219 ASP B CA 1
ATOM 3682 C C . ASP B 2 219 ? 45.939 4.979 34.140 1.00 12.17 219 ASP B C 1
ATOM 3683 O O . ASP B 2 219 ? 46.698 5.706 33.502 1.00 12.22 219 ASP B O 1
ATOM 3688 N N . ALA B 2 220 ? 46.263 3.739 34.493 1.00 10.83 220 ALA B N 1
ATOM 3689 C CA . ALA B 2 220 ? 47.553 3.162 34.132 1.00 11.83 220 ALA B CA 1
ATOM 3690 C C . ALA B 2 220 ? 47.793 3.123 32.625 1.00 11.90 220 ALA B C 1
ATOM 3691 O O . ALA B 2 220 ? 48.941 3.111 32.188 1.00 13.40 220 ALA B O 1
ATOM 3693 N N . MET B 2 221 ? 46.721 3.100 31.833 1.00 12.71 221 MET B N 1
ATOM 3694 C CA . MET B 2 221 ? 46.867 3.041 30.378 1.00 12.06 221 MET B CA 1
ATOM 3695 C C . MET B 2 221 ? 47.079 4.405 29.727 1.00 11.74 221 MET B C 1
ATOM 3696 O O . MET B 2 221 ? 47.284 4.487 28.517 1.00 10.90 221 MET B O 1
ATOM 3701 N N . THR B 2 222 ? 47.035 5.471 30.523 1.00 11.32 222 THR B N 1
ATOM 3702 C CA . THR B 2 222 ? 47.213 6.819 29.989 1.00 10.99 222 THR B CA 1
ATOM 3703 C C . THR B 2 222 ? 48.507 6.918 29.189 1.00 11.20 222 THR B C 1
ATOM 3704 O O . THR B 2 222 ? 49.541 6.391 29.595 1.00 12.40 222 THR B O 1
ATOM 3708 N N . GLY B 2 223 ? 48.437 7.601 28.052 1.00 11.40 223 GLY B N 1
ATOM 3709 C CA . GLY B 2 223 ? 49.601 7.750 27.191 1.00 10.93 223 GLY B CA 1
ATOM 3710 C C . GLY B 2 223 ? 50.466 8.988 27.392 1.00 11.50 223 GLY B C 1
ATOM 3711 O O . GLY B 2 223 ? 50.605 9.496 28.503 1.00 10.93 223 GLY B O 1
ATOM 3712 N N . GLN B 2 224 ? 51.050 9.464 26.294 1.00 11.36 224 GLN B N 1
ATOM 3713 C CA . GLN B 2 224 ? 51.940 10.622 26.297 1.00 13.52 224 GLN B CA 1
ATOM 3714 C C . GLN B 2 224 ? 51.405 11.887 26.961 1.00 14.23 224 GLN B C 1
ATOM 3715 O O . GLN B 2 224 ? 52.177 12.676 27.5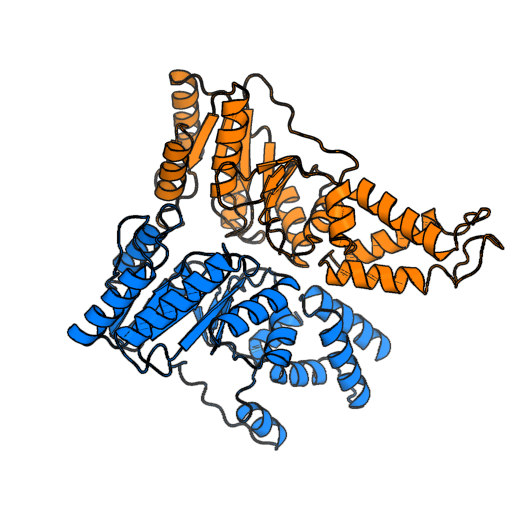02 1.00 14.48 224 GLN B O 1
ATOM 3721 N N . GLU B 2 225 ? 50.095 12.087 26.917 1.00 13.59 225 GLU B N 1
ATOM 3722 C CA . GLU B 2 225 ? 49.506 13.284 27.516 1.00 15.36 225 GLU B CA 1
ATOM 3723 C C . GLU B 2 225 ? 49.459 13.284 29.043 1.00 13.82 225 GLU B C 1
ATOM 3724 O O . GLU B 2 225 ? 49.036 14.267 29.646 1.00 13.28 225 GLU B O 1
ATOM 3730 N N . ALA B 2 226 ? 49.896 12.197 29.672 1.00 12.96 226 ALA B N 1
ATOM 3731 C CA . ALA B 2 226 ? 49.888 12.137 31.133 1.00 12.98 226 ALA B CA 1
ATOM 3732 C C . ALA B 2 226 ? 50.648 13.326 31.704 1.00 13.32 226 ALA B C 1
ATOM 3733 O O . ALA B 2 226 ? 50.259 13.897 32.725 1.00 12.15 226 ALA B O 1
ATOM 3735 N N . LEU B 2 227 ? 51.739 13.685 31.036 1.00 14.05 227 LEU B N 1
ATOM 3736 C CA . LEU B 2 227 ? 52.584 14.798 31.445 1.00 15.10 227 LEU B CA 1
ATOM 3737 C C . LEU B 2 227 ? 51.800 16.105 31.543 1.00 13.67 227 LEU B C 1
ATOM 3738 O O . LEU B 2 227 ? 51.821 16.776 32.580 1.00 13.76 227 LEU B O 1
ATOM 3743 N N . SER B 2 228 ? 51.116 16.468 30.463 1.00 13.78 228 SER B N 1
ATOM 3744 C CA . SER B 2 228 ? 50.341 17.706 30.428 1.00 13.92 228 SER B CA 1
ATOM 3745 C C . SER B 2 228 ? 49.138 17.680 31.362 1.00 14.19 228 SER B C 1
ATOM 3746 O O . SER B 2 228 ? 48.753 18.704 31.922 1.00 13.75 228 SER B O 1
ATOM 3749 N N . VAL B 2 229 ? 48.537 16.507 31.514 1.00 13.10 229 VAL B N 1
ATOM 3750 C CA . VAL B 2 229 ? 47.391 16.355 32.389 1.00 12.26 229 VAL B CA 1
ATOM 3751 C C . VAL B 2 229 ? 47.814 16.584 33.843 1.00 13.62 229 VAL B C 1
ATOM 3752 O O . VAL B 2 229 ? 47.183 17.352 34.567 1.00 13.30 229 VAL B O 1
ATOM 3756 N N . ALA B 2 230 ? 48.892 15.930 34.262 1.00 12.42 230 ALA B N 1
ATOM 3757 C CA . ALA B 2 230 ? 49.365 16.078 35.635 1.00 12.87 230 ALA B CA 1
ATOM 3758 C C . ALA B 2 230 ? 49.756 17.524 35.938 1.00 12.78 230 ALA B C 1
ATOM 3759 O O . ALA B 2 230 ? 49.411 18.066 36.983 1.00 10.91 230 ALA B O 1
ATOM 3761 N N . ARG B 2 231 ? 50.482 18.143 35.018 1.00 13.83 231 ARG B N 1
ATOM 3762 C CA . ARG B 2 231 ? 50.923 19.514 35.209 1.00 15.44 231 ARG B CA 1
ATOM 3763 C C . ARG B 2 231 ? 49.757 20.506 35.302 1.00 14.05 231 ARG B C 1
ATOM 3764 O O . ARG B 2 231 ? 49.774 21.417 36.132 1.00 13.94 231 ARG B O 1
ATOM 3772 N N . ALA B 2 232 ? 48.744 20.327 34.462 1.00 11.19 232 ALA B N 1
ATOM 3773 C CA . ALA B 2 232 ? 47.599 21.234 34.460 1.00 12.89 232 ALA B CA 1
ATOM 3774 C C . ALA B 2 232 ? 46.796 21.124 35.756 1.00 11.88 232 ALA B C 1
ATOM 3775 O O . ALA B 2 232 ? 46.401 22.132 36.342 1.00 11.97 232 ALA B O 1
ATOM 3777 N N . PHE B 2 233 ? 46.545 19.902 36.211 1.00 12.36 233 PHE B N 1
ATOM 3778 C CA . PHE B 2 233 ? 45.796 19.749 37.451 1.00 11.82 233 PHE B CA 1
ATOM 3779 C C . PHE B 2 233 ? 46.608 20.290 38.619 1.00 11.68 233 PHE B C 1
ATOM 3780 O O . PHE B 2 233 ? 46.062 20.934 39.513 1.00 14.14 233 PHE B O 1
ATOM 3788 N N . ASP B 2 234 ? 47.917 20.053 38.592 1.00 12.22 234 ASP B N 1
ATOM 3789 C CA . ASP B 2 234 ? 48.796 20.514 39.663 1.00 12.59 234 ASP B CA 1
ATOM 3790 C C . ASP B 2 234 ? 48.880 22.040 39.725 1.00 15.36 234 ASP B C 1
ATOM 3791 O O . ASP B 2 234 ? 48.869 22.633 40.809 1.00 14.21 234 ASP B O 1
ATOM 3796 N N . GLU B 2 235 ? 48.951 22.683 38.568 1.00 15.06 235 GLU B N 1
ATOM 3797 C CA . GLU B 2 235 ? 49.054 24.135 38.556 1.00 20.19 235 GLU B CA 1
ATOM 3798 C C . GLU B 2 235 ? 47.728 24.826 38.857 1.00 21.03 235 GLU B C 1
ATOM 3799 O O . GLU B 2 235 ? 47.703 25.920 39.421 1.00 20.66 235 GLU B O 1
ATOM 3805 N N . LYS B 2 236 ? 46.627 24.178 38.496 1.00 21.11 236 LYS B N 1
ATOM 3806 C CA . LYS B 2 236 ? 45.304 24.747 38.709 1.00 23.23 236 LYS B CA 1
ATOM 3807 C C . LYS B 2 236 ? 44.705 24.488 40.094 1.00 22.73 236 LYS B C 1
ATOM 3808 O O . LYS B 2 236 ? 44.092 25.380 40.682 1.00 21.78 236 LYS B O 1
ATOM 3814 N N . VAL B 2 237 ? 44.882 23.282 40.624 1.00 22.16 237 VAL B N 1
ATOM 3815 C CA . VAL B 2 237 ? 44.306 22.960 41.923 1.00 23.02 237 VAL B CA 1
ATOM 3816 C C . VAL B 2 237 ? 45.268 22.393 42.965 1.00 23.52 237 VAL B C 1
ATOM 3817 O O . VAL B 2 237 ? 44.850 22.044 44.066 1.00 26.49 237 VAL B O 1
ATOM 3821 N N . GLY B 2 238 ? 46.547 22.283 42.621 1.00 21.82 238 GLY B N 1
ATOM 3822 C CA . GLY B 2 238 ? 47.526 21.781 43.573 1.00 20.31 238 GLY B CA 1
ATOM 3823 C C . GLY B 2 238 ? 47.389 20.331 44.007 1.00 20.48 238 GLY B C 1
ATOM 3824 O O . GLY B 2 238 ? 46.838 20.025 45.069 1.00 21.38 238 GLY B O 1
ATOM 3825 N N . VAL B 2 239 ? 47.910 19.430 43.187 1.00 18.21 239 VAL B N 1
ATOM 3826 C CA . VAL B 2 239 ? 47.865 18.008 43.489 1.00 16.06 239 VAL B CA 1
ATOM 3827 C C . VAL B 2 239 ? 48.857 17.698 44.610 1.00 14.97 239 VAL B C 1
ATOM 3828 O O . VAL B 2 239 ? 49.971 18.218 44.629 1.00 12.88 239 VAL B O 1
ATOM 3832 N N . THR B 2 240 ? 48.450 16.844 45.542 1.00 14.40 240 THR B N 1
ATOM 3833 C CA . THR B 2 240 ? 49.307 16.480 46.658 1.00 12.90 240 THR B CA 1
ATOM 3834 C C . THR B 2 240 ? 49.714 15.013 46.580 1.00 11.83 240 THR B C 1
ATOM 3835 O O . THR B 2 240 ? 50.591 14.559 47.317 1.00 11.82 240 THR B O 1
ATOM 3839 N N . GLY B 2 241 ? 49.068 14.270 45.691 1.00 11.49 241 GLY B N 1
ATOM 3840 C CA . GLY B 2 241 ? 49.388 12.864 45.560 1.00 11.72 241 GLY B CA 1
ATOM 3841 C C . GLY B 2 241 ? 48.611 12.234 44.427 1.00 12.65 241 GLY B C 1
ATOM 3842 O O . GLY B 2 241 ? 47.705 12.860 43.870 1.00 13.64 241 GLY B O 1
ATOM 3843 N N . LEU B 2 242 ? 48.953 10.996 44.089 1.00 11.89 242 LEU B N 1
ATOM 3844 C CA . LEU B 2 242 ? 48.272 10.314 43.000 1.00 12.80 242 LEU B CA 1
ATOM 3845 C C . LEU B 2 242 ? 47.836 8.894 43.300 1.00 12.82 242 LEU B C 1
ATOM 3846 O O . LEU B 2 242 ? 48.367 8.236 44.196 1.00 12.69 242 LEU B O 1
ATOM 3851 N N . VAL B 2 243 ? 46.845 8.440 42.538 1.00 12.53 243 VAL B N 1
ATOM 3852 C CA . VAL B 2 243 ? 46.349 7.080 42.633 1.00 12.84 243 VAL B CA 1
ATOM 3853 C C . VAL B 2 243 ? 46.464 6.551 41.209 1.00 12.50 243 VAL B C 1
ATOM 3854 O O . VAL B 2 243 ? 45.972 7.173 40.266 1.00 14.31 243 VAL B O 1
ATOM 3858 N N . LEU B 2 244 ? 47.130 5.415 41.052 1.00 10.80 244 LEU B N 1
ATOM 3859 C CA . LEU B 2 244 ? 47.304 4.821 39.731 1.00 12.70 244 LEU B CA 1
ATOM 3860 C C . LEU B 2 244 ? 46.316 3.667 39.638 1.00 10.40 244 LEU B C 1
ATOM 3861 O O . LEU B 2 244 ? 46.463 2.662 40.329 1.00 12.11 244 LEU B O 1
ATOM 3866 N N . THR B 2 245 ? 45.316 3.809 38.775 1.00 11.50 245 THR B N 1
ATOM 3867 C CA . THR B 2 245 ? 44.286 2.784 38.647 1.00 10.67 245 THR B CA 1
ATOM 3868 C C . THR B 2 245 ? 44.443 1.796 37.498 1.00 10.45 245 THR B C 1
ATOM 3869 O O . THR B 2 245 ? 45.252 1.987 36.594 1.00 10.39 245 THR B O 1
ATOM 3873 N N . LYS B 2 246 ? 43.638 0.738 37.566 1.00 9.45 246 LYS B N 1
ATOM 3874 C CA . LYS B 2 246 ? 43.590 -0.317 36.567 1.00 11.03 246 LYS B CA 1
ATOM 3875 C C . LYS B 2 246 ? 44.923 -1.027 36.336 1.00 11.73 246 LYS B C 1
ATOM 3876 O O . LYS B 2 246 ? 45.259 -1.413 35.216 1.00 13.33 246 LYS B O 1
ATOM 3882 N N . LEU B 2 247 ? 45.672 -1.217 37.415 1.00 12.35 247 LEU B N 1
ATOM 3883 C CA . LEU B 2 247 ? 46.959 -1.898 37.324 1.00 11.93 247 LEU B CA 1
ATOM 3884 C C . LEU B 2 247 ? 46.767 -3.401 37.149 1.00 14.16 247 LEU B C 1
ATOM 3885 O O . LEU B 2 247 ? 47.729 -4.130 36.902 1.00 14.38 247 LEU B O 1
ATOM 3890 N N . ASP B 2 248 ? 45.526 -3.869 37.275 1.00 12.88 248 ASP B N 1
ATOM 3891 C CA . ASP B 2 248 ? 45.271 -5.289 37.077 1.00 15.46 248 ASP B CA 1
ATOM 3892 C C . ASP B 2 248 ? 45.241 -5.597 35.580 1.00 16.39 248 ASP B C 1
ATOM 3893 O O . ASP B 2 248 ? 45.074 -6.747 35.171 1.00 16.31 248 ASP B O 1
ATOM 3898 N N . GLY B 2 249 ? 45.415 -4.553 34.771 1.00 16.55 249 GLY B N 1
ATOM 3899 C CA . GLY B 2 249 ? 45.463 -4.714 33.327 1.00 16.65 249 GLY B CA 1
ATOM 3900 C C . GLY B 2 249 ? 46.914 -4.984 32.957 1.00 16.10 249 GLY B C 1
ATOM 3901 O O . GLY B 2 249 ? 47.729 -5.237 33.847 1.00 16.30 249 GLY B O 1
ATOM 3902 N N . ASP B 2 250 ? 47.258 -4.929 31.671 1.00 16.49 250 ASP B N 1
ATOM 3903 C CA . ASP B 2 250 ? 48.639 -5.185 31.275 1.00 17.76 250 ASP B CA 1
ATOM 3904 C C . ASP B 2 250 ? 49.369 -3.952 30.752 1.00 17.10 250 ASP B C 1
ATOM 3905 O O . ASP B 2 250 ? 50.438 -4.062 30.151 1.00 16.25 250 ASP B O 1
ATOM 3910 N N . ALA B 2 251 ? 48.799 -2.774 30.983 1.00 17.44 251 ALA B N 1
ATOM 3911 C CA . ALA B 2 251 ? 49.450 -1.542 30.550 1.00 17.97 251 ALA B CA 1
ATOM 3912 C C . ALA B 2 251 ? 50.728 -1.419 31.380 1.00 17.82 251 ALA B C 1
ATOM 3913 O O . ALA B 2 251 ? 50.721 -1.712 32.572 1.00 18.42 251 ALA B O 1
ATOM 3915 N N . ARG B 2 252 ? 51.817 -0.995 30.744 1.00 18.44 252 ARG B N 1
ATOM 3916 C CA . ARG B 2 252 ? 53.110 -0.849 31.411 1.00 19.68 252 ARG B CA 1
ATOM 3917 C C . ARG B 2 252 ? 53.098 0.183 32.542 1.00 18.76 252 ARG B C 1
ATOM 3918 O O . ARG B 2 252 ? 53.850 0.059 33.508 1.00 19.65 252 ARG B O 1
ATOM 3926 N N . GLY B 2 253 ? 52.257 1.207 32.414 1.00 15.85 253 GLY B N 1
ATOM 3927 C CA . GLY B 2 253 ? 52.154 2.219 33.455 1.00 13.59 253 GLY B CA 1
ATOM 3928 C C . GLY B 2 253 ? 53.156 3.363 33.457 1.00 12.77 253 GLY B C 1
ATOM 3929 O O . GLY B 2 253 ? 53.378 3.986 34.498 1.00 13.81 253 GLY B O 1
ATOM 3930 N N . GLY B 2 254 ? 53.748 3.653 32.303 1.00 11.89 254 GLY B N 1
ATOM 3931 C CA . GLY B 2 254 ? 54.720 4.731 32.212 1.00 10.92 254 GLY B CA 1
ATOM 3932 C C . GLY B 2 254 ? 54.168 6.103 32.563 1.00 11.92 254 GLY B C 1
ATOM 3933 O O . GLY B 2 254 ? 54.919 7.007 32.927 1.00 12.06 254 GLY B O 1
ATOM 3934 N N . ALA B 2 255 ? 52.854 6.267 32.452 1.00 11.74 255 ALA B N 1
ATOM 3935 C CA . ALA B 2 255 ? 52.217 7.538 32.780 1.00 9.28 255 ALA B CA 1
ATOM 3936 C C . ALA B 2 255 ? 52.564 7.956 34.211 1.00 10.83 255 ALA B C 1
ATOM 3937 O O . ALA B 2 255 ? 52.618 9.146 34.524 1.00 12.81 255 ALA B O 1
ATOM 3939 N N . ALA B 2 256 ? 52.799 6.973 35.075 1.00 10.67 256 ALA B N 1
ATOM 3940 C CA . ALA B 2 256 ? 53.138 7.241 36.472 1.00 11.33 256 ALA B CA 1
ATOM 3941 C C . ALA B 2 256 ? 54.451 8.006 36.595 1.00 13.44 256 ALA B C 1
ATOM 3942 O O . ALA B 2 256 ? 54.569 8.930 37.405 1.00 13.67 256 ALA B O 1
ATOM 3944 N N . LEU B 2 257 ? 55.443 7.619 35.799 1.00 13.28 257 LEU B N 1
ATOM 3945 C CA . LEU B 2 257 ? 56.732 8.295 35.844 1.00 13.46 257 LEU B CA 1
ATOM 3946 C C . LEU B 2 257 ? 56.577 9.712 35.312 1.00 12.02 257 LEU B C 1
ATOM 3947 O O . LEU B 2 257 ? 57.186 10.646 35.829 1.00 12.93 257 LEU B O 1
ATOM 3952 N N . SER B 2 258 ? 55.759 9.870 34.277 1.00 14.04 258 SER B N 1
ATOM 3953 C CA . SER B 2 258 ? 55.528 11.188 33.693 1.00 12.78 258 SER B CA 1
ATOM 3954 C C . SER B 2 258 ? 54.902 12.119 34.730 1.00 12.50 258 SER B C 1
ATOM 3955 O O . SER B 2 258 ? 55.337 13.260 34.890 1.00 13.37 258 SER B O 1
ATOM 3958 N N . ALA B 2 259 ? 53.890 11.623 35.438 1.00 11.90 259 ALA B N 1
ATOM 3959 C CA . ALA B 2 259 ? 53.192 12.417 36.446 1.00 13.83 259 ALA B CA 1
ATOM 3960 C C . ALA B 2 259 ? 54.101 12.742 37.626 1.00 15.60 259 ALA B C 1
ATOM 3961 O O . ALA B 2 259 ? 54.071 13.851 38.152 1.00 13.76 259 ALA B O 1
ATOM 3963 N N . ARG B 2 260 ? 54.902 11.764 38.037 1.00 15.36 260 ARG B N 1
ATOM 3964 C CA . ARG B 2 260 ? 55.833 11.945 39.149 1.00 17.96 260 ARG B CA 1
ATOM 3965 C C . ARG B 2 260 ? 56.897 12.973 38.815 1.00 17.72 260 ARG B C 1
ATOM 3966 O O . ARG B 2 260 ? 57.229 13.835 39.634 1.00 19.73 260 ARG B O 1
ATOM 3974 N N . HIS B 2 261 ? 57.433 12.873 37.603 1.00 17.48 261 HIS B N 1
ATOM 3975 C CA . HIS B 2 261 ? 58.488 13.766 37.149 1.00 18.18 261 HIS B CA 1
ATOM 3976 C C . HIS B 2 261 ? 58.097 15.241 37.143 1.00 18.92 261 HIS B C 1
ATOM 3977 O O . HIS B 2 261 ? 58.921 16.097 37.459 1.00 18.25 261 HIS B O 1
ATOM 3984 N N . VAL B 2 262 ? 56.850 15.550 36.792 1.00 18.37 262 VAL B N 1
ATOM 3985 C CA . VAL B 2 262 ? 56.439 16.953 36.759 1.00 19.35 262 VAL B CA 1
ATOM 3986 C C . VAL B 2 262 ? 55.740 17.491 37.999 1.00 17.89 262 VAL B C 1
ATOM 3987 O O . VAL B 2 262 ? 55.608 18.704 38.142 1.00 18.66 262 VAL B O 1
ATOM 3991 N N . THR B 2 263 ? 55.284 16.615 38.891 1.00 17.32 263 THR B N 1
ATOM 3992 C CA . THR B 2 263 ? 54.611 17.092 40.095 1.00 16.38 263 THR B CA 1
ATOM 3993 C C . THR B 2 263 ? 55.465 16.873 41.338 1.00 16.47 263 THR B C 1
ATOM 3994 O O . THR B 2 263 ? 55.375 17.639 42.297 1.00 15.69 263 THR B O 1
ATOM 3998 N N . GLY B 2 264 ? 56.284 15.825 41.310 1.00 15.73 264 GLY B N 1
ATOM 3999 C CA . GLY B 2 264 ? 57.144 15.506 42.438 1.00 15.36 264 GLY B CA 1
ATOM 4000 C C . GLY B 2 264 ? 56.350 14.970 43.615 1.00 15.92 264 GLY B C 1
ATOM 4001 O O . GLY B 2 264 ? 56.875 14.815 44.717 1.00 15.82 264 GLY B O 1
ATOM 4002 N N . LYS B 2 265 ? 55.078 14.671 43.374 1.00 15.61 265 LYS B N 1
ATOM 4003 C CA . LYS B 2 265 ? 54.202 14.175 44.425 1.00 15.77 265 LYS B CA 1
ATOM 4004 C C . LYS B 2 265 ? 54.177 12.658 44.510 1.00 13.90 265 LYS B C 1
ATOM 4005 O O . LYS B 2 265 ? 54.391 11.962 43.519 1.00 15.77 265 LYS B O 1
ATOM 4011 N N . PRO B 2 266 ? 53.897 12.124 45.704 1.00 13.93 266 PRO B N 1
ATOM 4012 C CA . PRO B 2 266 ? 53.850 10.676 45.911 1.00 13.65 266 PRO B CA 1
ATOM 4013 C C . PRO B 2 266 ? 52.675 9.982 45.230 1.00 13.76 266 PRO B C 1
ATOM 4014 O O . PRO B 2 266 ? 51.594 10.554 45.086 1.00 13.70 266 PRO B O 1
ATOM 4018 N N . ILE B 2 267 ? 52.905 8.748 44.804 1.00 12.82 267 ILE B N 1
ATOM 4019 C CA . ILE B 2 267 ? 51.856 7.931 44.214 1.00 13.76 267 ILE B CA 1
ATOM 4020 C C . ILE B 2 267 ? 51.462 7.104 45.434 1.00 13.39 267 ILE B C 1
ATOM 4021 O O . ILE B 2 267 ? 52.116 6.106 45.742 1.00 14.51 267 ILE B O 1
ATOM 4026 N N . TYR B 2 268 ? 50.418 7.529 46.143 1.00 13.88 268 TYR B N 1
ATOM 4027 C CA . TYR B 2 268 ? 49.999 6.834 47.359 1.00 14.76 268 TYR B CA 1
ATOM 4028 C C . TYR B 2 268 ? 49.467 5.421 47.178 1.00 14.92 268 TYR B C 1
ATOM 4029 O O . TYR B 2 268 ? 49.946 4.489 47.825 1.00 17.17 268 TYR B O 1
ATOM 4038 N N . PHE B 2 269 ? 48.467 5.269 46.311 1.00 15.46 269 PHE B N 1
ATOM 4039 C CA . PHE B 2 269 ? 47.818 3.974 46.102 1.00 14.44 269 PHE B CA 1
ATOM 4040 C C . PHE B 2 269 ? 47.779 3.428 44.682 1.00 13.79 269 PHE B C 1
ATOM 4041 O O . PHE B 2 269 ? 47.901 4.164 43.702 1.00 13.15 269 PHE B O 1
ATOM 4049 N N . ALA B 2 270 ? 47.579 2.116 44.602 1.00 13.22 270 ALA B N 1
ATOM 4050 C CA . ALA B 2 270 ? 47.453 1.409 43.338 1.00 13.75 270 ALA B CA 1
ATOM 4051 C C . ALA B 2 270 ? 46.051 0.796 43.302 1.00 14.28 270 ALA B C 1
ATOM 4052 O O . ALA B 2 270 ? 45.622 0.159 44.269 1.00 13.54 270 ALA B O 1
ATOM 4054 N N . GLY B 2 271 ? 45.329 1.025 42.208 1.00 15.46 271 GLY B N 1
ATOM 4055 C CA . GLY B 2 271 ? 44.004 0.450 42.058 1.00 14.66 271 GLY B CA 1
ATOM 4056 C C . GLY B 2 271 ? 44.273 -0.851 41.327 1.00 14.87 271 GLY B C 1
ATOM 4057 O O . GLY B 2 271 ? 44.860 -0.831 40.245 1.00 13.50 271 GLY B O 1
ATOM 4058 N N . VAL B 2 272 ? 43.854 -1.978 41.897 1.00 15.39 272 VAL B N 1
ATOM 4059 C CA . VAL B 2 272 ? 44.144 -3.268 41.281 1.00 16.61 272 VAL B CA 1
ATOM 4060 C C . VAL B 2 272 ? 42.970 -4.183 40.958 1.00 17.22 272 VAL B C 1
ATOM 4061 O O . VAL B 2 272 ? 43.157 -5.379 40.714 1.00 15.95 272 VAL B O 1
ATOM 4065 N N . SER B 2 273 ? 41.764 -3.629 40.957 1.00 17.75 273 SER B N 1
ATOM 4066 C CA . SER B 2 273 ? 40.569 -4.397 40.625 1.00 18.33 273 SER B CA 1
ATOM 4067 C C . SER B 2 273 ? 39.374 -3.459 40.628 1.00 18.67 273 SER B C 1
ATOM 4068 O O . SER B 2 273 ? 39.458 -2.330 41.119 1.00 19.09 273 SER B O 1
ATOM 4071 N N . GLU B 2 274 ? 38.255 -3.932 40.097 1.00 18.16 274 GLU B N 1
ATOM 4072 C CA . GLU B 2 274 ? 37.058 -3.116 40.035 1.00 20.48 274 GLU B CA 1
ATOM 4073 C C . GLU B 2 274 ? 36.252 -3.162 41.334 1.00 19.68 274 GLU B C 1
ATOM 4074 O O . GLU B 2 274 ? 35.285 -2.426 41.489 1.00 19.47 274 GLU B O 1
ATOM 4080 N N . LYS B 2 275 ? 36.664 -4.021 42.262 1.00 18.86 275 LYS B N 1
ATOM 4081 C CA . LYS B 2 275 ? 35.977 -4.169 43.543 1.00 19.59 275 LYS B CA 1
ATOM 4082 C C . LYS B 2 275 ? 36.503 -3.190 44.591 1.00 18.50 275 LYS B C 1
ATOM 4083 O O . LYS B 2 275 ? 37.626 -2.701 44.484 1.00 18.44 275 LYS B O 1
ATOM 4089 N N . PRO B 2 276 ? 35.687 -2.891 45.620 1.00 18.23 276 PRO B N 1
ATOM 4090 C CA . PRO B 2 276 ? 36.048 -1.968 46.702 1.00 17.27 276 PRO B CA 1
ATOM 4091 C C . PRO B 2 276 ? 37.344 -2.330 47.414 1.00 17.44 276 PRO B C 1
ATOM 4092 O O . PRO B 2 276 ? 38.087 -1.451 47.858 1.00 16.05 276 PRO B O 1
ATOM 4096 N N . GLU B 2 277 ? 37.608 -3.630 47.526 1.00 17.69 277 GLU B N 1
ATOM 4097 C CA . GLU B 2 277 ? 38.814 -4.118 48.190 1.00 17.10 277 GLU B CA 1
ATOM 4098 C C . GLU B 2 277 ? 40.055 -3.964 47.311 1.00 16.82 277 GLU B C 1
ATOM 4099 O O . GLU B 2 277 ? 41.185 -4.118 47.783 1.00 17.71 277 GLU B O 1
ATOM 4105 N N . GLY B 2 278 ? 39.834 -3.655 46.037 1.00 15.69 278 GLY B N 1
ATOM 4106 C CA . GLY B 2 278 ? 40.928 -3.522 45.088 1.00 15.84 278 GLY B CA 1
ATOM 4107 C C . GLY B 2 278 ? 41.848 -2.324 45.226 1.00 15.79 278 GLY B C 1
ATOM 4108 O O . GLY B 2 278 ? 42.134 -1.644 44.238 1.00 15.98 278 GLY B O 1
ATOM 4109 N N . LEU B 2 279 ? 42.325 -2.070 46.440 1.00 15.39 279 LEU B N 1
ATOM 4110 C CA . LEU B 2 279 ? 43.229 -0.956 46.685 1.00 15.45 279 LEU B CA 1
ATOM 4111 C C . LEU B 2 279 ? 44.418 -1.439 47.509 1.00 17.02 279 LEU B C 1
ATOM 4112 O O . LEU B 2 279 ? 44.274 -2.291 48.389 1.00 17.53 279 LEU B O 1
ATOM 4117 N N . GLU B 2 280 ? 45.595 -0.909 47.209 1.00 16.44 280 GLU B N 1
ATOM 4118 C CA . GLU B 2 280 ? 46.796 -1.268 47.952 1.00 17.18 280 GLU B CA 1
ATOM 4119 C C . GLU B 2 280 ? 47.851 -0.178 47.819 1.00 17.00 280 GLU B C 1
ATOM 4120 O O . GLU B 2 280 ? 47.770 0.674 46.930 1.00 16.06 280 GLU B O 1
ATOM 4126 N N . PRO B 2 281 ? 48.839 -0.170 48.727 1.00 16.28 281 PRO B N 1
ATOM 4127 C CA . PRO B 2 281 ? 49.886 0.849 48.653 1.00 16.85 281 PRO B CA 1
ATOM 4128 C C . PRO B 2 281 ? 50.626 0.690 47.332 1.00 16.84 281 PRO B C 1
ATOM 4129 O O . PRO B 2 281 ? 50.749 -0.422 46.816 1.00 16.61 281 PRO B O 1
ATOM 4133 N N . PHE B 2 282 ? 51.097 1.801 46.779 1.00 15.50 282 PHE B N 1
ATOM 4134 C CA . PHE B 2 282 ? 51.852 1.755 45.535 1.00 15.25 282 PHE B CA 1
ATOM 4135 C C . PHE B 2 282 ? 53.310 1.464 45.887 1.00 14.38 282 PHE B C 1
ATOM 4136 O O . PHE B 2 282 ? 53.860 2.083 46.794 1.00 15.38 282 PHE B O 1
ATOM 4144 N N . TYR B 2 283 ? 53.923 0.518 45.180 1.00 12.23 283 TYR B N 1
ATOM 4145 C CA . TYR B 2 283 ? 55.315 0.154 45.427 1.00 15.73 283 TYR B CA 1
ATOM 4146 C C . TYR B 2 283 ? 56.185 0.547 44.239 1.00 15.50 283 TYR B C 1
ATOM 4147 O O . TYR B 2 283 ? 56.144 -0.094 43.188 1.00 15.35 283 TYR B O 1
ATOM 4156 N N . PRO B 2 284 ? 56.978 1.620 44.391 1.00 14.46 284 PRO B N 1
ATOM 4157 C CA . PRO B 2 284 ? 57.857 2.094 43.317 1.00 16.76 284 PRO B CA 1
ATOM 4158 C C . PRO B 2 284 ? 58.666 0.965 42.685 1.00 17.59 284 PRO B C 1
ATOM 4159 O O . PRO B 2 284 ? 58.797 0.886 41.461 1.00 16.20 284 PRO B O 1
ATOM 4163 N N . GLU B 2 285 ? 59.197 0.093 43.538 1.00 20.17 285 GLU B N 1
ATOM 4164 C CA . GLU B 2 285 ? 60.011 -1.041 43.110 1.00 21.45 285 GLU B CA 1
ATOM 4165 C C . GLU B 2 285 ? 59.302 -1.921 42.091 1.00 20.66 285 GLU B C 1
ATOM 4166 O O . GLU B 2 285 ? 59.892 -2.332 41.091 1.00 20.24 285 GLU B O 1
ATOM 4172 N N . ARG B 2 286 ? 58.033 -2.212 42.343 1.00 19.31 286 ARG B N 1
ATOM 4173 C CA . ARG B 2 286 ? 57.282 -3.070 41.442 1.00 20.41 286 ARG B CA 1
ATOM 4174 C C . ARG B 2 286 ? 56.930 -2.419 40.113 1.00 17.26 286 ARG B C 1
ATOM 4175 O O . ARG B 2 286 ? 56.970 -3.078 39.074 1.00 16.79 286 ARG B O 1
ATOM 4183 N N . LEU B 2 287 ? 56.594 -1.133 40.122 1.00 16.30 287 LEU B N 1
ATOM 4184 C CA . LEU B 2 287 ? 56.260 -0.493 38.853 1.00 14.72 287 LEU B CA 1
ATOM 4185 C C . LEU B 2 287 ? 57.521 -0.329 38.004 1.00 14.51 287 LEU B C 1
ATOM 4186 O O . LEU B 2 287 ? 57.469 -0.419 36.780 1.00 14.17 287 LEU B O 1
ATOM 4191 N N . ALA B 2 288 ? 58.653 -0.086 38.658 1.00 15.01 288 ALA B N 1
ATOM 4192 C CA . ALA B 2 288 ? 59.917 0.079 37.946 1.00 15.24 288 ALA B CA 1
ATOM 4193 C C . ALA B 2 288 ? 60.174 -1.178 37.116 1.00 16.95 288 ALA B C 1
ATOM 4194 O O . ALA B 2 288 ? 60.547 -1.098 35.947 1.00 19.11 288 ALA B O 1
ATOM 4196 N N . GLY B 2 289 ? 59.964 -2.338 37.729 1.00 17.47 289 GLY B N 1
ATOM 4197 C CA . GLY B 2 289 ? 60.164 -3.584 37.023 1.00 19.51 289 GLY B CA 1
ATOM 4198 C C . GLY B 2 289 ? 59.156 -3.729 35.901 1.00 19.96 289 GLY B C 1
ATOM 4199 O O . GLY B 2 289 ? 59.494 -4.168 34.802 1.00 20.59 289 GLY B O 1
ATOM 4200 N N . ARG B 2 290 ? 57.912 -3.351 36.180 1.00 20.35 290 ARG B N 1
ATOM 4201 C CA . ARG B 2 290 ? 56.842 -3.431 35.195 1.00 19.91 290 ARG B CA 1
ATOM 4202 C C . ARG B 2 290 ? 57.137 -2.555 33.979 1.00 19.63 290 ARG B C 1
ATOM 4203 O O . ARG B 2 290 ? 56.992 -2.995 32.839 1.00 20.69 290 ARG B O 1
ATOM 4211 N N . ILE B 2 291 ? 57.546 -1.315 34.221 1.00 19.12 291 ILE B N 1
ATOM 4212 C CA . ILE B 2 291 ? 57.859 -0.398 33.133 1.00 19.54 291 ILE B CA 1
ATOM 4213 C C . ILE B 2 291 ? 58.990 -0.948 32.265 1.00 22.38 291 ILE B C 1
ATOM 4214 O O . ILE B 2 291 ? 58.983 -0.781 31.044 1.00 20.88 291 ILE B O 1
ATOM 4219 N N . LEU B 2 292 ? 59.953 -1.610 32.898 1.00 23.13 292 LEU B N 1
ATOM 4220 C CA . LEU B 2 292 ? 61.083 -2.185 32.179 1.00 27.18 292 LEU B CA 1
ATOM 4221 C C . LEU B 2 292 ? 60.738 -3.519 31.514 1.00 29.57 292 LEU B C 1
ATOM 4222 O O . LEU B 2 292 ? 61.538 -4.068 30.754 1.00 31.33 292 LEU B O 1
ATOM 4227 N N . GLY B 2 293 ? 59.545 -4.033 31.799 1.00 31.86 293 GLY B N 1
ATOM 4228 C CA . GLY B 2 293 ? 59.114 -5.285 31.202 1.00 34.54 293 GLY B CA 1
ATOM 4229 C C . GLY B 2 293 ? 59.454 -6.546 31.976 1.00 36.75 293 GLY B C 1
ATOM 4230 O O . GLY B 2 293 ? 59.512 -7.633 31.395 1.00 37.97 293 GLY B O 1
ATOM 4231 N N . MET B 2 294 ? 59.685 -6.418 33.279 1.00 38.27 294 MET B N 1
ATOM 4232 C CA . MET B 2 294 ? 60.018 -7.575 34.108 1.00 39.83 294 MET B CA 1
ATOM 4233 C C . MET B 2 294 ? 58.757 -8.301 34.549 1.00 40.77 294 MET B C 1
ATOM 4234 O O . MET B 2 294 ? 58.816 -9.260 35.323 1.00 41.14 294 MET B O 1
ATOM 4239 N N . GLY B 2 295 ? 57.616 -7.839 34.048 1.00 41.99 295 GLY B N 1
ATOM 4240 C CA . GLY B 2 295 ? 56.350 -8.449 34.406 1.00 42.84 295 GLY B CA 1
ATOM 4241 C C . GLY B 2 295 ? 55.180 -7.747 33.745 1.00 43.87 295 GLY B C 1
ATOM 4242 O O . GLY B 2 295 ? 54.874 -6.602 34.140 1.00 44.77 295 GLY B O 1
#

Solvent-accessible surface area: 23437 Å² total; per-residue (Å²): 121,66,100,112,44,8,113,99,6,56,97,37,0,8,50,2,2,0,10,11,78,0,0,58,78,0,18,134,94,4,114,86,62,66,79,188,62,9,99,71,10,0,36,98,48,0,14,36,16,1,45,23,115,95,163,108,31,58,38,90,157,104,71,111,93,63,7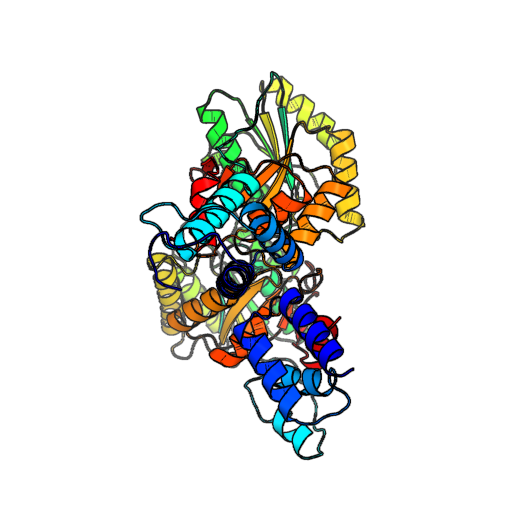6,88,103,64,74,31,85,17,156,13,115,0,0,0,0,0,0,1,43,34,0,20,14,17,33,2,0,0,6,0,0,57,38,0,56,107,75,64,83,127,6,0,0,0,1,4,7,8,123,73,8,0,0,9,50,7,0,34,58,8,0,164,125,7,106,11,42,32,27,74,24,110,89,68,46,73,14,3,49,10,1,71,78,0,0,86,18,0,86,92,133,44,43,56,8,0,0,0,0,5,8,18,6,15,4,58,54,149,102,45,13,73,64,0,79,101,3,63,128,14,0,34,154,21,14,121,127,13,16,64,8,1,0,0,0,3,7,2,17,0,0,44,16,0,43,59,1,0,96,60,0,61,137,16,4,31,12,51,0,1,0,2,6,36,37,55,16,45,6,42,1,0,5,1,0,10,2,3,77,72,35,119,5,34,8,41,0,13,0,43,17,84,23,38,96,45,16,96,61,25,72,24,79,59,16,1,100,54,3,22,159,102,100,62,61,10,203,47,123,6,64,89,114,24,9,76,57,31,7,136,113,16,67,78,28,0,11,64,0,6,0,12,26,94,1,1,134,55,12,14,63,121,0,76,97,73,1,65,27,105,111,5,115,139,73,82,19,24,38,82,23,1,102,48,9,0,53,106,19,0,51,119,24,1,36,17,125,39,143,61,13,134,36,116,138,106,3,4,2,1,0,0,0,20,29,25,6,19,14,22,37,2,0,0,8,0,0,49,48,13,95,66,127,56,57,107,1,0,0,0,2,19,13,50,81,83,13,26,5,61,42,12,0,98,47,13,0,119,135,10,42,9,40,29,11,47,5,107,108,81,28,49,34,73,25,11,120,134,51,5,93,81,53,13,146,133,64,57,48,15,0,2,0,0,2,5,8,10,15,21,16,85,42,127,95,28,5,29,102,4,23,106,18,67,112,17,18,46,20,51,21,1,0,0,1,5,10,2,13,2,0,11,31,0,5,48,2,0,114,27,0,32,145,97,4,29,2,42,0,4,0,3,6,34,20,41,14,59,6,65,1,0,0,2,2,0,0,36,91,35,17,54,75,16,8,10,0,6,0,42,31,71,118,10,123,5,17,54,29,6,92,4,76,142,8,0,6,44,0,33,49,120,87

B-factor: mean 22.51, std 9.99, range [6.56, 53.44]

Radius of gyration: 24.77 Å; Cα contacts (8 Å, |Δi|>4): 1147; chains: 2; bounding box: 80×44×74 Å

Sequence (559 aa):
NLEEVLEELEMALLAADVGLSATEEILQEVRASGRKDLKEAVKEKLVGMLEPDERRATLRKLGFNPQKPKPVEPKGRVVLVVGVNGVGKTTTIAKLGRYYQNLGKKVMFCAGDTFRAAGGTQLSEWGKRLSIPVIQGPEGTDSAALAYDAVQAMKARGYDLLFVDTAGRLHTKHNLMEELKKVKRAIAKADPEEPKEVWLVLDAVTGQNGLEQAKKFHEAVGLTGVIVTKLDGTAKGGVLIPIVRTLKVPIKFVGVGEGPDDLQPFDPEAFVEALLEGRLRGRGRITEEDLKATLREIRRALMDADVNLEVTRDFVERVREEALGKQVLESLTPAEVILATVYEALKEALGGEARLPVLKDRNLWFLVGLQGSGKTTTAAKLALYYKGKGRRPLLVAADTQRPAAREQLRLLGEKVGVPVLEVMDGESPESIRRRVEEKARLEARDLILVDTAGRLQIDEPLMGELARLKEVLGPDEVLLVLDAMTGQEALSVARAFDEKVGVTGLVLTKLDGDARGGAALSARHVTGKPIYFAGVSEKPEGLEPFYPERLAGRILGMG

GO terms:
  GO:0005515 protein binding (F, IPI)

Secondary structure (DSSP, 8-state):
-HHHHHHHHHHHHHHTT--HHHHHHHHHHHHHT--SSTTHHHHHHHTTTT-TT-HHHHHHHTT-----------SSSEEEEE-STTSSHHHHHHHHHHHHHTTT--EEEE----SSTTTTHHHHHHHHHHT--EE---TT--HHHHHHHHHHHHHHHT-SEEEE------TT-HHHHHHHHHHHHHHHHH-TT--SEEEEEEETTB-THHHHHHHHHHHHH--SEEEEE-TTSS---TTHHHHHHHH-PPEEEEE-SSSTT-EEE--HHHHHHHHT-/---SS-SBPPTTTTTTHHHHHHHHHHHTT--HHHHHHHHHHHHHHHTT-B--SS--HHHHHHHHHHHHHHHHHTSS-------SSEEEEEE-STTSSHHHHHHHHHHHHHTTT--EEEEE---SSTTHHHHHHHHHHHHT--EEEPPTT--HHHHHHHHHHHHHHTT--EEEEEPPP--TT-HHHHHHHHHHHHHH--SEEEEEEETTB-TTHHHHHHHHHHHH---EEEEE-TTS----THHHHHHHHH---EEEEE-SSSTT-EEE--HHHHHHHHHT--

CATH classification: 1.20.120.140 (+1 more: 3.40.50.300)

InterPro domains:
  IPR000897 Signal recognition particle, SRP54 subunit, GTPase domain [PF00448] (104-302)
  IPR000897 Signal recognition particle, SRP54 subunit, GTPase domain [PS00300] (276-289)
  IPR000897 Signal recognition particle, SRP54 subunit, GTPase domain [SM00962] (102-303)
  IPR003593 AAA+ ATPase domain [SM00382] (101-281)
  IPR004390 Signal-recognition particle receptor FtsY [MF_00920] (26-303)
  IPR004390 Signal-recognition particle receptor FtsY [TIGR00064] (29-302)
  IPR013822 Signal recognition particle SRP54, helical bundle [PF02881] (27-69)
  IPR013822 Signal recognition particle SRP54, helical bundle [SM00963] (7-76)
  IPR027417 P-loop containing nucleoside triphosphate hydrolase [G3DSA:3.40.50.300] (97-304)
  IPR027417 P-loop containing nucleoside triphosphate hydrolase [SSF52540] (99-303)
  IPR036225 SRP/SRP receptor, N-terminal [SSF47364] (22-78)
  IPR042101 Signal recognition particle SRP54, N-terminal domain superfamily [G3DSA:1.20.120.140] (22-96)

Organism: Thermus aquaticus (NCBI:txid271)